Protein AF-A0A6C0HBL4-F1 (afdb_monomer)

pLDDT: mean 84.31, std 14.94, range [29.34, 98.69]

Secondary structure (DSSP, 8-state):
-----B-S-HHHHHHHHHHHHHHGGGSEE-SSSS-EEEEETTHHHHHH--HHHHHHHHHHHHHHHHHTTTTS-TT--B-SSS--EEEEE-TT--PPPB-----TT-TT-TTS-EEEEEEEEEE--SEE--EEETTEEPP--TTBEEEE-TTTS-EEEPPEESSPPEEEEEEEEEE-TTTHHHHT-SSS---TT-EEE----TTHHHHHHHHTTSPTT--EE--GGGGGG--HHHHHHHHHHHHHHHHTT--GGG-EEEEEEEEGGG------BTTTTB--SEEEEEESS---S-EEEEEEEHHHHHHT---TT--EEEE---TT-EEEE-TTEEEEE---TT--S--EEEEEEEESS--TT-PBP------------PPPP------EEEEEE--THHHHIIIII--HHHHHHHHHHHHTS-TT-SEEEEEE-TTT---HHHHHHHHTTHHHHHHHHHHSSS--TTS--GGGS-EEETTSS-HHHHHHHHHHHHHH---EE-SSTT-SEEEEGGG-HHHHHHHHHHHHHHHHHHHHHTT---TT--EEEEEEEEEEE-BT------B--SSSEEEEEE-S-GGGEEE--EEBTTS-EE-PPTT-EEEEETTS-B----EEEE-EEEEEEEEEE--

Foldseek 3Di:
DPPPQQQADPVLLVVLVVVCVVCQVVADQPDDDFRKRKDFLVCCCVPVVCVVNSVSVVSSVVSCCVVLVVPPDPQKDQPPPDAKMKIKGFAQGKFDWAAPAPPPPDPPPPDGFFKKKWKAWSDDAPDWFFKQWQNDGDDDDHSGTAMHSRNPITIMTTGGHDGDITIIIIHMIGDGPVCVVVNCVPLPPPLPFKDWFADDDPPCPLVVVLLVVFDAPAKAKEDPVPQVPDFPNSVVQVVVVVVVCVSVVHDPPQKIKMKGKYWQVVKLDLAAQPVVRDGFPKKKKFFQAQDPWKKKWKPAAPVCLVVVPDDLSIKMKIFRGHHGIMMIGGSRGDITTQDDPDDPDITIIMMMGMHSDDRPPHYHDDRDDDPDDRPDDDDDDDDGDPPEAEDEDEDPVLCVCRSPVSDPVSVVVVVVVVVPPDPSRRMYIYRYPPQADPPLVVLCVVQNPLSVLVVCCRHVVADPLPDPHLQSDKDKAPQLDDLVVLVVVVVQVVVLVPWDQDPFPLFGTKDFLVSRVPCNVVVVVCVVVVVVVVCVSSVRPDPPFDKDWPGKIKGKAAAPLWDPFWDFRPAQKKKKAWRDAPVQFAWQWKAWPVRDIDDHGHNMIMMHGRNTTIHSSHTNHGMTMMIMTGIHTDD

Solvent-accessible surface area (backbone atoms only — not comparable to full-atom values): 35682 Å² total; per-residue (Å²): 133,87,74,87,48,70,62,52,54,72,68,58,37,50,54,51,51,57,54,43,75,76,44,47,89,75,30,53,63,58,86,86,85,43,65,40,27,37,37,55,53,81,48,38,48,79,75,66,68,39,59,69,60,46,51,51,52,50,52,41,52,49,52,50,35,63,73,70,54,57,76,81,50,101,51,57,53,75,33,88,88,52,64,40,29,39,39,36,38,42,52,80,26,39,50,66,77,44,56,59,63,76,70,87,84,59,92,81,68,91,76,63,58,48,37,31,30,44,38,31,27,56,33,66,33,75,35,66,50,28,42,26,52,64,89,42,76,44,90,77,50,59,31,20,55,48,81,40,53,29,42,80,30,45,31,29,31,38,54,22,35,69,89,39,44,32,31,36,42,36,44,41,38,28,38,31,73,86,57,45,68,70,77,39,75,59,69,74,78,67,70,68,65,55,55,62,38,50,41,87,68,94,64,53,70,61,37,57,56,56,53,70,72,53,56,73,68,49,63,28,23,60,67,72,92,51,65,90,72,51,52,69,51,56,46,48,53,51,50,52,49,54,55,52,29,62,76,66,74,49,74,73,90,61,53,35,42,36,36,32,39,47,43,60,92,69,51,59,72,72,49,66,41,82,92,74,77,41,53,42,79,34,28,35,40,36,28,76,43,69,32,78,53,39,33,37,42,37,67,39,34,59,64,33,58,77,70,69,60,81,58,61,85,43,44,37,37,41,34,46,56,40,48,49,16,38,38,34,32,48,39,62,25,43,52,36,71,48,88,60,101,78,64,92,60,70,40,49,31,40,40,35,38,34,20,76,62,77,68,89,87,50,51,69,62,73,81,76,94,64,98,68,83,83,82,75,89,77,84,86,81,89,63,89,49,83,44,69,44,80,41,84,46,68,56,66,61,57,52,52,31,70,75,70,60,72,45,69,75,59,54,51,55,53,46,47,55,58,69,73,38,63,91,78,48,43,30,39,35,40,44,40,47,72,79,75,55,80,50,64,68,58,43,33,70,76,57,37,77,57,26,73,55,47,47,46,53,65,77,63,74,53,66,69,74,89,53,99,37,72,64,72,51,72,45,78,40,79,68,69,41,54,66,67,56,27,48,50,52,51,55,55,56,60,72,65,70,66,73,36,76,37,95,46,93,64,39,59,28,29,37,56,37,86,82,34,72,93,50,32,68,58,53,61,54,49,48,58,54,47,53,56,47,50,34,59,76,60,69,51,84,64,88,80,68,50,74,40,76,76,47,50,31,40,34,43,30,43,66,74,46,56,46,89,65,61,46,57,77,78,34,55,32,33,37,37,29,26,33,48,55,68,88,49,33,39,82,39,54,30,42,39,79,86,72,49,73,46,76,76,48,50,14,19,35,37,36,35,42,10,71,47,42,24,28,50,29,24,18,70,35,53,54,48,41,33,42,38,38,36,26,36,72,65,132

Nearest PDB structures (foldseek):
  5apa-assembly1_A  TM=5.751E-01  e=2.926E-05  Homo sapiens
  6q9i-assembly1_A  TM=6.464E-01  e=2.220E-04  Homo sapiens
  7e6j-assembly1_A  TM=6.297E-01  e=1.875E-04  Homo sapiens
  8re6-assembly1_A  TM=6.476E-01  e=4.123E-04  Homo sapiens
  8ag3-assembly1_D  TM=5.477E-01  e=4.123E-04  Vaccinia virus Western Reserve

Mean predicted aligned error: 14.52 Å

Structure (mmCIF, N/CA/C/O backbone):
data_AF-A0A6C0HBL4-F1
#
_entry.id   AF-A0A6C0HBL4-F1
#
loop_
_atom_site.group_PDB
_atom_site.id
_atom_site.type_symbol
_atom_site.label_atom_id
_atom_site.label_alt_id
_atom_site.label_comp_id
_atom_site.label_asym_id
_atom_site.label_entity_id
_atom_site.label_seq_id
_atom_site.pdbx_PDB_ins_code
_atom_site.Cartn_x
_atom_site.Cartn_y
_atom_site.Cartn_z
_atom_site.occupancy
_atom_site.B_iso_or_equiv
_atom_site.auth_seq_id
_atom_site.auth_comp_id
_atom_site.auth_asym_id
_atom_site.auth_atom_id
_atom_site.pdbx_PDB_model_num
ATOM 1 N N . MET A 1 1 ? -25.863 12.068 5.164 1.00 31.50 1 MET A N 1
ATOM 2 C CA . MET A 1 1 ? -26.497 13.238 4.515 1.00 31.50 1 MET A CA 1
ATOM 3 C C . MET A 1 1 ? -25.444 13.910 3.644 1.00 31.50 1 MET A C 1
ATOM 5 O O . MET A 1 1 ? -24.399 14.259 4.169 1.00 31.50 1 MET A O 1
ATOM 9 N N . THR A 1 2 ? -25.641 14.017 2.328 1.00 43.97 2 THR A N 1
ATOM 10 C CA . THR A 1 2 ? -24.720 14.758 1.446 1.00 43.97 2 THR A CA 1
ATOM 11 C C . THR A 1 2 ? -25.075 16.238 1.516 1.00 43.97 2 THR A C 1
ATOM 13 O O . THR A 1 2 ? -25.985 16.681 0.816 1.00 43.97 2 THR A O 1
ATOM 16 N N . GLU A 1 3 ? -24.419 16.989 2.399 1.00 64.00 3 GLU A N 1
ATOM 17 C CA . GLU A 1 3 ? -24.561 18.446 2.429 1.00 64.00 3 GLU A CA 1
ATOM 18 C C . GLU A 1 3 ? -24.301 19.032 1.038 1.00 64.00 3 GLU A C 1
ATOM 20 O O . GLU A 1 3 ? -23.371 18.623 0.335 1.00 64.00 3 GLU A O 1
ATOM 25 N N . ASN A 1 4 ? -25.140 19.983 0.624 1.00 73.31 4 ASN A N 1
ATOM 26 C CA . ASN A 1 4 ? -24.954 20.675 -0.641 1.00 73.31 4 ASN A CA 1
ATOM 27 C C . ASN A 1 4 ? -23.647 21.485 -0.584 1.00 73.31 4 ASN A C 1
ATOM 29 O O . ASN A 1 4 ? -23.574 22.506 0.100 1.00 73.31 4 ASN A O 1
ATOM 33 N N . ARG A 1 5 ? -22.605 21.024 -1.285 1.00 85.12 5 ARG A N 1
ATOM 34 C CA . ARG A 1 5 ? -21.280 21.670 -1.368 1.00 85.12 5 ARG A CA 1
ATOM 35 C C . ARG A 1 5 ? -21.091 22.533 -2.615 1.00 85.12 5 ARG A C 1
ATOM 37 O O . ARG A 1 5 ? -19.960 22.903 -2.920 1.00 85.12 5 ARG A O 1
ATOM 44 N N . GLU A 1 6 ? -22.167 22.865 -3.318 1.00 94.62 6 GLU A N 1
ATOM 45 C CA . GLU A 1 6 ? -22.113 23.827 -4.417 1.00 94.62 6 GLU A CA 1
ATOM 46 C C . GLU A 1 6 ? -21.661 25.197 -3.885 1.00 94.62 6 GLU A C 1
ATOM 48 O O . GLU A 1 6 ? -22.148 25.672 -2.854 1.00 94.62 6 GLU A O 1
ATOM 53 N N . ILE A 1 7 ? -20.655 25.780 -4.539 1.00 97.25 7 ILE A N 1
ATOM 54 C CA . ILE A 1 7 ? -19.988 27.020 -4.112 1.00 97.25 7 ILE A CA 1
ATOM 55 C C . ILE A 1 7 ? -19.704 27.976 -5.274 1.00 97.25 7 ILE A C 1
ATOM 57 O O . ILE A 1 7 ? -19.193 29.067 -5.053 1.00 97.25 7 ILE A O 1
ATOM 61 N N . VAL A 1 8 ? -20.021 27.578 -6.507 1.00 97.75 8 VAL A N 1
ATOM 62 C CA . VAL A 1 8 ? -19.804 28.359 -7.732 1.00 97.75 8 VAL A CA 1
ATOM 63 C C . VAL A 1 8 ? -21.135 28.466 -8.463 1.00 97.75 8 VAL A C 1
ATOM 65 O O . VAL A 1 8 ? -21.869 27.486 -8.536 1.00 97.75 8 VAL A O 1
ATOM 68 N N . THR A 1 9 ? -21.468 29.637 -8.998 1.00 97.69 9 THR A N 1
ATOM 69 C CA . THR A 1 9 ? -22.648 29.806 -9.863 1.00 97.69 9 THR A CA 1
ATOM 70 C C . THR A 1 9 ? -22.354 29.339 -11.290 1.00 97.69 9 THR A C 1
ATOM 72 O O . THR A 1 9 ? -21.200 29.145 -11.676 1.00 97.69 9 THR A O 1
ATOM 75 N N . VAL A 1 10 ? -23.391 29.154 -12.107 1.00 97.75 10 VAL A N 1
ATOM 76 C CA . VAL A 1 10 ? -23.226 28.730 -13.508 1.00 97.75 10 VAL A CA 1
ATOM 77 C C . VAL A 1 10 ? -22.488 29.799 -14.322 1.00 97.75 10 VAL A C 1
ATOM 79 O O . VAL A 1 10 ? -21.630 29.473 -15.141 1.00 97.75 10 VAL A O 1
ATOM 82 N N . GLU A 1 11 ? -22.773 31.074 -14.070 1.00 98.25 11 GLU A N 1
ATOM 83 C CA . GLU A 1 11 ? -22.159 32.217 -14.744 1.00 98.25 11 GLU A CA 1
ATOM 84 C C . GLU A 1 11 ? -20.667 32.334 -14.410 1.00 98.25 11 GLU A C 1
ATOM 86 O O . GLU A 1 11 ? -19.848 32.519 -15.312 1.00 98.25 11 GLU A O 1
ATOM 91 N N . GLU A 1 12 ? -20.301 32.169 -13.135 1.00 98.19 12 GLU A N 1
ATOM 92 C CA . GLU A 1 12 ? -18.901 32.155 -12.689 1.00 98.19 12 GLU A CA 1
ATOM 93 C C . GLU A 1 12 ? -18.148 30.942 -13.238 1.00 98.19 12 GLU A C 1
ATOM 95 O O . GLU A 1 12 ? -17.013 31.063 -13.693 1.00 98.19 12 GLU A O 1
ATOM 100 N N . GLN A 1 13 ? -18.781 29.764 -13.233 1.00 98.44 13 GLN A N 1
ATOM 101 C CA . GLN A 1 13 ? -18.199 28.560 -13.819 1.00 98.44 13 GLN A CA 1
ATOM 102 C C . GLN A 1 13 ? -17.877 28.799 -15.297 1.00 98.44 13 GLN A C 1
ATOM 104 O O . GLN A 1 13 ? -16.752 28.559 -15.736 1.00 98.44 13 GLN A O 1
ATOM 109 N N . LYS A 1 14 ? -18.854 29.304 -16.058 1.00 98.25 14 LYS A N 1
ATOM 110 C CA . LYS A 1 14 ? -18.708 29.586 -17.485 1.00 98.25 14 LYS A CA 1
ATOM 111 C C . LYS A 1 14 ? -17.577 30.581 -17.750 1.00 98.25 14 LYS A C 1
ATOM 113 O O . LYS A 1 14 ? -16.725 30.299 -18.590 1.00 98.25 14 LYS A O 1
ATOM 118 N N . SER A 1 15 ? -17.531 31.698 -17.020 1.00 98.12 15 SER A N 1
ATOM 119 C CA . SER A 1 15 ? -16.503 32.727 -17.220 1.00 98.12 15 SER A CA 1
ATOM 120 C C . SER A 1 15 ? -15.092 32.203 -16.928 1.00 98.12 15 SER A C 1
ATOM 122 O O . SER A 1 15 ? -14.170 32.456 -17.707 1.00 98.12 15 SER A O 1
ATOM 124 N N . ILE A 1 16 ? -14.921 31.406 -15.866 1.00 98.06 16 ILE A N 1
ATOM 125 C CA . ILE A 1 16 ? -13.628 30.800 -15.522 1.00 98.06 16 ILE A CA 1
ATOM 126 C C . ILE A 1 16 ? -13.215 29.764 -16.573 1.00 98.06 16 ILE A C 1
ATOM 128 O O . ILE A 1 16 ? -12.055 29.763 -16.985 1.00 98.06 16 ILE A O 1
ATOM 132 N N . VAL A 1 17 ? -14.125 28.895 -17.029 1.00 98.31 17 VAL A N 1
ATOM 133 C CA . VAL A 1 17 ? -13.831 27.883 -18.064 1.00 98.31 17 VAL A CA 1
ATOM 134 C C . VAL A 1 17 ? -13.393 28.538 -19.370 1.00 98.31 17 VAL A C 1
ATOM 136 O O . VAL A 1 17 ? -12.359 28.157 -19.926 1.00 98.31 17 VAL A O 1
ATOM 139 N N . GLU A 1 18 ? -14.149 29.527 -19.851 1.00 97.88 18 GLU A N 1
ATOM 140 C CA . GLU A 1 18 ? -13.856 30.232 -21.102 1.00 97.88 18 GLU A CA 1
ATOM 141 C C . GLU A 1 18 ? -12.489 30.919 -21.034 1.00 97.88 18 GLU A C 1
ATOM 143 O O . GLU A 1 18 ? -11.643 30.710 -21.908 1.00 97.88 18 GLU A O 1
ATOM 148 N N . TRP A 1 19 ? -12.230 31.669 -19.959 1.00 97.62 19 TRP A N 1
ATOM 149 C CA . TRP A 1 19 ? -10.954 32.353 -19.772 1.00 97.62 19 TRP A CA 1
ATOM 150 C C . TRP A 1 19 ? -9.779 31.377 -19.638 1.00 97.62 19 TRP A C 1
ATOM 152 O O . TRP A 1 19 ? -8.736 31.573 -20.267 1.00 97.62 19 TRP A O 1
ATOM 162 N N . THR A 1 20 ? -9.947 30.305 -18.858 1.00 97.00 20 THR A N 1
ATOM 163 C CA . THR A 1 20 ? -8.898 29.300 -18.633 1.00 97.00 20 THR A CA 1
ATOM 164 C C . THR A 1 20 ? -8.537 28.602 -19.937 1.00 97.00 20 THR A C 1
ATOM 166 O O . THR A 1 20 ? -7.362 28.502 -20.274 1.00 97.00 20 THR A O 1
ATOM 169 N N . THR A 1 21 ? -9.532 28.187 -20.723 1.00 96.50 21 THR A N 1
ATOM 170 C CA . THR A 1 21 ? -9.316 27.494 -22.005 1.00 96.50 21 THR A CA 1
ATOM 171 C C . THR A 1 21 ? -8.515 28.348 -22.992 1.00 96.50 21 THR A C 1
ATOM 173 O O . THR A 1 21 ? -7.691 27.826 -23.735 1.00 96.50 21 THR A O 1
ATOM 176 N N . GLN A 1 22 ? -8.694 29.671 -22.967 1.00 96.75 22 GLN A N 1
ATOM 177 C CA . GLN A 1 22 ? -7.956 30.600 -23.829 1.00 96.75 22 GLN A CA 1
ATOM 178 C C . GLN A 1 22 ? -6.516 30.874 -23.364 1.00 96.75 22 GLN A C 1
ATOM 180 O O . GLN A 1 22 ? -5.702 31.346 -24.157 1.00 96.75 22 GLN A O 1
ATOM 185 N N . ASN A 1 23 ? -6.196 30.625 -22.089 1.00 95.81 23 ASN A N 1
ATOM 186 C CA . ASN A 1 23 ? -4.951 31.099 -21.475 1.00 95.81 23 ASN A CA 1
ATOM 187 C C . ASN A 1 23 ? -4.083 30.006 -20.842 1.00 95.81 23 ASN A C 1
ATOM 189 O O . ASN A 1 23 ? -2.927 30.293 -20.538 1.00 95.81 23 ASN A O 1
ATOM 193 N N . TYR A 1 24 ? -4.580 28.778 -20.657 1.00 94.12 24 TYR A N 1
ATOM 194 C CA . TYR A 1 24 ? -3.876 27.762 -19.865 1.00 94.12 24 TYR A CA 1
ATOM 195 C C . TYR A 1 24 ? -2.511 27.358 -20.436 1.00 94.12 24 TYR A C 1
ATOM 197 O O . TYR A 1 24 ? -1.629 26.969 -19.681 1.00 94.12 24 TYR A O 1
ATOM 205 N N . THR A 1 25 ? -2.292 27.523 -21.742 1.00 90.81 25 THR A N 1
ATOM 206 C CA . THR A 1 25 ? -0.990 27.294 -22.394 1.00 90.81 25 THR A CA 1
ATOM 207 C C . THR A 1 25 ? 0.094 28.288 -21.968 1.00 90.81 25 THR A C 1
ATOM 209 O O . THR A 1 25 ? 1.275 28.038 -22.186 1.00 90.81 25 THR A O 1
ATOM 212 N N . LYS A 1 26 ? -0.288 29.417 -21.358 1.00 91.06 26 LYS A N 1
ATOM 213 C CA . LYS A 1 26 ? 0.623 30.409 -20.766 1.00 91.06 26 LYS A CA 1
ATOM 214 C C . LYS A 1 26 ? 0.865 30.168 -19.276 1.00 91.06 26 LYS A C 1
ATOM 216 O O . LYS A 1 26 ? 1.601 30.931 -18.652 1.00 91.06 26 LYS A O 1
ATOM 221 N N . PHE A 1 27 ? 0.200 29.182 -18.675 1.00 91.69 27 PHE A N 1
ATOM 222 C CA . PHE A 1 27 ? 0.441 28.837 -17.279 1.00 91.69 27 PHE A CA 1
ATOM 223 C C . PHE A 1 27 ? 1.820 28.190 -17.163 1.00 91.69 27 PHE A C 1
ATOM 225 O O . PHE A 1 27 ? 2.400 27.742 -18.151 1.00 91.69 27 PHE A O 1
ATOM 232 N N . ASN A 1 28 ? 2.363 28.130 -15.949 1.00 81.69 28 ASN A N 1
ATOM 233 C CA . ASN A 1 28 ? 3.632 27.449 -15.755 1.00 81.69 28 ASN A CA 1
ATOM 234 C C . ASN A 1 28 ? 3.415 25.949 -15.981 1.00 81.69 28 ASN A C 1
ATOM 236 O O . ASN A 1 28 ? 2.840 25.264 -15.129 1.00 81.69 28 ASN A O 1
ATOM 240 N N . SER A 1 29 ? 3.893 25.434 -17.112 1.00 72.44 29 SER A N 1
ATOM 241 C CA . SER A 1 29 ? 4.049 24.001 -17.308 1.00 72.44 29 SER A CA 1
ATOM 242 C C . SER A 1 29 ? 5.174 23.542 -16.385 1.00 72.44 29 SER A C 1
ATOM 244 O O . SER A 1 29 ? 6.341 23.887 -16.590 1.00 72.44 29 SER A O 1
ATOM 246 N N . LYS A 1 30 ? 4.853 22.787 -15.329 1.00 63.22 30 LYS A N 1
ATOM 247 C CA . LYS A 1 30 ? 5.908 22.068 -14.607 1.00 63.22 30 LYS A CA 1
ATOM 248 C C . LYS A 1 30 ? 6.480 21.027 -15.571 1.00 63.22 30 LYS A C 1
ATOM 250 O O . LYS A 1 30 ? 5.770 20.094 -15.944 1.00 63.22 30 LYS A O 1
ATOM 255 N N . ASN A 1 31 ? 7.731 21.224 -15.987 1.00 44.56 31 ASN A N 1
ATOM 256 C CA . ASN A 1 31 ? 8.443 20.292 -16.853 1.00 44.56 31 ASN A CA 1
ATOM 257 C C . ASN A 1 31 ? 8.452 18.874 -16.245 1.00 44.56 31 ASN A C 1
ATOM 259 O O . ASN A 1 31 ? 8.751 18.690 -15.064 1.00 44.56 31 ASN A O 1
ATOM 263 N N . ASP A 1 32 ? 8.104 17.914 -17.107 1.00 51.50 32 ASP A N 1
ATOM 264 C CA . ASP A 1 32 ? 8.694 16.574 -17.249 1.00 51.50 32 ASP A CA 1
ATOM 265 C C . ASP A 1 32 ? 7.885 15.307 -16.966 1.00 51.50 32 ASP A C 1
ATOM 267 O O . ASP A 1 32 ? 8.347 14.253 -17.384 1.00 51.50 32 ASP A O 1
ATOM 271 N N . THR A 1 33 ? 6.665 15.312 -16.414 1.00 51.91 33 THR A N 1
ATOM 272 C CA . THR A 1 33 ? 5.936 14.012 -16.306 1.00 51.91 33 THR A CA 1
ATOM 273 C C . THR A 1 33 ? 4.407 14.035 -16.285 1.00 51.91 33 THR A C 1
ATOM 275 O O . THR A 1 33 ? 3.806 13.005 -16.590 1.00 51.91 33 THR A O 1
ATOM 278 N N . TYR A 1 34 ? 3.749 15.154 -15.961 1.00 65.75 34 TYR A N 1
ATOM 279 C CA . TYR A 1 34 ? 2.313 15.115 -15.624 1.00 65.75 34 TYR A CA 1
ATOM 280 C C . TYR A 1 34 ? 1.400 16.063 -16.421 1.00 65.75 34 TYR A C 1
ATOM 282 O O . TYR A 1 34 ? 0.197 16.018 -16.188 1.00 65.75 34 TYR A O 1
ATOM 290 N N . ASN A 1 35 ? 1.936 16.897 -17.329 1.00 80.75 35 ASN A N 1
ATOM 291 C CA . ASN A 1 35 ? 1.189 17.912 -18.107 1.00 80.75 35 ASN A CA 1
ATOM 292 C C . ASN A 1 35 ? 0.095 18.626 -17.295 1.00 80.75 35 ASN A C 1
ATOM 294 O O . ASN A 1 35 ? -1.082 18.674 -17.652 1.00 80.75 35 ASN A O 1
ATOM 298 N N . ILE A 1 36 ? 0.511 19.174 -16.153 1.00 88.88 36 ILE A N 1
ATOM 299 C CA . ILE A 1 36 ? -0.340 20.020 -15.324 1.00 88.88 36 ILE A CA 1
ATOM 300 C C . ILE A 1 36 ? 0.069 21.463 -15.580 1.00 88.88 36 ILE A C 1
ATOM 302 O O . ILE A 1 36 ? 1.196 21.863 -15.281 1.00 88.88 36 ILE A O 1
ATOM 306 N N . ASN A 1 37 ? -0.868 22.234 -16.117 1.00 92.69 37 ASN A N 1
ATOM 307 C CA . ASN A 1 37 ? -0.713 23.663 -16.338 1.00 92.69 37 ASN A CA 1
ATOM 308 C C . ASN A 1 37 ? -1.196 24.383 -15.079 1.00 92.69 37 ASN A C 1
ATOM 310 O O . ASN A 1 37 ? -2.390 24.343 -14.776 1.00 92.69 37 ASN A O 1
ATOM 314 N N . LEU A 1 38 ? -0.278 24.988 -14.319 1.00 93.06 38 LEU A N 1
ATOM 315 C CA . LEU A 1 38 ? -0.570 25.594 -13.016 1.00 93.06 38 LEU A CA 1
ATOM 316 C C . LEU A 1 38 ? -0.339 27.107 -13.042 1.00 93.06 38 LEU A C 1
ATOM 318 O O . LEU A 1 38 ? 0.726 27.585 -13.441 1.00 93.06 38 LEU A O 1
ATOM 322 N N . LEU A 1 39 ? -1.325 27.857 -12.557 1.00 93.38 39 LEU A N 1
ATOM 323 C CA . LEU A 1 39 ? -1.266 29.300 -12.368 1.00 93.38 39 LEU A CA 1
ATOM 324 C C . LEU A 1 39 ? -1.549 29.654 -10.908 1.00 93.38 39 LEU A C 1
ATOM 326 O O . LEU A 1 39 ? -2.635 29.391 -10.398 1.00 93.38 39 LEU A O 1
ATOM 330 N N . TYR A 1 40 ? -0.588 30.299 -10.252 1.00 92.31 40 TYR A N 1
ATOM 331 C CA . TYR A 1 40 ? -0.816 30.913 -8.945 1.00 92.31 40 TYR A CA 1
ATOM 332 C C . TYR A 1 40 ? -1.765 32.108 -9.088 1.00 92.31 40 TYR A C 1
ATOM 334 O O . TYR A 1 40 ? -1.622 32.899 -10.022 1.00 92.31 40 TYR A O 1
ATOM 342 N N . LEU A 1 41 ? -2.767 32.205 -8.210 1.00 90.50 41 LEU A N 1
ATOM 343 C CA . LEU A 1 41 ? -3.875 33.150 -8.395 1.00 90.50 41 LEU A CA 1
ATOM 344 C C . LEU A 1 41 ? -3.462 34.617 -8.239 1.00 90.50 41 LEU A C 1
ATOM 346 O O . LEU A 1 41 ? -4.058 35.482 -8.877 1.00 90.50 41 LEU A O 1
ATOM 350 N N . ASP A 1 42 ? -2.434 34.894 -7.439 1.00 85.19 42 ASP A N 1
ATOM 351 C CA . ASP A 1 42 ? -1.819 36.220 -7.306 1.00 85.19 42 ASP A CA 1
ATOM 352 C C . ASP A 1 42 ? -1.292 36.748 -8.652 1.00 85.19 42 ASP A C 1
ATOM 354 O O . ASP A 1 42 ? -1.388 37.938 -8.940 1.00 85.19 42 ASP A O 1
ATOM 358 N N . LYS A 1 43 ? -0.856 35.853 -9.544 1.00 86.31 43 LYS A N 1
ATOM 359 C CA . LYS A 1 43 ? -0.355 36.208 -10.878 1.00 86.31 43 LYS A CA 1
ATOM 360 C C . LYS A 1 43 ? -1.439 36.520 -11.908 1.00 86.31 43 LYS A C 1
ATOM 362 O O . LYS A 1 43 ? -1.095 36.948 -13.009 1.00 86.31 43 LYS A O 1
ATOM 367 N N . ILE A 1 44 ? -2.726 36.305 -11.616 1.00 85.81 44 ILE A N 1
ATOM 368 C CA . ILE A 1 44 ? -3.800 36.574 -12.591 1.00 85.81 44 ILE A CA 1
ATOM 369 C C . ILE A 1 44 ? -3.828 38.060 -12.962 1.00 85.81 44 ILE A C 1
ATOM 371 O O . ILE A 1 44 ? -3.830 38.395 -14.147 1.00 85.81 44 ILE A O 1
ATOM 375 N N . ASN A 1 45 ? -3.793 38.952 -11.971 1.00 83.00 45 ASN A N 1
ATOM 376 C CA . ASN A 1 45 ? -3.788 40.391 -12.232 1.00 83.00 45 ASN A CA 1
ATOM 377 C C . ASN A 1 45 ? -2.449 40.857 -12.805 1.00 83.00 45 ASN A C 1
ATOM 379 O O . ASN A 1 45 ? -2.437 41.603 -13.782 1.00 83.00 45 ASN A O 1
ATOM 383 N N . ASP A 1 46 ? -1.340 40.355 -12.264 1.00 81.19 46 ASP A N 1
ATOM 384 C CA . ASP A 1 46 ? -0.001 40.797 -12.659 1.00 81.19 46 ASP A CA 1
ATOM 385 C C . ASP A 1 46 ? 0.351 40.414 -14.102 1.00 81.19 46 ASP A C 1
ATOM 387 O O . ASP A 1 46 ? 0.955 41.200 -14.832 1.00 81.19 46 ASP A O 1
ATOM 391 N N . VAL A 1 47 ? -0.025 39.203 -14.528 1.00 82.69 47 VAL A N 1
ATOM 392 C CA . VAL A 1 47 ? 0.379 38.646 -15.828 1.00 82.69 47 VAL A CA 1
ATOM 393 C C . VAL A 1 47 ? -0.706 38.816 -16.886 1.00 82.69 47 VAL A C 1
ATOM 395 O O . VAL A 1 47 ? -0.394 39.085 -18.045 1.00 82.69 47 VAL A O 1
ATOM 398 N N . PHE A 1 48 ? -1.979 38.658 -16.516 1.00 83.06 48 PHE A N 1
ATOM 399 C CA . PHE A 1 48 ? -3.087 38.635 -17.477 1.00 83.06 48 PHE A CA 1
ATOM 400 C C . PHE A 1 48 ? -3.965 39.885 -17.430 1.00 83.06 48 PHE A C 1
ATOM 402 O O . PHE A 1 48 ? -4.810 40.035 -18.312 1.00 83.06 48 PHE A O 1
ATOM 409 N N . GLN A 1 49 ? -3.781 40.765 -16.436 1.00 89.31 49 GLN A N 1
ATOM 410 C CA . GLN A 1 49 ? -4.536 42.015 -16.274 1.00 89.31 49 GLN A CA 1
ATOM 411 C C . GLN A 1 49 ? -6.062 41.807 -16.326 1.00 89.31 49 GLN A C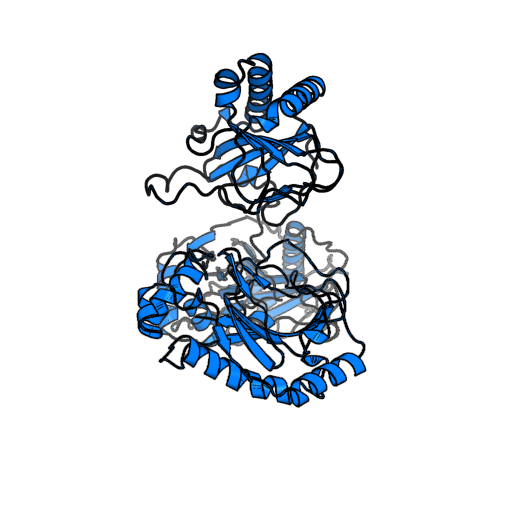 1
ATOM 413 O O . GLN A 1 49 ? -6.798 42.642 -16.850 1.00 89.31 49 GLN A O 1
ATOM 418 N N . ASN A 1 50 ? -6.551 40.674 -15.804 1.00 91.00 50 ASN A N 1
ATOM 419 C CA . ASN A 1 50 ? -7.972 40.322 -15.818 1.00 91.00 50 ASN A CA 1
ATOM 420 C C . ASN A 1 50 ? -8.577 40.369 -14.409 1.00 91.00 50 ASN A C 1
ATOM 422 O O . ASN A 1 50 ? -8.796 39.343 -13.759 1.00 91.00 50 ASN A O 1
ATOM 426 N N . GLU A 1 51 ? -8.878 41.590 -13.973 1.00 93.25 51 GLU A N 1
ATOM 427 C CA . GLU A 1 51 ? -9.434 41.875 -12.649 1.00 93.25 51 GLU A CA 1
ATOM 428 C C . GLU A 1 51 ? -10.797 41.201 -12.423 1.00 93.25 51 GLU A C 1
ATOM 430 O O . GLU A 1 51 ? -11.092 40.734 -11.326 1.00 93.25 51 GLU A O 1
ATOM 435 N N . ALA A 1 52 ? -11.618 41.075 -13.471 1.00 95.56 52 ALA A N 1
ATOM 436 C CA . ALA A 1 52 ? -12.934 40.447 -13.378 1.00 95.56 52 ALA A CA 1
ATOM 437 C C . ALA A 1 52 ? -12.846 38.959 -12.991 1.00 95.56 52 ALA A C 1
ATOM 439 O O . ALA A 1 52 ? -13.580 38.501 -12.110 1.00 95.56 52 ALA A O 1
ATOM 440 N N . ILE A 1 53 ? -11.931 38.205 -13.612 1.00 96.31 53 ILE A N 1
ATOM 441 C CA . ILE A 1 53 ? -11.701 36.791 -13.280 1.00 96.31 53 ILE A CA 1
ATOM 442 C C . ILE A 1 53 ? -11.081 36.654 -11.893 1.00 96.31 53 ILE A C 1
ATOM 444 O O . ILE A 1 53 ? -11.532 35.818 -11.109 1.00 96.31 53 ILE A O 1
ATOM 448 N N . TYR A 1 54 ? -10.104 37.498 -11.558 1.00 94.88 54 TYR A N 1
ATOM 449 C CA . TYR A 1 54 ? -9.513 37.507 -10.223 1.00 94.88 54 TYR A CA 1
ATOM 450 C C . TYR A 1 54 ? -10.576 37.739 -9.138 1.00 94.88 54 TYR A C 1
ATOM 452 O O . TYR A 1 54 ? -10.702 36.926 -8.223 1.00 94.88 54 TYR A O 1
ATOM 460 N N . ASN A 1 55 ? -11.407 38.775 -9.283 1.00 95.25 55 ASN A N 1
ATOM 461 C CA . ASN A 1 55 ? -12.482 39.094 -8.339 1.00 95.25 55 ASN A CA 1
ATOM 462 C C . ASN A 1 55 ? -13.511 37.961 -8.236 1.00 95.25 55 ASN A C 1
ATOM 464 O O . ASN A 1 55 ? -13.945 37.620 -7.138 1.00 95.25 55 ASN A O 1
ATOM 468 N N . THR A 1 56 ? -13.851 37.321 -9.357 1.00 97.69 56 THR A N 1
ATOM 469 C CA . THR A 1 56 ? -14.739 36.148 -9.366 1.00 97.69 56 THR A CA 1
ATOM 470 C C . THR A 1 56 ? -14.168 35.005 -8.521 1.00 97.69 56 THR A C 1
ATOM 472 O O . THR A 1 56 ? -14.868 34.423 -7.692 1.00 97.69 56 THR A O 1
ATOM 475 N N . ILE A 1 57 ? -12.878 34.704 -8.675 1.00 96.62 57 ILE A N 1
ATOM 476 C CA . ILE A 1 57 ? -12.213 33.645 -7.909 1.00 96.62 57 ILE A CA 1
ATOM 477 C C . ILE A 1 57 ? -12.121 34.007 -6.418 1.00 96.62 57 ILE A C 1
ATOM 479 O O . ILE A 1 57 ? -12.359 33.146 -5.568 1.00 96.62 57 ILE A O 1
ATOM 483 N N . GLN A 1 58 ? -11.857 35.274 -6.083 1.00 95.12 58 GLN A N 1
ATOM 484 C CA . GLN A 1 58 ? -11.871 35.741 -4.692 1.00 95.12 58 GLN A CA 1
ATOM 485 C C . GLN A 1 58 ? -13.264 35.629 -4.055 1.00 95.12 58 GLN A C 1
ATOM 487 O O . GLN A 1 58 ? -13.378 35.222 -2.901 1.00 95.12 58 GLN A O 1
ATOM 492 N N . ASN A 1 59 ? -14.339 35.881 -4.807 1.00 96.94 59 ASN A N 1
ATOM 493 C CA . ASN A 1 59 ? -15.707 35.685 -4.317 1.00 96.94 59 ASN A CA 1
ATOM 494 C C . ASN A 1 59 ? -16.017 34.206 -4.023 1.00 96.94 59 ASN A C 1
ATOM 496 O O . ASN A 1 59 ? -16.697 33.896 -3.044 1.00 96.94 59 ASN A O 1
ATOM 500 N N . ILE A 1 60 ? -15.515 33.270 -4.839 1.00 97.75 60 ILE A N 1
ATOM 501 C CA . ILE A 1 60 ? -15.604 31.825 -4.550 1.00 97.75 60 ILE A CA 1
ATOM 502 C C . ILE A 1 60 ? -14.855 31.500 -3.252 1.00 97.75 60 ILE A C 1
ATOM 504 O O . ILE A 1 60 ? -15.404 30.826 -2.381 1.00 97.75 60 ILE A O 1
ATOM 508 N N . ARG A 1 61 ? -13.626 32.010 -3.100 1.00 95.19 61 ARG A N 1
ATOM 509 C CA . ARG A 1 61 ? -12.810 31.820 -1.895 1.00 95.19 61 ARG A CA 1
ATOM 510 C C . ARG A 1 61 ? -13.531 32.323 -0.643 1.00 95.19 61 ARG A C 1
ATOM 512 O O . ARG A 1 61 ? -13.626 31.583 0.329 1.00 95.19 61 ARG A O 1
ATOM 519 N N . ASN A 1 62 ? -14.087 33.533 -0.678 1.00 94.25 62 ASN A N 1
ATOM 520 C CA . ASN A 1 62 ? -14.797 34.124 0.460 1.00 94.25 62 ASN A CA 1
ATOM 521 C C . ASN A 1 62 ? -16.027 33.306 0.865 1.00 94.25 62 ASN A C 1
ATOM 523 O O . ASN A 1 62 ? -16.214 33.053 2.049 1.00 94.25 62 ASN A O 1
ATOM 527 N N . ARG A 1 63 ? -16.797 32.781 -0.100 1.00 96.06 63 ARG A N 1
ATOM 528 C CA . ARG A 1 63 ? -17.917 31.879 0.210 1.00 96.06 63 ARG A CA 1
ATOM 529 C C . ARG A 1 63 ? -17.473 30.600 0.923 1.00 96.06 63 ARG A C 1
ATOM 531 O O . ARG A 1 63 ? -18.214 30.107 1.764 1.00 96.06 63 ARG A O 1
ATOM 538 N N . ILE A 1 64 ? -16.292 30.054 0.612 1.00 93.25 64 ILE A N 1
ATOM 539 C CA . ILE A 1 64 ? -15.729 28.909 1.355 1.00 93.25 64 ILE A CA 1
ATOM 540 C C . ILE A 1 64 ? -15.389 29.326 2.786 1.00 93.25 64 ILE A C 1
ATOM 542 O O . ILE A 1 64 ? -15.737 28.611 3.720 1.00 93.25 64 ILE A O 1
ATOM 546 N N . ILE A 1 65 ? -14.742 30.482 2.959 1.00 90.62 65 ILE A N 1
ATOM 547 C CA . ILE A 1 65 ? -14.346 30.991 4.278 1.00 90.62 65 ILE A CA 1
ATOM 548 C C . ILE A 1 65 ? -15.573 31.210 5.170 1.00 90.62 65 ILE A C 1
ATOM 550 O O . ILE A 1 65 ? -15.573 30.757 6.314 1.00 90.62 65 ILE A O 1
ATOM 554 N N . GLU A 1 66 ? -16.631 31.817 4.636 1.00 91.88 66 GLU A N 1
ATOM 555 C CA . GLU A 1 66 ? -17.906 32.001 5.334 1.00 91.88 66 GLU A CA 1
ATOM 556 C C . GLU A 1 66 ? -18.574 30.656 5.652 1.00 91.88 66 GLU A C 1
ATOM 558 O O . GLU A 1 66 ? -18.943 30.399 6.794 1.00 91.88 66 GLU A O 1
ATOM 563 N N . LYS A 1 67 ? -18.692 29.764 4.660 1.00 90.88 67 LYS A N 1
ATOM 564 C CA . LYS A 1 67 ? -19.387 28.475 4.805 1.00 90.88 67 LYS A CA 1
ATOM 565 C C . LYS A 1 67 ? -18.729 27.540 5.819 1.00 90.88 67 LYS A C 1
ATOM 567 O O . LYS A 1 67 ? -19.426 26.817 6.522 1.00 90.88 67 LYS A O 1
ATOM 572 N N . GLU A 1 68 ? -17.403 27.544 5.879 1.00 88.88 68 GLU A N 1
ATOM 573 C CA . GLU A 1 68 ? -16.609 26.667 6.746 1.00 88.88 68 GLU A CA 1
ATOM 574 C C . GLU A 1 68 ? -16.199 27.362 8.058 1.00 88.88 68 GLU A C 1
ATOM 576 O O . GLU A 1 68 ? -15.457 26.794 8.858 1.00 88.88 68 GLU A O 1
ATOM 581 N N . ASN A 1 69 ? -16.695 28.584 8.303 1.00 87.94 69 ASN A N 1
ATOM 582 C CA . ASN A 1 69 ? -16.375 29.415 9.468 1.00 87.94 69 ASN A CA 1
ATOM 583 C C . ASN A 1 69 ? -14.858 29.553 9.700 1.00 87.94 69 ASN A C 1
ATOM 585 O O . ASN A 1 69 ? -14.352 29.414 10.816 1.00 87.94 69 ASN A O 1
ATOM 589 N N . LEU A 1 70 ? -14.116 29.837 8.628 1.00 84.12 70 LEU A N 1
ATOM 590 C CA . LEU A 1 70 ? -12.662 30.028 8.666 1.00 84.12 70 LEU A CA 1
ATOM 591 C C . LEU A 1 70 ? -12.256 31.418 9.208 1.00 84.12 70 LEU A C 1
ATOM 593 O O . LEU A 1 70 ? -11.067 31.713 9.276 1.00 84.12 70 LEU A O 1
ATOM 597 N N . HIS A 1 71 ? -13.218 32.268 9.589 1.00 74.38 71 HIS A N 1
ATOM 598 C CA . HIS A 1 71 ? -12.984 33.610 10.143 1.00 74.38 71 HIS A CA 1
ATOM 599 C C . HIS A 1 71 ? -12.739 33.633 11.664 1.00 74.38 71 HIS A C 1
ATOM 601 O O . HIS A 1 71 ? -12.005 34.496 12.137 1.00 74.38 71 HIS A O 1
ATOM 607 N N . ASP A 1 72 ? -13.330 32.698 12.419 1.00 55.12 72 ASP A N 1
ATOM 608 C CA . ASP A 1 72 ? -13.472 32.807 13.886 1.00 55.12 72 ASP A CA 1
ATOM 609 C C . ASP A 1 72 ? -12.370 32.106 14.698 1.00 55.12 72 ASP A C 1
ATOM 611 O O . ASP A 1 72 ? -12.359 32.179 15.925 1.00 55.12 72 ASP A O 1
ATOM 615 N N . ASN A 1 73 ? -11.421 31.430 14.046 1.00 54.78 73 ASN A N 1
ATOM 616 C CA . ASN A 1 73 ? -10.267 30.852 14.734 1.00 54.78 73 ASN A CA 1
ATOM 617 C C . ASN A 1 73 ? -9.054 31.754 14.502 1.00 54.78 73 ASN A C 1
ATOM 619 O O . ASN A 1 73 ? -8.595 31.865 13.367 1.00 54.78 73 ASN A O 1
ATOM 623 N N . GLU A 1 74 ? -8.482 32.316 15.570 1.00 51.47 74 GLU A N 1
ATOM 624 C CA . GLU A 1 74 ? -7.262 33.153 15.590 1.00 51.47 74 GLU A CA 1
ATOM 625 C C . GLU A 1 74 ? -5.996 32.477 14.988 1.00 51.47 74 GLU A C 1
ATOM 627 O O . GLU A 1 74 ? -4.898 33.015 15.068 1.00 51.47 74 GLU A O 1
ATOM 632 N N . ASN A 1 75 ? -6.132 31.310 14.347 1.00 54.72 75 ASN A N 1
ATOM 633 C CA . ASN A 1 75 ? -5.058 30.410 13.928 1.00 54.72 75 ASN A CA 1
ATOM 634 C C . ASN A 1 75 ? -5.046 30.074 12.422 1.00 54.72 75 ASN A C 1
ATOM 636 O O . ASN A 1 75 ? -4.352 29.140 12.021 1.00 54.72 75 ASN A O 1
ATOM 640 N N . ILE A 1 76 ? -5.803 30.784 11.576 1.00 60.72 76 ILE A N 1
ATOM 641 C CA . ILE A 1 76 ? -5.798 30.554 10.120 1.00 60.72 76 ILE A CA 1
ATOM 642 C C . ILE A 1 76 ? -4.967 31.645 9.440 1.00 60.72 76 ILE A C 1
ATOM 644 O O . ILE A 1 76 ? -5.482 32.656 8.966 1.00 60.72 76 ILE A O 1
ATOM 648 N N . GLU A 1 77 ? -3.649 31.443 9.387 1.00 60.03 77 GLU A N 1
ATOM 649 C CA . GLU A 1 77 ? -2.806 32.244 8.500 1.00 60.03 77 GLU A CA 1
ATOM 650 C C . GLU A 1 77 ? -2.970 31.760 7.047 1.00 60.03 77 GLU A C 1
ATOM 652 O O . GLU A 1 77 ? -2.984 30.547 6.795 1.00 60.03 77 GLU A O 1
ATOM 657 N N . PRO A 1 78 ? -3.041 32.676 6.059 1.00 62.41 78 PRO A N 1
ATOM 658 C CA . PRO A 1 78 ? -2.860 32.309 4.660 1.00 62.41 78 PRO A CA 1
ATOM 659 C C . PRO A 1 78 ? -1.568 31.501 4.520 1.00 62.41 78 PRO A C 1
ATOM 661 O O . PRO A 1 78 ? -0.522 31.922 5.022 1.00 62.41 78 PRO A O 1
ATOM 664 N N . CYS A 1 79 ? -1.619 30.342 3.857 1.00 65.25 79 CYS A N 1
ATOM 665 C CA . CYS A 1 79 ? -0.423 29.527 3.679 1.00 65.25 79 CYS A CA 1
ATOM 666 C C . CYS A 1 79 ? 0.596 30.299 2.823 1.00 65.25 79 CYS A C 1
ATOM 668 O O . CYS A 1 79 ? 0.474 30.381 1.602 1.00 65.25 79 CYS A O 1
ATOM 670 N N . LYS A 1 80 ? 1.619 30.877 3.466 1.00 65.31 80 LYS A N 1
ATOM 671 C CA . LYS A 1 80 ? 2.657 31.687 2.802 1.00 65.31 80 LYS A CA 1
ATOM 672 C C . LYS A 1 80 ? 3.515 30.878 1.820 1.00 65.31 80 LYS A C 1
ATOM 674 O O . LYS A 1 80 ? 4.172 31.462 0.966 1.00 65.31 80 LYS A O 1
ATOM 679 N N . PHE A 1 81 ? 3.531 29.550 1.946 1.00 64.44 81 PHE A N 1
ATOM 680 C CA . PHE A 1 81 ? 4.427 28.661 1.196 1.00 64.44 81 PHE A CA 1
ATOM 681 C C . PHE A 1 81 ? 3.749 27.949 0.023 1.00 64.44 81 PHE A C 1
ATOM 683 O O . PHE A 1 81 ? 4.413 27.588 -0.947 1.00 64.44 81 PHE A O 1
ATOM 690 N N . LEU A 1 82 ? 2.434 27.750 0.105 1.00 68.62 82 LEU A N 1
ATOM 691 C CA . LEU A 1 82 ? 1.632 27.054 -0.891 1.00 68.62 82 LEU A CA 1
ATOM 692 C C . LEU A 1 82 ? 0.349 27.849 -1.128 1.00 68.62 82 LEU A C 1
ATOM 694 O O . LEU A 1 82 ? -0.720 27.501 -0.634 1.00 68.62 82 LEU A O 1
ATOM 698 N N . THR A 1 83 ? 0.495 28.938 -1.879 1.00 82.81 83 THR A N 1
ATOM 699 C CA . THR A 1 83 ? -0.588 29.868 -2.199 1.00 82.81 83 THR A CA 1
ATOM 700 C C . THR A 1 83 ? -1.698 29.214 -3.024 1.00 82.81 83 THR A C 1
ATOM 702 O O . THR A 1 83 ? -1.566 28.097 -3.540 1.00 82.81 83 THR A O 1
ATOM 705 N N . ASP A 1 84 ? -2.816 29.926 -3.136 1.00 93.19 84 ASP A N 1
ATOM 706 C CA . ASP A 1 84 ? -3.956 29.503 -3.936 1.00 93.19 84 ASP A CA 1
ATOM 707 C C . ASP A 1 84 ? -3.575 29.423 -5.424 1.00 93.19 84 ASP A C 1
ATOM 709 O O . ASP A 1 84 ? -2.865 30.287 -5.956 1.00 93.19 84 ASP A O 1
ATOM 713 N N . PHE A 1 85 ? -4.061 28.397 -6.123 1.00 94.75 85 PHE A N 1
ATOM 714 C CA . PHE A 1 85 ? -3.775 28.217 -7.547 1.00 94.75 85 PHE A CA 1
ATOM 715 C C . PHE A 1 85 ? -4.954 27.658 -8.340 1.00 94.75 85 PHE A C 1
ATOM 717 O O . PHE A 1 85 ? -5.813 26.939 -7.832 1.00 94.75 85 PHE A O 1
ATOM 724 N N . LEU A 1 86 ? -4.951 27.964 -9.632 1.00 96.31 86 LEU A N 1
ATOM 725 C CA . LEU A 1 86 ? -5.767 27.346 -10.666 1.00 96.31 86 LEU A CA 1
ATOM 726 C C . LEU A 1 86 ? -4.899 26.330 -11.407 1.00 96.31 86 LEU A C 1
ATOM 728 O O . LEU A 1 86 ? -3.770 26.643 -11.789 1.00 96.31 86 LEU A O 1
ATOM 732 N N . TYR A 1 87 ? -5.415 25.129 -11.650 1.00 95.81 87 TYR A N 1
ATOM 733 C CA . TYR A 1 87 ? -4.711 24.159 -12.483 1.00 95.81 87 TYR A CA 1
ATOM 734 C C . TYR A 1 87 ? -5.618 23.464 -13.491 1.00 95.81 87 TYR A C 1
ATOM 736 O O . TYR A 1 87 ? -6.809 23.243 -13.252 1.00 95.81 87 TYR A O 1
ATOM 744 N N . VAL A 1 88 ? -5.010 23.108 -14.622 1.00 97.12 88 VAL A N 1
ATOM 745 C CA . VAL A 1 88 ? -5.626 22.358 -15.717 1.00 97.12 88 VAL A CA 1
ATOM 746 C C . VAL A 1 88 ? -4.868 21.054 -15.910 1.00 97.12 88 VAL A C 1
ATOM 748 O O . VAL A 1 88 ? -3.642 21.062 -16.031 1.00 97.12 88 VAL A O 1
ATOM 751 N N . ILE A 1 89 ? -5.603 19.944 -15.950 1.00 95.50 89 ILE A N 1
ATOM 752 C CA . ILE A 1 89 ? -5.071 18.628 -16.309 1.00 95.50 89 ILE A CA 1
ATOM 753 C C . ILE A 1 89 ? -5.731 18.203 -17.618 1.00 95.50 89 ILE A C 1
ATOM 755 O O . ILE A 1 89 ? -6.958 18.087 -17.695 1.00 95.50 89 ILE A O 1
ATOM 759 N N . GLU A 1 90 ? -4.913 18.003 -18.643 1.00 95.69 90 GLU A N 1
ATOM 760 C CA . GLU A 1 90 ? -5.367 17.613 -19.977 1.00 95.69 90 GLU A CA 1
ATOM 761 C C . GLU A 1 90 ? -5.745 16.120 -20.041 1.00 95.69 90 GLU A C 1
ATOM 763 O O . GLU A 1 90 ? -5.311 15.326 -19.194 1.00 95.69 90 GLU A O 1
ATOM 768 N N . PRO A 1 91 ? -6.553 15.704 -21.035 1.00 95.94 91 PRO A N 1
ATOM 769 C CA . PRO A 1 91 ? -6.811 14.293 -21.280 1.00 95.94 91 PRO A CA 1
ATOM 770 C C . PRO A 1 91 ? -5.533 13.475 -21.460 1.00 95.94 91 PRO A C 1
ATOM 772 O O . PRO A 1 91 ? -4.563 13.925 -22.065 1.00 95.94 91 PRO A O 1
ATOM 775 N N . GLY A 1 92 ? -5.542 12.252 -20.932 1.00 91.25 92 GLY A N 1
ATOM 776 C CA . GLY A 1 92 ? -4.382 11.366 -20.924 1.00 91.25 92 GLY A CA 1
ATOM 777 C C . GLY A 1 92 ? -3.432 11.576 -19.745 1.00 91.25 92 GLY A C 1
ATOM 778 O O . GLY A 1 92 ? -2.434 10.870 -19.678 1.00 91.25 92 GLY A O 1
ATOM 779 N N . TYR A 1 93 ? -3.740 12.477 -18.803 1.00 93.94 93 TYR A N 1
ATOM 780 C CA . TYR A 1 93 ? -2.912 12.757 -17.623 1.00 93.94 93 TYR A CA 1
ATOM 781 C C . TYR A 1 93 ? -3.676 12.597 -16.303 1.00 93.94 93 TYR A C 1
ATOM 783 O O . TYR A 1 93 ? -4.882 12.341 -16.276 1.00 93.94 93 TYR A O 1
ATOM 791 N N . ARG A 1 94 ? -2.953 12.714 -15.183 1.00 93.69 94 ARG A N 1
ATOM 792 C CA . ARG A 1 94 ? -3.497 12.696 -13.818 1.00 93.69 94 ARG A CA 1
ATOM 793 C C . ARG A 1 94 ? -2.683 13.579 -12.883 1.00 93.69 94 ARG A C 1
ATOM 795 O O . ARG A 1 94 ? -1.498 13.810 -13.117 1.00 93.69 94 ARG A O 1
ATOM 802 N N . LEU A 1 95 ? -3.292 13.973 -11.768 1.00 92.31 95 LEU A N 1
ATOM 803 C CA . LEU A 1 95 ? -2.545 14.486 -10.628 1.00 92.31 95 LEU A CA 1
ATOM 804 C C . LEU A 1 95 ? -1.794 13.320 -9.975 1.00 92.31 95 LEU A C 1
ATOM 806 O O . LEU A 1 95 ? -2.407 12.324 -9.583 1.00 92.31 95 LEU A O 1
ATOM 810 N N . HIS A 1 96 ? -0.469 13.438 -9.888 1.00 88.50 96 HIS A N 1
ATOM 811 C CA . HIS A 1 96 ? 0.363 12.451 -9.206 1.00 88.50 96 HIS A CA 1
ATOM 812 C C . HIS A 1 96 ? -0.011 12.345 -7.725 1.00 88.50 96 HIS A C 1
ATOM 814 O O . HIS A 1 96 ? -0.559 13.278 -7.141 1.00 88.50 96 HIS A O 1
ATOM 820 N N . TYR A 1 97 ? 0.264 11.188 -7.134 1.00 87.31 97 TYR A N 1
ATOM 821 C CA . TYR A 1 97 ? -0.035 10.927 -5.733 1.00 87.31 97 TYR A CA 1
ATOM 822 C C . TYR A 1 97 ? 1.081 11.521 -4.862 1.00 87.31 97 TYR A C 1
ATOM 824 O O . TYR A 1 97 ? 2.238 11.151 -5.043 1.00 87.31 97 TYR A O 1
ATOM 832 N N . HIS A 1 98 ? 0.759 12.479 -3.992 1.00 89.25 98 HIS A N 1
ATOM 833 C CA . HIS A 1 98 ? 1.733 13.224 -3.184 1.00 89.25 98 HIS A CA 1
ATOM 834 C C . HIS A 1 98 ? 1.124 13.771 -1.889 1.00 89.25 98 HIS A C 1
ATOM 836 O O . HIS A 1 98 ? -0.091 13.766 -1.723 1.00 89.25 98 HIS A O 1
ATOM 842 N N . ILE A 1 99 ? 1.975 14.262 -0.988 1.00 87.38 99 ILE A N 1
ATOM 843 C CA . ILE A 1 99 ? 1.609 15.107 0.154 1.00 87.38 99 ILE A CA 1
ATOM 844 C C . ILE A 1 99 ? 2.174 16.503 -0.115 1.00 87.38 99 ILE A C 1
ATOM 846 O O . ILE A 1 99 ? 3.285 16.646 -0.630 1.00 87.38 99 ILE A O 1
ATOM 850 N N . ASP A 1 100 ? 1.434 17.541 0.261 1.00 86.88 100 ASP A N 1
ATOM 851 C CA . ASP A 1 100 ? 1.922 18.918 0.289 1.00 86.88 100 ASP A CA 1
ATOM 852 C C . ASP A 1 100 ? 2.827 19.121 1.512 1.00 86.88 100 ASP A C 1
ATOM 854 O O . ASP A 1 100 ? 2.482 19.831 2.463 1.00 86.88 100 ASP A O 1
ATOM 858 N N . THR A 1 101 ? 3.981 18.456 1.529 1.00 69.69 101 THR A N 1
ATOM 859 C CA . THR A 1 101 ? 4.923 18.587 2.640 1.00 69.69 101 THR A CA 1
ATOM 860 C C . THR A 1 101 ? 5.455 20.013 2.683 1.00 69.69 101 THR A C 1
ATOM 862 O O . THR A 1 101 ? 6.021 20.515 1.705 1.00 69.69 101 THR A O 1
ATOM 865 N N . HIS A 1 102 ? 5.322 20.661 3.838 1.00 66.00 102 HIS A N 1
ATOM 866 C CA . HIS A 1 102 ? 6.079 21.869 4.130 1.00 66.00 102 HIS A CA 1
ATOM 867 C C . HIS A 1 102 ? 7.562 21.486 4.144 1.00 66.00 102 HIS A C 1
ATOM 869 O O . HIS A 1 102 ? 7.979 20.664 4.950 1.00 66.00 102 HIS A O 1
ATOM 875 N N . ASN A 1 103 ? 8.345 22.034 3.211 1.00 50.16 103 ASN A N 1
ATOM 876 C CA . ASN A 1 103 ? 9.766 21.726 3.041 1.00 50.16 103 ASN A CA 1
ATOM 877 C C . ASN A 1 103 ? 10.501 21.625 4.396 1.00 50.16 103 ASN A C 1
ATOM 879 O O . ASN A 1 103 ? 10.667 22.626 5.092 1.00 50.16 103 ASN A O 1
ATOM 883 N N . HIS A 1 104 ? 11.008 20.428 4.709 1.00 43.75 104 HIS A N 1
ATOM 884 C CA . HIS A 1 104 ? 11.748 20.022 5.917 1.00 43.75 104 HIS A CA 1
ATOM 885 C C . HIS A 1 104 ? 13.057 20.802 6.196 1.00 43.75 104 HIS A C 1
ATOM 887 O O . HIS A 1 104 ? 13.882 20.376 7.001 1.00 43.75 104 HIS A O 1
ATOM 893 N N . LYS A 1 105 ? 13.306 21.938 5.531 1.00 42.53 105 LYS A N 1
ATOM 894 C CA . LYS A 1 105 ? 14.566 22.694 5.649 1.00 42.53 105 LYS A CA 1
ATOM 895 C C . LYS A 1 105 ? 14.544 23.787 6.711 1.00 42.53 105 LYS A C 1
ATOM 897 O O . LYS A 1 105 ? 15.608 24.269 7.088 1.00 42.53 105 LYS A O 1
ATOM 902 N N . THR A 1 106 ? 13.379 24.163 7.231 1.00 46.38 106 THR A N 1
ATOM 903 C CA . THR A 1 106 ? 13.283 25.130 8.327 1.00 46.38 106 THR A CA 1
ATOM 904 C C . THR A 1 106 ? 12.559 24.489 9.505 1.00 46.38 106 THR A C 1
ATOM 906 O O . THR A 1 106 ? 11.337 24.419 9.551 1.00 46.38 106 THR A O 1
ATOM 909 N N . ASN A 1 107 ? 13.331 24.052 10.503 1.00 43.34 107 ASN A N 1
ATOM 910 C CA . ASN A 1 107 ? 12.883 23.508 11.799 1.00 43.34 107 ASN A CA 1
ATOM 911 C C . ASN A 1 107 ? 12.006 24.471 12.643 1.00 43.34 107 ASN A C 1
ATOM 913 O O . ASN A 1 107 ? 11.832 24.270 13.840 1.00 43.34 107 ASN A O 1
ATOM 917 N N . VAL A 1 108 ? 11.466 25.535 12.049 1.00 44.28 108 VAL A N 1
ATOM 918 C CA . VAL A 1 108 ? 10.823 26.657 12.745 1.00 44.28 108 VAL A CA 1
ATOM 919 C C . VAL A 1 108 ? 9.296 26.500 12.828 1.00 44.28 108 VAL A C 1
ATOM 921 O O . VAL A 1 108 ? 8.654 27.241 13.557 1.00 44.28 108 VAL A O 1
ATOM 924 N N . LEU A 1 109 ? 8.686 25.512 12.158 1.00 44.88 109 LEU A N 1
ATOM 925 C CA . LEU A 1 109 ? 7.219 25.373 12.093 1.00 44.88 109 LEU A CA 1
ATOM 926 C C . LEU A 1 109 ? 6.662 24.077 12.699 1.00 44.88 109 LEU A C 1
ATOM 928 O O . LEU A 1 109 ? 5.574 23.643 12.336 1.00 44.88 109 LEU A O 1
ATOM 932 N N . LYS A 1 110 ? 7.340 23.496 13.695 1.00 46.41 110 LYS A N 1
ATOM 933 C CA . LYS A 1 110 ? 6.792 22.385 14.500 1.00 46.41 110 LYS A CA 1
ATOM 934 C C . LYS A 1 110 ? 5.536 22.749 15.325 1.00 46.41 110 LYS A C 1
ATOM 936 O O . LYS A 1 110 ? 5.142 21.942 16.158 1.00 46.41 110 LYS A O 1
ATOM 941 N N . GLN A 1 111 ? 4.918 23.929 15.164 1.00 52.12 111 GLN A N 1
ATOM 942 C CA . GLN A 1 111 ? 4.003 24.438 16.195 1.00 52.12 111 GLN A CA 1
ATOM 943 C C . GLN A 1 111 ? 2.635 25.030 15.834 1.00 52.12 111 GLN A C 1
ATOM 945 O O . GLN A 1 111 ? 1.940 25.318 16.799 1.00 52.12 111 GLN A O 1
ATOM 950 N N . THR A 1 112 ? 2.148 25.188 14.591 1.00 63.38 112 THR A N 1
ATOM 951 C CA . THR A 1 112 ? 0.841 25.901 14.464 1.00 63.38 112 THR A CA 1
ATOM 952 C C . THR A 1 112 ? -0.243 25.353 13.539 1.00 63.38 112 THR A C 1
ATOM 954 O O . THR A 1 112 ? -1.371 25.833 13.644 1.00 63.38 112 THR A O 1
ATOM 957 N N . GLY A 1 113 ? -0.028 24.314 12.725 1.00 77.19 113 GLY A N 1
ATOM 958 C CA . GLY A 1 113 ? -1.174 23.714 12.030 1.00 77.19 113 GLY A CA 1
ATOM 959 C C . GLY A 1 113 ? -0.878 22.736 10.904 1.00 77.19 113 GLY A C 1
ATOM 960 O O . GLY A 1 113 ? 0.263 22.549 10.489 1.00 77.19 113 GLY A O 1
ATOM 961 N N . VAL A 1 114 ? -1.949 22.139 10.391 1.00 84.38 114 VAL A N 1
ATOM 962 C CA . VAL A 1 114 ? -1.975 21.263 9.222 1.00 84.38 114 VAL A CA 1
ATOM 963 C C . VAL A 1 114 ? -2.452 22.050 8.011 1.00 84.38 114 VAL A C 1
ATOM 965 O O . VAL A 1 114 ? -3.415 22.814 8.075 1.00 84.38 114 VAL A O 1
ATOM 968 N N . HIS A 1 115 ? -1.782 21.834 6.885 1.00 89.50 115 HIS A N 1
ATOM 969 C CA . HIS A 1 115 ? -2.202 22.384 5.607 1.00 89.50 115 HIS A CA 1
ATOM 970 C C . HIS A 1 115 ? -3.416 21.625 5.073 1.00 89.50 115 HIS A C 1
ATOM 972 O O . HIS A 1 115 ? -3.379 20.398 4.929 1.00 89.50 115 HIS A O 1
ATOM 978 N N . ILE A 1 116 ? -4.481 22.357 4.765 1.00 91.38 116 ILE A N 1
ATOM 979 C CA . ILE A 1 116 ? -5.677 21.827 4.122 1.00 91.38 116 ILE A CA 1
ATOM 980 C C . ILE A 1 116 ? -5.946 22.575 2.817 1.00 91.38 116 ILE A C 1
ATOM 982 O O . ILE A 1 116 ? -5.670 23.768 2.692 1.00 91.38 116 ILE A O 1
ATOM 986 N N . ARG A 1 117 ? -6.523 21.869 1.847 1.00 93.31 117 ARG A N 1
ATOM 987 C CA . ARG A 1 117 ? -6.939 22.415 0.559 1.00 93.31 117 ARG A CA 1
ATOM 988 C C . ARG A 1 117 ? -8.423 22.221 0.325 1.00 93.31 117 ARG A C 1
ATOM 990 O O . ARG A 1 117 ? -8.937 21.110 0.454 1.00 93.31 117 ARG A O 1
ATOM 997 N N . PHE A 1 118 ? -9.071 23.282 -0.134 1.00 94.69 118 PHE A N 1
ATOM 998 C CA . PHE A 1 118 ? -10.414 23.246 -0.698 1.00 94.69 118 PHE A CA 1
ATOM 999 C C . PHE A 1 118 ? -10.285 23.261 -2.218 1.00 94.69 118 PHE A C 1
ATOM 1001 O O . PHE A 1 118 ? -9.953 24.281 -2.821 1.00 94.69 118 PHE A O 1
ATOM 1008 N N . ASN A 1 119 ? -10.503 22.101 -2.836 1.00 96.88 119 ASN A N 1
ATOM 1009 C CA . ASN A 1 119 ? -10.379 21.920 -4.278 1.00 96.88 119 ASN A CA 1
ATOM 1010 C C . ASN A 1 119 ? -11.762 22.013 -4.924 1.00 96.88 119 ASN A C 1
ATOM 1012 O O . ASN A 1 119 ? -12.548 21.069 -4.841 1.00 96.88 119 ASN A O 1
ATOM 1016 N N . VAL A 1 120 ? -12.049 23.145 -5.562 1.00 98.06 120 VAL A N 1
ATOM 1017 C CA . VAL A 1 120 ? -13.302 23.423 -6.271 1.00 98.06 120 VAL A CA 1
ATOM 1018 C C . VAL A 1 120 ? -13.202 22.922 -7.707 1.00 98.06 120 VAL A C 1
ATOM 1020 O O . VAL A 1 120 ? -12.372 23.399 -8.483 1.00 98.06 120 VAL A O 1
ATOM 1023 N N . CYS A 1 121 ? -14.054 21.974 -8.089 1.00 97.94 121 CYS A N 1
ATOM 1024 C CA . CYS A 1 121 ? -14.117 21.500 -9.465 1.00 97.94 121 CYS A CA 1
ATOM 1025 C C . CYS A 1 121 ? -14.880 22.508 -10.326 1.00 97.94 121 CYS A C 1
ATOM 1027 O O . CYS A 1 121 ? -16.099 22.611 -10.242 1.00 97.94 121 CYS A O 1
ATOM 1029 N N . ILE A 1 122 ? -14.165 23.242 -11.173 1.00 98.56 122 ILE A N 1
ATOM 1030 C CA . ILE A 1 122 ? -14.776 24.171 -12.129 1.00 98.56 122 ILE A CA 1
ATOM 1031 C C . ILE A 1 122 ? -15.223 23.427 -13.382 1.00 98.56 122 ILE A C 1
ATOM 1033 O O . ILE A 1 122 ? -16.309 23.674 -13.893 1.00 98.56 122 ILE A O 1
ATOM 1037 N N . GLN A 1 123 ? -14.410 22.485 -13.854 1.00 98.50 123 GLN A N 1
ATOM 1038 C CA . GLN A 1 123 ? -14.735 21.651 -15.001 1.00 98.50 123 GLN A CA 1
ATOM 1039 C C . GLN A 1 123 ? -14.359 20.202 -14.713 1.00 98.50 123 GLN A C 1
ATOM 1041 O O . GLN A 1 123 ? -13.192 19.909 -14.430 1.00 98.50 123 GLN A O 1
ATOM 1046 N N . ALA A 1 124 ? -15.336 19.305 -14.809 1.00 98.12 124 ALA A N 1
ATOM 1047 C CA . ALA A 1 124 ? -15.112 17.870 -14.781 1.00 98.12 124 ALA A CA 1
ATOM 1048 C C . ALA A 1 124 ? -14.784 17.383 -16.202 1.00 98.12 124 ALA A C 1
ATOM 1050 O O . ALA A 1 124 ? -15.354 17.908 -17.170 1.00 98.12 124 ALA A O 1
ATOM 1051 N N . PRO A 1 125 ? -13.871 16.406 -16.338 1.00 97.88 125 PRO A N 1
ATOM 1052 C CA . PRO A 1 125 ? -13.623 15.764 -17.618 1.00 97.88 125 PRO A CA 1
ATOM 1053 C C . PRO A 1 125 ? -14.801 14.873 -18.026 1.00 97.88 125 PRO A C 1
ATOM 1055 O O . PRO A 1 125 ? -15.693 14.612 -17.220 1.00 97.88 125 PRO A O 1
ATOM 1058 N N . ASP A 1 126 ? -14.777 14.364 -19.259 1.00 96.56 126 ASP A N 1
ATOM 1059 C CA . ASP A 1 126 ? -15.816 13.441 -19.734 1.00 96.56 126 ASP A CA 1
ATOM 1060 C C . ASP A 1 126 ? -15.808 12.135 -18.928 1.00 96.56 126 ASP A C 1
ATOM 1062 O O . ASP A 1 126 ? -16.864 11.593 -18.617 1.00 96.56 126 ASP A O 1
ATOM 1066 N N . ASN A 1 127 ? -14.614 11.635 -18.582 1.00 94.50 127 ASN A N 1
ATOM 1067 C CA . ASN A 1 127 ? -14.425 10.432 -17.776 1.00 94.50 127 ASN A CA 1
ATOM 1068 C C . ASN A 1 127 ? -13.163 10.511 -16.899 1.00 94.50 127 ASN A C 1
ATOM 1070 O O . ASN A 1 127 ? -12.154 11.122 -17.263 1.00 94.50 127 ASN A O 1
ATOM 1074 N N . GLY A 1 128 ? -13.206 9.819 -15.757 1.00 96.62 128 GLY A N 1
ATOM 1075 C CA . GLY A 1 128 ? -12.089 9.725 -14.816 1.00 96.62 128 GLY A CA 1
ATOM 1076 C C . GLY A 1 128 ? -11.811 11.037 -14.076 1.00 96.62 128 GLY A C 1
ATOM 1077 O O . GLY A 1 128 ? -12.726 11.775 -13.714 1.00 96.62 128 GLY A O 1
ATOM 1078 N N . GLY A 1 129 ? -10.539 11.317 -13.786 1.00 96.25 129 GLY A N 1
ATOM 1079 C CA . GLY A 1 129 ? -10.109 12.536 -13.092 1.00 96.25 129 GLY A CA 1
ATOM 1080 C C . GLY A 1 129 ? -10.632 12.703 -11.660 1.00 96.25 129 GLY A C 1
ATOM 1081 O O . GLY A 1 129 ? -10.431 13.773 -11.070 1.00 96.25 129 GLY A O 1
ATOM 1082 N N . ARG A 1 130 ? -11.287 11.692 -11.075 1.00 97.25 130 ARG A N 1
ATOM 1083 C CA . ARG A 1 130 ? -11.810 11.757 -9.705 1.00 97.25 130 ARG A CA 1
ATOM 1084 C C . ARG A 1 130 ? -10.663 11.947 -8.705 1.00 97.25 130 ARG A C 1
ATOM 1086 O O . ARG A 1 130 ? -9.600 11.348 -8.890 1.00 97.25 130 ARG A O 1
ATOM 1093 N N . PRO A 1 131 ? -10.816 12.816 -7.690 1.00 96.31 131 PRO A N 1
ATOM 1094 C CA . PRO A 1 131 ? -9.789 13.007 -6.678 1.00 96.31 131 PRO A CA 1
ATOM 1095 C C . PRO A 1 131 ? -9.653 11.747 -5.821 1.00 96.31 131 PRO A C 1
ATOM 1097 O O . PRO A 1 131 ? -10.652 11.133 -5.456 1.00 96.31 131 PRO A O 1
ATOM 1100 N N . ILE A 1 132 ? -8.416 11.383 -5.495 1.00 92.56 132 ILE A N 1
ATOM 1101 C CA . ILE A 1 132 ? -8.088 10.254 -4.621 1.00 92.56 132 ILE A CA 1
ATOM 1102 C C . ILE A 1 132 ? -7.397 10.832 -3.396 1.00 92.56 132 ILE A C 1
ATOM 1104 O O . ILE A 1 132 ? -6.263 11.284 -3.530 1.00 92.56 132 ILE A O 1
ATOM 1108 N N . TYR A 1 133 ? -8.060 10.851 -2.237 1.00 91.81 133 TYR A N 1
ATOM 1109 C CA . TYR A 1 133 ? -7.528 11.414 -0.986 1.00 91.81 133 TYR A CA 1
ATOM 1110 C C . TYR A 1 133 ? -7.445 10.330 0.088 1.00 91.81 133 TYR A C 1
ATOM 1112 O O . TYR A 1 133 ? -8.463 9.731 0.437 1.00 91.81 133 TYR A O 1
ATOM 1120 N N . ALA A 1 134 ? -6.242 10.097 0.618 1.00 81.62 134 ALA A N 1
ATOM 1121 C CA . ALA A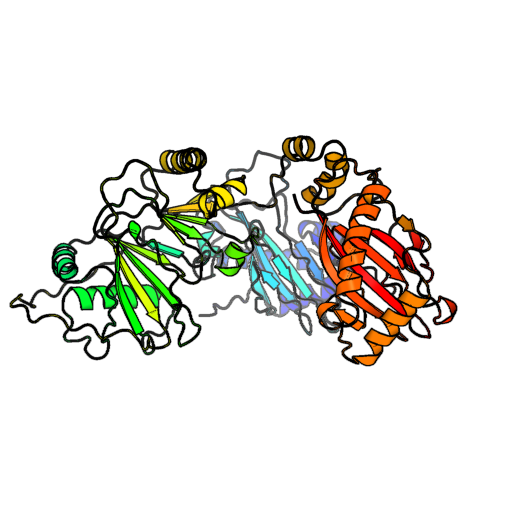 1 134 ? -5.868 8.971 1.480 1.00 81.62 134 ALA A CA 1
ATOM 1122 C C . ALA A 1 134 ? -6.512 7.647 1.024 1.00 81.62 134 ALA A C 1
ATOM 1124 O O . ALA A 1 134 ? -7.349 7.062 1.709 1.00 81.62 134 ALA A O 1
ATOM 1125 N N . GLY A 1 135 ? -6.213 7.255 -0.215 1.00 79.12 135 GLY A N 1
ATOM 1126 C CA . GLY A 1 135 ? -6.683 6.011 -0.828 1.00 79.12 135 GLY A CA 1
ATOM 1127 C C . GLY A 1 135 ? -8.155 5.989 -1.254 1.00 79.12 135 GLY A C 1
ATOM 1128 O O . GLY A 1 135 ? -8.544 5.115 -2.023 1.00 79.12 135 GLY A O 1
ATOM 1129 N N . LYS A 1 136 ? -8.988 6.949 -0.828 1.00 83.06 136 LYS A N 1
ATOM 1130 C CA . LYS A 1 136 ? -10.414 6.986 -1.187 1.00 83.06 136 LYS A CA 1
ATOM 1131 C C . LYS A 1 136 ? -10.653 7.835 -2.430 1.00 83.06 136 LYS A C 1
ATOM 1133 O O . LYS A 1 136 ? -10.340 9.025 -2.446 1.00 83.06 136 LYS A O 1
ATOM 1138 N N . THR A 1 137 ? -11.268 7.230 -3.442 1.00 87.75 137 THR A N 1
ATOM 1139 C CA . THR A 1 137 ? -11.759 7.940 -4.629 1.00 87.75 137 THR A CA 1
ATOM 1140 C C . THR A 1 137 ? -13.050 8.668 -4.281 1.00 87.75 137 THR A C 1
ATOM 1142 O O . THR A 1 137 ? -14.022 8.050 -3.850 1.00 87.75 137 THR A O 1
ATOM 1145 N N . LEU A 1 138 ? -13.060 9.986 -4.450 1.00 89.69 138 LEU A N 1
ATOM 1146 C CA . LEU A 1 138 ? -14.203 10.835 -4.137 1.00 89.69 138 LEU A CA 1
ATOM 1147 C C . LEU A 1 138 ? -15.007 11.155 -5.395 1.00 89.69 138 LEU A C 1
ATOM 1149 O O . LEU A 1 138 ? -14.478 11.207 -6.507 1.00 89.69 138 LEU A O 1
ATOM 1153 N N . GLU A 1 139 ? -16.298 11.408 -5.214 1.00 92.38 139 GLU A N 1
ATOM 1154 C CA . GLU A 1 139 ? -17.143 11.871 -6.306 1.00 92.38 139 GLU A CA 1
ATOM 1155 C C . GLU A 1 139 ? -16.711 13.272 -6.761 1.00 92.38 139 GLU A C 1
ATOM 1157 O O . GLU A 1 139 ? -16.479 14.170 -5.947 1.00 92.38 139 GLU A O 1
ATOM 1162 N N . LEU A 1 140 ? -16.602 13.457 -8.076 1.00 91.56 140 LEU A N 1
ATOM 1163 C CA . LEU A 1 140 ? -16.260 14.733 -8.687 1.00 91.56 140 LEU A CA 1
ATOM 1164 C C . LEU A 1 140 ? -17.525 15.350 -9.282 1.00 91.56 140 LEU A C 1
ATOM 1166 O O . LEU A 1 140 ? -18.078 14.821 -10.241 1.00 91.56 140 LEU A O 1
ATOM 1170 N N . ARG A 1 141 ? -17.966 16.477 -8.721 1.00 95.12 141 ARG A N 1
ATOM 1171 C CA . ARG A 1 141 ? -19.086 17.266 -9.243 1.00 95.12 141 ARG A CA 1
ATOM 1172 C C . ARG A 1 141 ? -18.614 18.679 -9.536 1.00 95.12 141 ARG A C 1
ATOM 1174 O O . ARG A 1 141 ? -17.952 19.286 -8.696 1.00 95.12 141 ARG A O 1
ATOM 1181 N N . GLU A 1 142 ? -18.954 19.186 -10.714 1.00 97.75 142 GLU A N 1
ATOM 1182 C CA . GLU A 1 142 ? -18.700 20.583 -11.061 1.00 97.75 142 GLU A CA 1
ATOM 1183 C C . GLU A 1 142 ? -19.402 21.528 -10.080 1.00 97.75 142 GLU A C 1
ATOM 1185 O O . GLU A 1 142 ? -20.447 21.187 -9.527 1.00 97.75 142 GLU A O 1
ATOM 1190 N N . ARG A 1 143 ? -18.815 22.709 -9.871 1.00 97.81 143 ARG A N 1
ATOM 1191 C CA . ARG A 1 143 ? -19.239 23.759 -8.929 1.00 97.81 143 ARG A CA 1
ATOM 1192 C C . ARG A 1 143 ? -19.175 23.375 -7.448 1.00 97.81 143 ARG A C 1
ATOM 1194 O O . ARG A 1 143 ? -19.407 24.236 -6.600 1.00 97.81 143 ARG A O 1
ATOM 1201 N N . ASN A 1 144 ? -18.785 22.142 -7.125 1.00 96.12 144 ASN A N 1
ATOM 1202 C CA . ASN A 1 144 ? -18.587 21.680 -5.756 1.00 96.12 144 ASN A CA 1
ATOM 1203 C C . ASN A 1 144 ? -17.106 21.670 -5.378 1.00 96.12 144 ASN A C 1
ATOM 1205 O O . ASN A 1 144 ? -16.224 21.554 -6.234 1.00 96.12 144 ASN A O 1
ATOM 1209 N N . TYR A 1 145 ? -16.838 21.721 -4.074 1.00 95.88 145 TYR A N 1
ATOM 1210 C CA . TYR A 1 145 ? -15.500 21.513 -3.532 1.00 95.88 145 TYR A CA 1
ATOM 1211 C C . TYR A 1 145 ? -15.376 20.221 -2.731 1.00 95.88 145 TYR A C 1
ATOM 1213 O O . TYR A 1 145 ? -16.323 19.728 -2.109 1.00 95.88 145 TYR A O 1
ATOM 1221 N N . VAL A 1 146 ? -14.156 19.693 -2.733 1.00 93.88 146 VAL A N 1
ATOM 1222 C CA . VAL A 1 146 ? -13.708 18.618 -1.851 1.00 93.88 146 VAL A CA 1
ATOM 1223 C C . VAL A 1 146 ? -12.585 19.134 -0.959 1.00 93.88 146 VAL A C 1
ATOM 1225 O O . VAL A 1 146 ? -11.757 19.939 -1.387 1.00 93.88 146 VAL A O 1
ATOM 1228 N N . ILE A 1 147 ? -12.573 18.671 0.287 1.00 93.12 147 ILE A N 1
ATOM 1229 C CA . ILE A 1 147 ? -11.584 19.066 1.289 1.00 93.12 147 ILE A CA 1
ATOM 1230 C C . ILE A 1 147 ? -10.507 17.984 1.340 1.00 93.12 147 ILE A C 1
ATOM 1232 O O . ILE A 1 147 ? -10.817 16.794 1.414 1.00 93.12 147 ILE A O 1
ATOM 1236 N N . CYS A 1 148 ? -9.247 18.396 1.283 1.00 92.06 148 CYS A N 1
ATOM 1237 C CA . CYS A 1 148 ? -8.078 17.535 1.389 1.00 92.06 148 CYS A CA 1
ATOM 1238 C C . CYS A 1 148 ? -7.214 18.027 2.549 1.00 92.06 148 CYS A C 1
ATOM 1240 O O . CYS A 1 148 ? -6.884 19.210 2.587 1.00 92.06 148 CYS A O 1
ATOM 1242 N N . ARG A 1 149 ? -6.800 17.150 3.470 1.00 91.69 149 ARG A N 1
ATOM 1243 C CA . ARG A 1 149 ? -5.808 17.511 4.495 1.00 91.69 149 ARG A CA 1
ATOM 1244 C C . ARG A 1 149 ? -4.417 17.379 3.893 1.00 91.69 149 ARG A C 1
ATOM 1246 O O . ARG A 1 149 ? -3.656 16.497 4.266 1.00 91.69 149 ARG A O 1
ATOM 1253 N N . SER A 1 150 ? -4.138 18.187 2.876 1.00 91.38 150 SER A N 1
ATOM 1254 C CA . SER A 1 150 ? -3.055 17.940 1.927 1.00 91.38 150 SER A CA 1
ATOM 1255 C C . SER A 1 150 ? -1.663 17.908 2.556 1.00 91.38 150 SER A C 1
ATOM 1257 O O . SER A 1 150 ? -0.772 17.306 1.971 1.00 91.38 150 SER A O 1
ATOM 1259 N N . GLY A 1 151 ? -1.478 18.490 3.745 1.00 89.06 151 GLY A N 1
ATOM 1260 C CA . GLY A 1 151 ? -0.233 18.396 4.512 1.00 89.06 151 GLY A CA 1
ATOM 1261 C C . GLY A 1 151 ? 0.011 17.056 5.217 1.00 89.06 151 GLY A C 1
ATOM 1262 O O . GLY A 1 151 ? 1.125 16.840 5.676 1.00 89.06 151 GLY A O 1
ATOM 1263 N N . ILE A 1 152 ? -0.995 16.178 5.317 1.00 83.31 152 ILE A N 1
ATOM 1264 C CA . ILE A 1 152 ? -0.895 14.866 5.992 1.00 83.31 152 ILE A CA 1
ATOM 1265 C C . ILE A 1 152 ? -1.501 13.707 5.186 1.00 83.31 152 ILE A C 1
ATOM 1267 O O . ILE A 1 152 ? -1.103 12.562 5.358 1.00 83.31 152 ILE A O 1
ATOM 1271 N N . ASP A 1 153 ? -2.464 13.977 4.304 1.00 85.19 153 ASP A N 1
ATOM 1272 C CA . ASP A 1 153 ? -3.082 12.974 3.445 1.00 85.19 153 ASP A CA 1
ATOM 1273 C C . ASP A 1 153 ? -2.383 12.943 2.088 1.00 85.19 153 ASP A C 1
ATOM 1275 O O . ASP A 1 153 ? -2.367 13.943 1.356 1.00 85.19 153 ASP A O 1
ATOM 1279 N N . TYR A 1 154 ? -1.909 11.758 1.693 1.00 86.12 154 TYR A N 1
ATOM 1280 C CA . TYR A 1 154 ? -1.565 11.526 0.298 1.00 86.12 154 TYR A CA 1
ATOM 1281 C C . TYR A 1 154 ? -2.781 11.786 -0.592 1.00 86.12 154 TYR A C 1
ATOM 1283 O O . TYR A 1 154 ? -3.901 11.342 -0.310 1.00 86.12 154 TYR A O 1
ATOM 1291 N N . HIS A 1 155 ? -2.562 12.500 -1.687 1.00 93.56 155 HIS A N 1
ATOM 1292 C CA . HIS A 1 155 ? -3.613 12.884 -2.601 1.00 93.56 155 HIS A CA 1
ATOM 1293 C C . HIS A 1 155 ? -3.154 12.907 -4.057 1.00 93.56 155 HIS A C 1
ATOM 1295 O O . HIS A 1 155 ? -2.006 13.199 -4.376 1.00 93.56 155 HIS A O 1
ATOM 1301 N N . GLY A 1 156 ? -4.084 12.599 -4.958 1.00 95.00 156 GLY A N 1
ATOM 1302 C CA . GLY A 1 156 ? -3.882 12.620 -6.404 1.00 95.00 156 GLY A CA 1
ATOM 1303 C C . GLY A 1 156 ? -5.211 12.570 -7.152 1.00 95.00 156 GLY A C 1
ATOM 1304 O O . GLY A 1 156 ? -6.257 12.964 -6.623 1.00 95.00 156 GLY A O 1
ATOM 1305 N N . SER A 1 157 ? -5.195 12.080 -8.389 1.00 96.56 157 SER A N 1
ATOM 1306 C CA . SER A 1 157 ? -6.421 11.797 -9.136 1.00 96.56 157 SER A CA 1
ATOM 1307 C C . SER A 1 157 ? -6.316 10.539 -9.984 1.00 96.56 157 SER A C 1
ATOM 1309 O O . SER A 1 157 ? -5.229 10.062 -10.314 1.00 96.56 157 SER A O 1
ATOM 1311 N N . GLU A 1 158 ? -7.470 10.043 -10.410 1.00 95.94 158 GLU A N 1
ATOM 1312 C CA . GLU A 1 158 ? -7.548 9.130 -11.544 1.00 95.94 158 GLU A CA 1
ATOM 1313 C C . GLU A 1 158 ? -7.025 9.790 -12.828 1.00 95.94 158 GLU A C 1
ATOM 1315 O O . GLU A 1 158 ? -6.911 11.019 -12.925 1.00 95.94 158 GLU A O 1
ATOM 1320 N N . TRP A 1 159 ? -6.738 8.950 -13.822 1.00 93.50 159 TRP A N 1
ATOM 1321 C CA . TRP A 1 159 ? -6.475 9.385 -15.190 1.00 93.50 159 TRP A CA 1
ATOM 1322 C C . TRP A 1 159 ? -7.698 10.059 -15.794 1.00 93.50 159 TRP A C 1
ATOM 1324 O O . TRP A 1 159 ? -8.834 9.681 -15.507 1.00 93.50 159 TRP A O 1
ATOM 1334 N N . ILE A 1 160 ? -7.448 11.071 -16.616 1.00 96.00 160 ILE A N 1
ATOM 1335 C CA . ILE A 1 160 ? -8.472 11.792 -17.358 1.00 96.00 160 ILE A CA 1
ATOM 1336 C C . ILE A 1 160 ? -8.611 11.178 -18.740 1.00 96.00 160 ILE A C 1
ATOM 1338 O O . ILE A 1 160 ? -7.623 11.006 -19.453 1.00 96.00 160 ILE A O 1
ATOM 1342 N N . PHE A 1 161 ? -9.851 10.913 -19.134 1.00 89.56 161 PHE A N 1
ATOM 1343 C CA . PHE A 1 161 ? -10.191 10.397 -20.451 1.00 89.56 161 PHE A CA 1
ATOM 1344 C C . PHE A 1 161 ? -11.237 11.289 -21.126 1.00 89.56 161 PHE A C 1
ATOM 1346 O O . PHE A 1 161 ? -12.013 11.975 -20.459 1.00 89.56 161 PHE A O 1
ATOM 1353 N N . GLY A 1 162 ? -11.272 11.235 -22.458 1.00 94.75 162 GLY A N 1
ATOM 1354 C CA . GLY A 1 162 ? -12.162 12.044 -23.289 1.00 94.75 162 GLY A CA 1
ATOM 1355 C C . GLY A 1 162 ? -11.464 13.259 -23.890 1.00 94.75 162 GLY A C 1
ATOM 1356 O O . GLY A 1 162 ? -10.247 13.269 -24.046 1.00 94.75 162 GLY A O 1
ATOM 1357 N N . ASN A 1 163 ? -12.247 14.270 -24.248 1.00 96.38 163 ASN A N 1
ATOM 1358 C CA . ASN A 1 163 ? -11.772 15.494 -24.893 1.00 96.38 163 ASN A CA 1
ATOM 1359 C C . ASN A 1 163 ? -11.742 16.685 -23.931 1.00 96.38 163 ASN A C 1
ATOM 1361 O O . ASN A 1 163 ? -11.114 17.702 -24.220 1.00 96.38 163 ASN A O 1
ATOM 1365 N N . LYS A 1 164 ? -12.436 16.580 -22.796 1.00 97.75 164 LYS A N 1
ATOM 1366 C CA . LYS A 1 164 ? -12.570 17.669 -21.831 1.00 97.75 164 LYS A CA 1
ATOM 1367 C C . LYS A 1 164 ? -11.494 17.590 -20.746 1.00 97.75 164 LYS A C 1
ATOM 1369 O O . LYS A 1 164 ? -11.406 16.605 -20.015 1.00 97.75 164 LYS A O 1
ATOM 1374 N N . SER A 1 165 ? -10.699 18.651 -20.616 1.00 97.69 165 SER A N 1
ATOM 1375 C CA . SER A 1 165 ? -9.731 18.810 -19.522 1.00 97.69 165 SER A CA 1
ATOM 1376 C C . SER A 1 165 ? -10.429 18.985 -18.172 1.00 97.69 165 SER A C 1
ATOM 1378 O O . SER A 1 165 ? -11.554 19.483 -18.095 1.00 97.69 165 SER A O 1
ATOM 1380 N N . LYS A 1 166 ? -9.735 18.654 -17.083 1.00 97.94 166 LYS A N 1
ATOM 1381 C CA . LYS A 1 166 ? -10.178 18.979 -15.722 1.00 97.94 166 LYS A CA 1
ATOM 1382 C C . LYS A 1 166 ? -9.632 20.344 -15.312 1.00 97.94 166 LYS A C 1
ATOM 1384 O O . LYS A 1 166 ? -8.430 20.568 -15.424 1.00 97.94 166 LYS A O 1
ATOM 1389 N N . ILE A 1 167 ? -10.497 21.219 -14.796 1.00 98.31 167 ILE A N 1
ATOM 1390 C CA . ILE A 1 167 ? -10.128 22.551 -14.286 1.00 98.31 167 ILE A CA 1
ATOM 1391 C C . ILE A 1 167 ? -10.514 22.638 -12.811 1.00 98.31 167 ILE A C 1
ATOM 1393 O O . ILE A 1 167 ? -11.666 22.373 -12.450 1.00 98.31 167 ILE A O 1
ATOM 1397 N N . VAL A 1 168 ? -9.560 23.006 -11.955 1.00 98.19 168 VAL A N 1
ATOM 1398 C CA . VAL A 1 168 ? -9.760 23.090 -10.502 1.00 98.19 168 VAL A CA 1
ATOM 1399 C C . VAL A 1 168 ? -9.140 24.361 -9.936 1.00 98.19 168 VAL A C 1
ATOM 1401 O O . VAL A 1 168 ? -7.989 24.681 -10.234 1.00 98.19 168 VAL A O 1
ATOM 1404 N N . LEU A 1 169 ? -9.891 25.037 -9.066 1.00 97.94 169 LEU A N 1
ATOM 1405 C CA . LEU A 1 169 ? -9.354 26.036 -8.142 1.00 97.94 169 LEU A CA 1
ATOM 1406 C C . LEU A 1 169 ? -8.978 25.345 -6.834 1.00 97.94 169 LEU A C 1
ATOM 1408 O O . LEU A 1 169 ? -9.787 24.611 -6.269 1.00 97.94 169 LEU A O 1
ATOM 1412 N N . SER A 1 170 ? -7.764 25.573 -6.356 1.00 96.06 170 SER A N 1
ATOM 1413 C CA . SER A 1 170 ? -7.263 25.037 -5.097 1.00 96.06 170 SER A CA 1
ATOM 1414 C C . SER A 1 170 ? -6.955 26.175 -4.139 1.00 96.06 170 SER A C 1
ATOM 1416 O O . SER A 1 170 ? -6.052 26.970 -4.404 1.00 96.06 170 SER A O 1
ATOM 1418 N N . PHE A 1 171 ? -7.690 26.231 -3.031 1.00 95.19 171 PHE A N 1
ATOM 1419 C CA . PHE A 1 171 ? -7.477 27.214 -1.972 1.00 95.19 171 PHE A CA 1
ATOM 1420 C C . PHE A 1 171 ? -6.801 26.559 -0.767 1.00 95.19 171 PHE A C 1
ATOM 1422 O O . PHE A 1 171 ? -7.330 25.578 -0.238 1.00 95.19 171 PHE A O 1
ATOM 1429 N N . GLY A 1 172 ? -5.637 27.067 -0.367 1.00 91.81 172 GLY A N 1
ATOM 1430 C CA . GLY A 1 172 ? -4.816 26.532 0.720 1.00 91.81 172 GLY A CA 1
ATOM 1431 C C . GLY A 1 172 ? -5.003 27.306 2.025 1.00 91.81 172 GLY A C 1
ATOM 1432 O O . GLY A 1 172 ? -4.910 28.533 2.052 1.00 91.81 172 GLY A O 1
ATOM 1433 N N . PHE A 1 173 ? -5.223 26.589 3.126 1.00 89.56 173 PHE A N 1
ATOM 1434 C CA . PHE A 1 173 ? -5.358 27.161 4.468 1.00 89.56 173 PHE A CA 1
ATOM 1435 C C . PHE A 1 173 ? -4.512 26.375 5.467 1.00 89.56 173 PHE A C 1
ATOM 1437 O O . PHE A 1 173 ? -4.385 25.155 5.363 1.00 89.56 173 PHE A O 1
ATOM 1444 N N . MET A 1 174 ? -3.952 27.068 6.455 1.00 86.81 174 MET A N 1
ATOM 1445 C CA . MET A 1 174 ? -3.387 26.428 7.641 1.00 86.81 174 MET A CA 1
ATOM 1446 C C . MET A 1 174 ? -4.471 26.360 8.712 1.00 86.81 174 MET A C 1
ATOM 1448 O O . MET A 1 174 ? -5.093 27.375 9.006 1.00 86.81 174 MET A O 1
ATOM 1452 N N . VAL A 1 175 ? -4.714 25.182 9.284 1.00 84.75 175 VAL A N 1
ATOM 1453 C CA . VAL A 1 175 ? -5.656 25.012 10.402 1.00 84.75 175 VAL A CA 1
ATOM 1454 C C . VAL A 1 175 ? -4.948 24.402 11.598 1.00 84.75 175 VAL A C 1
ATOM 1456 O O . VAL A 1 175 ? -4.116 23.512 11.435 1.00 84.75 175 VAL A O 1
ATOM 1459 N N . SER A 1 176 ? -5.279 24.851 12.807 1.00 82.88 176 SER A N 1
ATOM 1460 C CA . SER A 1 176 ? -4.721 24.253 14.019 1.00 82.88 176 SER A CA 1
ATOM 1461 C C . SER A 1 176 ? -5.157 22.789 14.165 1.00 82.88 176 SER A C 1
ATOM 1463 O O . SER A 1 176 ? -6.212 22.371 13.674 1.00 82.88 176 SER A O 1
ATOM 1465 N N . ASN A 1 177 ? -4.356 22.006 14.891 1.00 76.75 177 ASN A N 1
ATOM 1466 C CA . ASN A 1 177 ? -4.666 20.602 15.178 1.00 76.75 177 ASN A CA 1
ATOM 1467 C C . ASN A 1 177 ? -6.011 20.429 15.906 1.00 76.75 177 ASN A C 1
ATOM 1469 O O . ASN A 1 177 ? -6.661 19.403 15.739 1.00 76.75 177 ASN A O 1
ATOM 1473 N N . GLU A 1 178 ? -6.455 21.437 16.661 1.00 78.25 178 GLU A N 1
ATOM 1474 C CA . GLU A 1 178 ? -7.731 21.431 17.389 1.00 78.25 178 GLU A CA 1
ATOM 1475 C C . GLU A 1 178 ? -8.952 21.438 16.460 1.00 78.25 178 GLU A C 1
ATOM 1477 O O . GLU A 1 178 ? -9.982 20.844 16.775 1.00 78.25 178 GLU A O 1
ATOM 1482 N N . VAL A 1 179 ? -8.852 22.097 15.300 1.00 78.69 179 VAL A N 1
ATOM 1483 C CA . VAL A 1 179 ? -9.965 22.233 14.342 1.00 78.69 179 VAL A CA 1
ATOM 1484 C C . VAL A 1 179 ? -9.898 21.157 13.255 1.00 78.69 179 VAL A C 1
ATOM 1486 O O . VAL A 1 179 ? -10.897 20.876 12.592 1.00 78.69 179 VAL A O 1
ATOM 1489 N N . LEU A 1 180 ? -8.749 20.491 13.105 1.00 81.06 180 LEU A N 1
ATOM 1490 C CA . LEU A 1 180 ? -8.539 19.407 12.146 1.00 81.06 180 LEU A CA 1
ATOM 1491 C C . LEU A 1 180 ? -9.619 18.301 12.185 1.00 81.06 180 LEU A C 1
ATOM 1493 O O . LEU A 1 180 ? -10.015 17.863 11.099 1.00 81.06 180 LEU A O 1
ATOM 1497 N N . PRO A 1 181 ? -10.164 17.886 13.352 1.00 79.44 181 PRO A N 1
ATOM 1498 C CA . PRO A 1 181 ? -11.254 16.910 13.411 1.00 79.44 181 PRO A CA 1
ATOM 1499 C C . PRO A 1 181 ? -12.542 17.337 12.682 1.00 79.44 181 PRO A C 1
ATOM 1501 O O . PRO A 1 181 ? -13.322 16.490 12.259 1.00 79.44 181 PRO A O 1
ATOM 1504 N N . LYS A 1 182 ? -12.781 18.640 12.467 1.00 79.44 182 LYS A N 1
ATOM 1505 C CA . LYS A 1 182 ? -13.937 19.113 11.674 1.00 79.44 182 LYS A CA 1
ATOM 1506 C C . LYS A 1 182 ? -13.775 18.793 10.188 1.00 79.44 182 LYS A C 1
ATOM 1508 O O . LYS A 1 182 ? -14.727 18.446 9.495 1.00 79.44 182 LYS A O 1
ATOM 1513 N N . TYR A 1 183 ? -12.541 18.876 9.699 1.00 79.94 183 TYR A N 1
ATOM 1514 C CA . TYR A 1 183 ? -12.192 18.592 8.305 1.00 79.94 183 TYR A CA 1
ATOM 1515 C C . TYR A 1 183 ? -11.857 17.128 8.073 1.00 79.94 183 TYR A C 1
ATOM 1517 O O . TYR A 1 183 ? -11.705 16.690 6.932 1.00 79.94 183 TYR A O 1
ATOM 1525 N N . SER A 1 184 ? -11.814 16.341 9.144 1.00 66.12 184 SER A N 1
ATOM 1526 C CA . SER A 1 184 ? -11.798 14.897 9.060 1.00 66.12 184 SER A CA 1
ATOM 1527 C C . SER A 1 184 ? -13.191 14.318 8.862 1.00 66.12 184 SER A C 1
ATOM 1529 O O . SER A 1 184 ? -13.335 13.174 9.247 1.00 66.12 184 SER A O 1
ATOM 1531 N N . ASN A 1 185 ? -14.142 15.040 8.229 1.00 47.50 185 ASN A N 1
ATOM 1532 C CA . ASN A 1 185 ? -15.524 14.669 7.822 1.00 47.50 185 ASN A CA 1
ATOM 1533 C C . ASN A 1 185 ? -15.688 13.313 7.083 1.00 47.50 185 ASN A C 1
ATOM 1535 O O . ASN A 1 185 ? -16.714 13.001 6.482 1.00 47.50 185 ASN A O 1
ATOM 1539 N N . ARG A 1 186 ? -14.650 12.493 7.092 1.00 46.94 186 ARG A N 1
ATOM 1540 C CA . ARG A 1 186 ? -14.768 11.064 7.333 1.00 46.94 186 ARG A CA 1
ATOM 1541 C C . ARG A 1 186 ? -15.541 10.852 8.655 1.00 46.94 186 ARG A C 1
ATOM 1543 O O . ARG A 1 186 ? -15.640 11.735 9.506 1.00 46.94 186 ARG A O 1
ATOM 1550 N N . GLU A 1 187 ? -16.051 9.645 8.864 1.00 35.97 187 GLU A N 1
ATOM 1551 C CA . GLU A 1 187 ? -16.109 9.136 10.237 1.00 35.97 187 GLU A CA 1
ATOM 1552 C C . GLU A 1 187 ? -14.769 9.486 10.914 1.00 35.97 187 GLU A C 1
ATOM 1554 O O . GLU A 1 187 ? -13.764 9.542 10.183 1.00 35.97 187 GLU A O 1
ATOM 1559 N N . PRO A 1 188 ? -14.704 9.748 12.242 1.00 29.34 188 PRO A N 1
ATOM 1560 C CA . PRO A 1 188 ? -13.414 9.776 12.932 1.00 29.34 188 PRO A CA 1
ATOM 1561 C C . PRO A 1 188 ? -12.602 8.668 12.306 1.00 29.34 188 PRO A C 1
ATOM 1563 O O . PRO A 1 188 ? -13.158 7.586 12.098 1.00 29.34 188 PRO A O 1
ATOM 1566 N N . ILE A 1 189 ? -11.391 8.975 11.837 1.00 32.88 189 ILE A N 1
ATOM 1567 C CA . ILE A 1 189 ? -10.555 7.916 11.308 1.00 32.88 189 ILE A CA 1
ATOM 1568 C C . ILE A 1 189 ? -10.472 6.955 12.483 1.00 32.88 189 ILE A C 1
ATOM 1570 O O . ILE A 1 189 ? -9.777 7.214 13.461 1.00 32.88 189 ILE A O 1
ATOM 1574 N N . ILE A 1 190 ? -11.275 5.896 12.417 1.00 35.03 190 ILE A N 1
ATOM 1575 C CA . ILE A 1 190 ? -10.994 4.622 13.005 1.00 35.03 190 ILE A CA 1
ATOM 1576 C C . ILE A 1 190 ? -9.717 4.327 12.250 1.00 35.03 190 ILE A C 1
ATOM 1578 O O . ILE A 1 190 ? -9.749 3.921 11.088 1.00 35.03 190 ILE A O 1
ATOM 1582 N N . VAL A 1 191 ? -8.603 4.795 12.809 1.00 32.38 191 VAL A N 1
ATOM 1583 C CA . VAL A 1 191 ? -7.281 4.509 12.293 1.00 32.38 191 VAL A CA 1
ATOM 1584 C C . VAL A 1 191 ? -7.190 3.026 12.541 1.00 32.38 191 VAL A C 1
ATOM 1586 O O . VAL A 1 191 ? -6.876 2.647 13.654 1.00 32.38 191 VAL A O 1
ATOM 1589 N N . ASN A 1 192 ? -7.618 2.248 11.549 1.00 38.47 192 ASN A N 1
ATOM 1590 C CA . ASN A 1 192 ? -7.641 0.797 11.483 1.00 38.47 192 ASN A CA 1
ATOM 1591 C C . ASN A 1 192 ? -8.016 0.088 12.801 1.00 38.47 192 ASN A C 1
ATOM 1593 O O . ASN A 1 192 ? -7.264 0.054 13.766 1.00 38.47 192 ASN A O 1
ATOM 1597 N N . ASP A 1 193 ? -9.188 -0.545 12.788 1.00 44.75 193 ASP A N 1
ATOM 1598 C CA . ASP A 1 193 ? -9.496 -1.770 13.539 1.00 44.75 193 ASP A CA 1
ATOM 1599 C C . ASP A 1 193 ? -9.557 -1.750 15.076 1.00 44.75 193 ASP A C 1
ATOM 1601 O O . ASP A 1 193 ? -10.200 -2.632 15.646 1.00 44.75 193 ASP A O 1
ATOM 1605 N N . TYR A 1 194 ? -9.058 -0.718 15.758 1.00 46.53 194 TYR A N 1
ATOM 1606 C CA . TYR A 1 194 ? -9.011 -0.691 17.224 1.00 46.53 194 TYR A CA 1
ATOM 1607 C C . TYR A 1 194 ? -9.738 0.527 17.802 1.00 46.53 194 TYR A C 1
ATOM 1609 O O . TYR A 1 194 ? -9.419 1.676 17.502 1.00 46.53 194 TYR A O 1
ATOM 1617 N N . LEU A 1 195 ? -10.744 0.277 18.644 1.00 47.00 195 LEU A N 1
ATOM 1618 C CA . LEU A 1 195 ? -11.474 1.308 19.387 1.00 47.00 195 LEU A CA 1
ATOM 1619 C C . LEU A 1 195 ? -11.404 0.944 20.871 1.00 47.00 195 LEU A C 1
ATOM 1621 O O . LEU A 1 195 ? -12.188 0.139 21.371 1.00 47.00 195 LEU A O 1
ATOM 1625 N N . ILE A 1 196 ? -10.435 1.504 21.580 1.00 48.50 196 ILE A N 1
ATOM 1626 C CA . ILE A 1 196 ? -10.265 1.240 23.008 1.00 48.50 196 ILE A CA 1
ATOM 1627 C C . ILE A 1 196 ? -10.885 2.396 23.772 1.00 48.50 196 ILE A C 1
ATOM 1629 O O . ILE A 1 196 ? -10.482 3.545 23.612 1.00 48.50 196 ILE A O 1
ATOM 1633 N N . LYS A 1 197 ? -11.878 2.085 24.599 1.00 49.06 197 LYS A N 1
ATOM 1634 C CA . LYS A 1 197 ? -12.573 3.065 25.428 1.00 49.06 197 LYS A CA 1
ATOM 1635 C C . LYS A 1 197 ? -12.447 2.646 26.890 1.00 49.06 197 LYS A C 1
ATOM 1637 O O . LYS A 1 197 ? -12.600 1.470 27.221 1.00 49.06 197 LYS A O 1
ATOM 1642 N N . SER A 1 198 ? -12.121 3.600 27.761 1.00 41.00 198 SER A N 1
ATOM 1643 C CA . SER A 1 198 ? -12.051 3.364 29.205 1.00 41.00 198 SER A CA 1
ATOM 1644 C C . SER A 1 198 ? -13.291 3.918 29.893 1.00 41.00 198 SER A C 1
ATOM 1646 O O . SER A 1 198 ? -13.772 4.981 29.508 1.00 41.00 198 SER A O 1
ATOM 1648 N N . TRP A 1 199 ? -13.820 3.199 30.883 1.00 56.34 199 TRP A N 1
ATOM 1649 C CA . TRP A 1 199 ? -15.118 3.513 31.474 1.00 56.34 199 TRP A CA 1
ATOM 1650 C C . TRP A 1 199 ? -15.093 3.282 32.985 1.00 56.34 199 TRP A C 1
ATOM 1652 O O . TRP A 1 199 ? -14.532 2.297 33.456 1.00 56.34 199 TRP A O 1
ATOM 1662 N N . GLU A 1 200 ? -15.755 4.153 33.745 1.00 43.62 200 GLU A N 1
ATOM 1663 C CA . GLU A 1 200 ? -16.038 3.918 35.163 1.00 43.62 200 GLU A CA 1
ATOM 1664 C C . GLU A 1 200 ? -17.460 3.364 35.313 1.00 43.62 200 GLU A C 1
ATOM 1666 O O . GLU A 1 200 ? -18.453 4.084 35.192 1.00 43.62 200 GLU A O 1
ATOM 1671 N N . PHE A 1 201 ? -17.568 2.060 35.574 1.00 55.41 201 PHE A N 1
ATOM 1672 C CA . PHE A 1 201 ? -18.840 1.384 35.820 1.00 55.41 201 PHE A CA 1
ATOM 1673 C C . PHE A 1 201 ? -19.139 1.321 37.322 1.00 55.41 201 PHE A C 1
ATOM 1675 O O . PHE A 1 201 ? -18.410 0.693 38.084 1.00 55.41 201 PHE A O 1
ATOM 1682 N N . LYS A 1 202 ? -20.278 1.873 37.760 1.00 52.47 202 LYS A N 1
ATOM 1683 C CA . LYS A 1 202 ? -20.726 1.750 39.162 1.00 52.47 202 LYS A CA 1
ATOM 1684 C C . LYS A 1 202 ? -21.329 0.382 39.522 1.00 52.47 202 LYS A C 1
ATOM 1686 O O . LYS A 1 202 ? -21.638 0.167 40.690 1.00 52.47 202 LYS A O 1
ATOM 1691 N N . HIS A 1 203 ? -21.537 -0.530 38.564 1.00 59.06 203 HIS A N 1
ATOM 1692 C CA . HIS A 1 203 ? -22.352 -1.749 38.762 1.00 59.06 203 HIS A CA 1
ATOM 1693 C C . HIS A 1 203 ? -21.705 -3.066 38.295 1.00 59.06 203 HIS A C 1
ATOM 1695 O O . HIS A 1 203 ? -22.383 -4.089 38.215 1.00 59.06 203 HIS A O 1
ATOM 1701 N N . CYS A 1 204 ? -20.395 -3.088 38.032 1.00 66.38 204 CYS A N 1
ATOM 1702 C CA . CYS A 1 204 ? -19.703 -4.319 37.635 1.00 66.38 204 CYS A CA 1
ATOM 1703 C C . CYS A 1 204 ? -19.584 -5.367 38.752 1.00 66.38 204 CYS A C 1
ATOM 1705 O O . CYS A 1 204 ? -19.304 -6.519 38.443 1.00 66.38 204 CYS A O 1
ATOM 1707 N N . GLU A 1 205 ? -19.839 -5.027 40.019 1.00 71.56 205 GLU A N 1
ATOM 1708 C CA . GLU A 1 205 ? -19.749 -5.991 41.128 1.00 71.56 205 GLU A CA 1
ATOM 1709 C C . GLU A 1 205 ? -20.674 -7.207 40.946 1.00 71.56 205 GLU A C 1
ATOM 1711 O O . GLU A 1 205 ? -20.274 -8.331 41.252 1.00 71.56 205 GLU A O 1
ATOM 1716 N N . PHE A 1 206 ? -21.876 -7.013 40.387 1.00 76.38 206 PHE A N 1
ATOM 1717 C CA . PHE A 1 206 ? -22.802 -8.114 40.096 1.00 76.38 206 PHE A CA 1
ATOM 1718 C C . PHE A 1 206 ? -22.280 -9.006 38.967 1.00 76.38 206 PHE A C 1
ATOM 1720 O O . PHE A 1 206 ? -22.208 -10.221 39.130 1.00 76.38 206 PHE A O 1
ATOM 1727 N N . VAL A 1 207 ? -21.815 -8.396 37.871 1.00 84.00 207 VAL A N 1
ATOM 1728 C CA . VAL A 1 207 ? -21.226 -9.124 36.735 1.00 84.00 207 VAL A CA 1
ATOM 1729 C C . VAL A 1 207 ? -20.000 -9.918 37.184 1.00 84.00 207 VAL A C 1
ATOM 1731 O O . VAL A 1 207 ? -19.846 -11.067 36.801 1.00 84.00 207 VAL A O 1
ATOM 1734 N N . VAL A 1 208 ? -19.152 -9.357 38.051 1.00 85.25 208 VAL A N 1
ATOM 1735 C CA . VAL A 1 208 ? -17.968 -10.049 38.588 1.00 85.25 208 VAL A CA 1
ATOM 1736 C C . VAL A 1 208 ? -18.341 -11.311 39.368 1.00 85.25 208 VAL A C 1
ATOM 1738 O O . VAL A 1 208 ? -17.600 -12.291 39.315 1.00 85.25 208 VAL A O 1
ATOM 1741 N N . ASN A 1 209 ? -19.468 -11.323 40.084 1.00 85.38 209 ASN A N 1
ATOM 1742 C CA . ASN A 1 209 ? -19.930 -12.536 40.759 1.00 85.38 209 ASN A CA 1
ATOM 1743 C C . ASN A 1 209 ? -20.440 -13.581 39.765 1.00 85.38 209 ASN A C 1
ATOM 1745 O O . ASN A 1 209 ? -20.067 -14.745 39.895 1.00 85.38 209 ASN A O 1
ATOM 1749 N N . ASP A 1 210 ? -21.189 -13.167 38.744 1.00 87.31 210 ASP A N 1
ATOM 1750 C CA . ASP A 1 210 ? -21.667 -14.074 37.694 1.00 87.31 210 ASP A CA 1
ATOM 1751 C C . ASP A 1 210 ? -20.502 -14.642 36.867 1.00 87.31 210 ASP A C 1
ATOM 1753 O O . ASP A 1 210 ? -20.497 -15.824 36.530 1.00 87.31 210 ASP A O 1
ATOM 1757 N N . LEU A 1 211 ? -19.452 -13.854 36.615 1.00 89.25 211 LEU A N 1
ATOM 1758 C CA . LEU A 1 211 ? -18.245 -14.309 35.916 1.00 89.25 211 LEU A CA 1
ATOM 1759 C C . LEU A 1 211 ? -17.523 -15.440 36.654 1.00 89.25 211 LEU A C 1
ATOM 1761 O O . LEU A 1 211 ? -16.935 -16.297 36.002 1.00 89.25 211 LEU A O 1
ATOM 1765 N N . LYS A 1 212 ? -17.595 -15.495 37.992 1.00 88.19 212 LYS A N 1
ATOM 1766 C CA . LYS A 1 212 ? -17.012 -16.604 38.773 1.00 88.19 212 LYS A CA 1
ATOM 1767 C C . LYS A 1 212 ? -17.709 -17.942 38.516 1.00 88.19 212 LYS A C 1
ATOM 1769 O O . LYS A 1 212 ? -17.147 -18.973 38.867 1.00 88.19 212 LYS A O 1
ATOM 1774 N N . SER A 1 213 ? -18.918 -17.930 37.950 1.00 87.88 213 SER A N 1
ATOM 1775 C CA . SER A 1 213 ? -19.634 -19.150 37.561 1.00 87.88 213 SER A CA 1
ATOM 1776 C C . SER A 1 213 ? -19.175 -19.718 36.216 1.00 87.88 213 SER A C 1
ATOM 1778 O O . SER A 1 213 ? -19.503 -20.859 35.899 1.00 87.88 213 SER A O 1
ATOM 1780 N N . LEU A 1 214 ? -18.427 -18.943 35.421 1.00 92.00 214 LEU A N 1
ATOM 1781 C CA . LEU A 1 214 ? -17.917 -19.400 34.136 1.00 92.00 214 LEU A CA 1
ATOM 1782 C C . LEU A 1 214 ? -16.650 -20.231 34.327 1.00 92.00 214 LEU A C 1
ATOM 1784 O O . LEU A 1 214 ? -15.684 -19.788 34.950 1.00 92.00 214 LEU A O 1
ATOM 1788 N N . ASP A 1 215 ? -16.621 -21.401 33.695 1.00 92.44 215 ASP A N 1
ATOM 1789 C CA . ASP A 1 215 ? -15.372 -22.123 33.474 1.00 92.44 215 ASP A CA 1
ATOM 1790 C C . ASP A 1 215 ? -14.442 -21.278 32.589 1.00 92.44 215 ASP A C 1
ATOM 1792 O O . ASP A 1 215 ? -14.824 -20.852 31.493 1.00 92.44 215 ASP A O 1
ATOM 1796 N N . ILE A 1 216 ? -13.210 -21.049 33.052 1.00 90.56 216 ILE A N 1
ATOM 1797 C CA . ILE A 1 216 ? -12.190 -20.351 32.262 1.00 90.56 216 ILE A CA 1
ATOM 1798 C C . ILE A 1 216 ? -11.968 -21.134 30.954 1.00 90.56 216 ILE A C 1
ATOM 1800 O O . ILE A 1 216 ? -11.935 -22.365 30.950 1.00 90.56 216 ILE A O 1
ATOM 1804 N N . HIS A 1 217 ? -11.852 -20.413 29.838 1.00 87.12 217 HIS A N 1
ATOM 1805 C CA . HIS A 1 217 ? -11.703 -20.904 28.458 1.00 87.12 217 HIS A CA 1
ATOM 1806 C C . HIS A 1 217 ? -12.910 -21.624 27.853 1.00 87.12 217 HIS A C 1
ATOM 1808 O O . HIS A 1 217 ? -12.900 -21.896 26.649 1.00 87.12 217 HIS A O 1
ATOM 1814 N N . LYS A 1 218 ? -13.956 -21.929 28.627 1.00 94.62 218 LYS A N 1
ATOM 1815 C CA . LYS A 1 218 ? -15.172 -22.481 28.037 1.00 94.62 218 LYS A CA 1
ATOM 1816 C C . LYS A 1 218 ? -15.882 -21.386 27.247 1.00 94.62 218 LYS A C 1
ATOM 1818 O O . LYS A 1 218 ? -16.148 -20.303 27.766 1.00 94.62 218 LYS A O 1
ATOM 1823 N N . ARG A 1 219 ? -16.143 -21.683 25.976 1.00 94.88 219 ARG A N 1
ATOM 1824 C CA . ARG A 1 219 ? -16.826 -20.797 25.034 1.00 94.88 219 ARG A CA 1
ATOM 1825 C C . ARG A 1 219 ? -18.325 -20.990 25.142 1.00 94.88 219 ARG A C 1
ATOM 1827 O O . ARG A 1 219 ? -18.799 -22.120 25.257 1.00 94.88 219 ARG A O 1
ATOM 1834 N N . TYR A 1 220 ? -19.049 -19.884 25.081 1.00 96.75 220 TYR A N 1
ATOM 1835 C CA . TYR A 1 220 ? -20.499 -19.864 25.153 1.00 96.75 220 TYR A CA 1
ATOM 1836 C C . TYR A 1 220 ? -21.064 -18.969 24.061 1.00 96.75 220 TYR A C 1
ATOM 1838 O O . TYR A 1 220 ? -20.464 -17.955 23.712 1.00 96.75 220 TYR A O 1
ATOM 1846 N N . LEU A 1 221 ? -22.238 -19.323 23.550 1.00 97.25 221 LEU A N 1
ATOM 1847 C CA . LEU A 1 221 ? -22.984 -18.505 22.603 1.00 97.25 221 LEU A CA 1
ATOM 1848 C C . LEU A 1 221 ? -24.164 -17.828 23.306 1.00 97.25 221 LEU A C 1
ATOM 1850 O O . LEU A 1 221 ? -24.982 -18.505 23.928 1.00 97.25 221 LEU A O 1
ATOM 1854 N N . LEU A 1 222 ? -24.289 -16.506 23.196 1.00 96.88 222 LEU A N 1
ATOM 1855 C CA . LEU A 1 222 ? -25.428 -15.779 23.757 1.00 96.88 222 LEU A CA 1
ATOM 1856 C C . LEU A 1 222 ? -26.699 -16.018 22.924 1.00 96.88 222 LEU A C 1
ATOM 1858 O O . LEU A 1 222 ? -26.699 -15.805 21.710 1.00 96.88 222 LEU A O 1
ATOM 1862 N N . ASP A 1 223 ? -27.801 -16.397 23.576 1.00 94.94 223 ASP A N 1
ATOM 1863 C CA . ASP A 1 223 ? -29.111 -16.512 22.927 1.00 94.94 223 ASP A CA 1
ATOM 1864 C C . ASP A 1 223 ? -29.823 -15.156 22.836 1.00 94.94 223 ASP A C 1
ATOM 1866 O O . ASP A 1 223 ? -30.618 -14.773 23.693 1.00 94.94 223 ASP A O 1
ATOM 1870 N N . ILE A 1 224 ? -29.571 -14.425 21.752 1.00 93.38 224 ILE A N 1
ATOM 1871 C CA . ILE A 1 224 ? -30.210 -13.126 21.507 1.00 93.38 224 ILE A CA 1
ATOM 1872 C C . ILE A 1 224 ? -31.730 -13.208 21.295 1.00 93.38 224 ILE A C 1
ATOM 1874 O O . ILE A 1 224 ? -32.403 -12.181 21.379 1.00 93.38 224 ILE A O 1
ATOM 1878 N N . SER A 1 225 ? -32.297 -14.398 21.050 1.00 91.06 225 SER A N 1
ATOM 1879 C CA . SER A 1 225 ? -33.739 -14.551 20.813 1.00 91.06 225 SER A CA 1
ATOM 1880 C C . SER A 1 225 ? -34.581 -14.308 22.069 1.00 91.06 225 SER A C 1
ATOM 1882 O O . SER A 1 225 ? -35.762 -13.974 21.966 1.00 91.06 225 SER A O 1
ATOM 1884 N N . ASN A 1 226 ? -33.963 -14.406 23.249 1.00 87.75 226 ASN A N 1
ATOM 1885 C CA . ASN A 1 226 ? -34.622 -14.252 24.539 1.00 87.75 226 ASN A CA 1
ATOM 1886 C C . ASN A 1 226 ? -34.081 -13.053 25.340 1.00 87.75 226 ASN A C 1
ATOM 1888 O O . ASN A 1 226 ? -33.961 -13.093 26.564 1.00 87.75 226 ASN A O 1
ATOM 1892 N N . SER A 1 227 ? -33.784 -11.945 24.652 1.00 87.62 227 SER A N 1
ATOM 1893 C CA . SER A 1 227 ? -33.174 -10.754 25.263 1.00 87.62 227 SER A CA 1
ATOM 1894 C C . SER A 1 227 ? -33.974 -10.126 26.413 1.00 87.62 227 SER A C 1
ATOM 1896 O O . SER A 1 227 ? -33.435 -9.340 27.188 1.00 87.62 227 SER A O 1
ATOM 1898 N N . ASN A 1 228 ? -35.264 -10.455 26.537 1.00 86.12 228 ASN A N 1
ATOM 1899 C CA . ASN A 1 228 ? -36.136 -9.962 27.605 1.00 86.12 228 ASN A CA 1
ATOM 190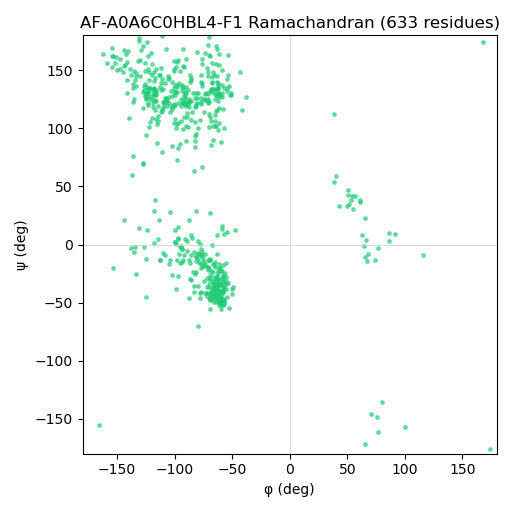0 C C . ASN A 1 228 ? -35.943 -10.688 28.945 1.00 86.12 228 ASN A C 1
ATOM 1902 O O . ASN A 1 228 ? -36.407 -10.179 29.963 1.00 86.12 228 ASN A O 1
ATOM 1906 N N . SER A 1 229 ? -35.293 -11.855 28.963 1.00 89.00 229 SER A N 1
ATOM 1907 C CA . SER A 1 229 ? -35.054 -12.633 30.185 1.00 89.00 229 SER A CA 1
ATOM 1908 C C . SER A 1 229 ? -33.575 -12.725 30.556 1.00 89.00 229 SER A C 1
ATOM 1910 O O . SER A 1 229 ? -33.183 -13.656 31.256 1.00 89.00 229 SER A O 1
ATOM 1912 N N . PHE A 1 230 ? -32.753 -11.804 30.056 1.00 91.06 230 PHE A N 1
ATOM 1913 C CA . PHE A 1 230 ? -31.326 -11.819 30.332 1.00 91.06 230 PHE A CA 1
ATOM 1914 C C . PHE A 1 230 ? -31.020 -11.619 31.813 1.00 91.06 230 PHE A C 1
ATOM 1916 O O . PHE A 1 230 ? -31.529 -10.692 32.450 1.00 91.06 230 PHE A O 1
ATOM 1923 N N . ASN A 1 231 ? -30.126 -12.457 32.336 1.00 88.75 231 ASN A N 1
ATOM 1924 C CA . ASN A 1 231 ? -29.463 -12.195 33.610 1.00 88.75 231 ASN A CA 1
ATOM 1925 C C . ASN A 1 231 ? -28.473 -11.015 33.483 1.00 88.75 231 ASN A C 1
ATOM 1927 O O . ASN A 1 231 ? -28.295 -10.429 32.409 1.00 88.75 231 ASN A O 1
ATOM 1931 N N . SER A 1 232 ? -27.813 -10.651 34.584 1.00 87.25 232 SER A N 1
ATOM 1932 C CA . SER A 1 232 ? -26.902 -9.500 34.613 1.00 87.25 232 SER A CA 1
ATOM 1933 C C . SER A 1 232 ? -25.718 -9.644 33.648 1.00 87.25 232 SER A C 1
ATOM 1935 O O . SER A 1 232 ? -25.373 -8.672 32.974 1.00 87.25 232 SER A O 1
ATOM 1937 N N . LEU A 1 233 ? -25.122 -10.835 33.536 1.00 91.38 233 LEU A N 1
ATOM 1938 C CA . LEU A 1 233 ? -24.024 -11.126 32.609 1.00 91.38 233 LEU A CA 1
ATOM 1939 C C . LEU A 1 233 ? -24.479 -11.101 31.141 1.00 91.38 233 LEU A C 1
ATOM 1941 O O . LEU A 1 233 ? -23.846 -10.444 30.316 1.00 91.38 233 LEU A O 1
ATOM 1945 N N . GLU A 1 234 ? -25.588 -11.759 30.806 1.00 93.69 234 GLU A N 1
ATOM 1946 C CA . GLU A 1 234 ? -26.146 -11.770 29.444 1.00 93.69 234 GLU A CA 1
ATOM 1947 C C . GLU A 1 234 ? -26.508 -10.357 28.979 1.00 93.69 234 GLU A C 1
ATOM 1949 O O . GLU A 1 234 ? -26.134 -9.930 27.884 1.00 93.69 234 GLU A O 1
ATOM 1954 N N . LYS A 1 235 ? -27.170 -9.586 29.851 1.00 91.25 235 LYS A N 1
ATOM 1955 C CA . LYS A 1 235 ? -27.530 -8.191 29.590 1.00 91.25 235 LYS A CA 1
ATOM 1956 C C . LYS A 1 235 ? -26.284 -7.329 29.408 1.00 91.25 235 LYS A C 1
ATOM 1958 O O . LYS A 1 235 ? -26.269 -6.456 28.540 1.00 91.25 235 LYS A O 1
ATOM 1963 N N . TYR A 1 236 ? -25.238 -7.569 30.197 1.00 91.38 236 TYR A N 1
ATOM 1964 C CA . TYR A 1 236 ? -23.957 -6.886 30.053 1.00 91.38 236 TYR A CA 1
ATOM 1965 C C . TYR A 1 236 ? -23.320 -7.149 28.684 1.00 91.38 236 TYR A C 1
ATOM 1967 O O . TYR A 1 236 ? -23.005 -6.194 27.971 1.00 91.38 236 TYR A O 1
ATOM 1975 N N . ILE A 1 237 ? -23.192 -8.419 28.290 1.00 94.69 237 ILE A N 1
ATOM 1976 C CA . ILE A 1 237 ? -22.620 -8.832 26.999 1.00 94.69 237 ILE A CA 1
ATOM 1977 C C . ILE A 1 237 ? -23.414 -8.219 25.843 1.00 94.69 237 ILE A C 1
ATOM 1979 O O . ILE A 1 237 ? -22.839 -7.593 24.951 1.00 94.69 237 ILE A O 1
ATOM 1983 N N . TYR A 1 238 ? -24.742 -8.333 25.886 1.00 94.75 238 TYR A N 1
ATOM 1984 C CA . TYR A 1 238 ? -25.609 -7.804 24.838 1.00 94.75 238 TYR A CA 1
ATOM 1985 C C . TYR A 1 238 ? -25.508 -6.283 24.707 1.00 94.75 238 TYR A C 1
ATOM 1987 O O . TYR A 1 238 ? -25.419 -5.758 23.598 1.00 94.75 238 TYR A O 1
ATOM 1995 N N . ASN A 1 239 ? -25.455 -5.559 25.826 1.00 90.75 239 ASN A N 1
ATOM 1996 C CA . ASN A 1 239 ? -25.296 -4.109 25.804 1.00 90.75 239 ASN A CA 1
ATOM 1997 C C . ASN A 1 239 ? -23.925 -3.683 25.263 1.00 90.75 239 ASN A C 1
ATOM 1999 O O . ASN A 1 239 ? -23.859 -2.707 24.514 1.00 90.75 239 ASN A O 1
ATOM 2003 N N . CYS A 1 240 ? -22.850 -4.414 25.584 1.00 90.50 240 CYS A N 1
ATOM 2004 C CA . CYS A 1 240 ? -21.531 -4.183 24.987 1.00 90.50 240 CYS A CA 1
ATOM 2005 C C . CYS A 1 240 ? -21.587 -4.369 23.464 1.00 90.50 240 CYS A C 1
ATOM 2007 O O . CYS A 1 240 ? -21.153 -3.496 22.710 1.00 90.50 240 CYS A O 1
ATOM 2009 N N . PHE A 1 241 ? -22.195 -5.465 23.006 1.00 94.25 241 PHE A N 1
ATOM 2010 C CA . PHE A 1 241 ? -22.403 -5.743 21.588 1.00 94.25 241 PHE A CA 1
ATOM 2011 C C . PHE A 1 241 ? -23.196 -4.639 20.877 1.00 94.25 241 PHE A C 1
ATOM 2013 O O . PHE A 1 241 ? -22.728 -4.117 19.864 1.00 94.25 241 PHE A O 1
ATOM 2020 N N . LEU A 1 242 ? -24.367 -4.248 21.395 1.00 93.25 242 LEU A N 1
ATOM 2021 C CA . LEU A 1 242 ? -25.205 -3.212 20.780 1.00 93.25 242 LEU A CA 1
ATOM 2022 C C . LEU A 1 242 ? -24.470 -1.875 20.695 1.00 93.25 242 LEU A C 1
ATOM 2024 O O . LEU A 1 242 ? -24.523 -1.189 19.671 1.00 93.25 242 LEU A O 1
ATOM 2028 N N . PHE A 1 243 ? -23.763 -1.514 21.765 1.00 87.19 243 PHE A N 1
ATOM 2029 C CA . PHE A 1 243 ? -22.986 -0.288 21.826 1.00 87.19 243 PHE A CA 1
ATOM 2030 C C . PHE A 1 243 ? -21.903 -0.247 20.738 1.00 87.19 243 PHE A C 1
ATOM 2032 O O . PHE A 1 243 ? -21.825 0.717 19.969 1.00 87.19 243 PHE A O 1
ATOM 2039 N N . HIS A 1 244 ? -21.080 -1.293 20.642 1.00 86.69 244 HIS A N 1
ATOM 2040 C CA . HIS A 1 244 ? -19.988 -1.341 19.670 1.00 86.69 244 HIS A CA 1
ATOM 2041 C C . HIS A 1 244 ? -20.485 -1.521 18.230 1.00 86.69 244 HIS A C 1
ATOM 2043 O O . HIS A 1 244 ? -19.962 -0.858 17.334 1.00 86.69 244 HIS A O 1
ATOM 2049 N N . SER A 1 245 ? -21.541 -2.307 18.010 1.00 89.81 245 SER A N 1
ATOM 2050 C CA . SER A 1 245 ? -22.146 -2.497 16.684 1.00 89.81 245 SER A CA 1
ATOM 2051 C C . SER A 1 245 ? -22.718 -1.199 16.127 1.00 89.81 245 SER A C 1
ATOM 2053 O O . SER A 1 245 ? -22.469 -0.867 14.970 1.00 89.81 245 SER A O 1
ATOM 2055 N N . LYS A 1 246 ? -23.394 -0.399 16.966 1.00 87.50 246 LYS A N 1
ATOM 2056 C CA . LYS A 1 246 ? -23.879 0.933 16.582 1.00 87.50 246 LYS A CA 1
ATOM 2057 C C . LYS A 1 246 ? -22.736 1.848 16.139 1.00 87.50 246 LYS A C 1
ATOM 2059 O O . LYS A 1 246 ? -22.874 2.547 15.143 1.00 87.50 246 LYS A O 1
ATOM 2064 N N . ASN A 1 247 ? -21.606 1.829 16.846 1.00 78.25 247 ASN A N 1
ATOM 2065 C CA . ASN A 1 247 ? -20.437 2.644 16.491 1.00 78.25 247 ASN A CA 1
ATOM 2066 C C . ASN A 1 247 ? -19.723 2.163 15.217 1.00 78.25 247 ASN A C 1
ATOM 2068 O O . ASN A 1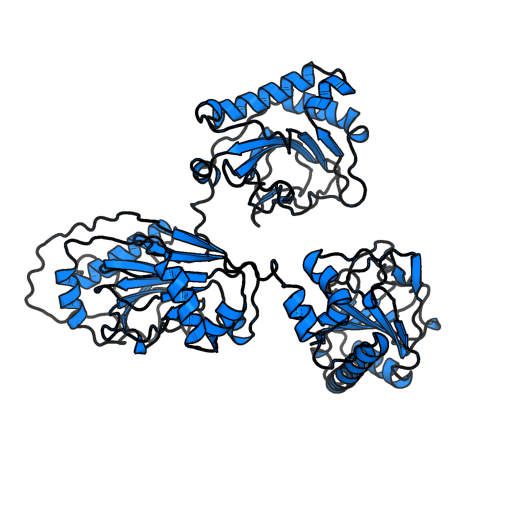 247 ? -19.001 2.942 14.603 1.00 78.25 247 ASN A O 1
ATOM 2072 N N . LYS A 1 248 ? -19.904 0.896 14.831 1.00 78.81 248 LYS A N 1
ATOM 2073 C CA . LYS A 1 248 ? -19.342 0.290 13.615 1.00 78.81 248 LYS A CA 1
ATOM 2074 C C . LYS A 1 248 ? -20.340 0.220 12.451 1.00 78.81 248 LYS A C 1
ATOM 2076 O O . LYS A 1 248 ? -19.983 -0.300 11.401 1.00 78.81 248 LYS A O 1
ATOM 2081 N N . ASN A 1 249 ? -21.562 0.737 12.621 1.00 85.62 249 ASN A N 1
ATOM 2082 C CA . ASN A 1 249 ? -22.661 0.617 11.653 1.00 85.62 249 ASN A CA 1
ATOM 2083 C C . ASN A 1 249 ? -22.948 -0.840 11.229 1.00 85.62 249 ASN A C 1
ATOM 2085 O O . ASN A 1 249 ? -23.237 -1.108 10.064 1.00 85.62 249 ASN A O 1
ATOM 2089 N N . ILE A 1 250 ? -22.854 -1.782 12.169 1.00 86.69 250 ILE A N 1
ATOM 2090 C CA . ILE A 1 250 ? -23.119 -3.205 11.922 1.00 86.69 250 ILE A CA 1
ATOM 2091 C C . ILE A 1 250 ? -24.598 -3.501 12.175 1.00 86.69 250 ILE A C 1
ATOM 2093 O O . ILE A 1 250 ? -25.161 -3.052 13.177 1.00 86.69 250 ILE A O 1
ATOM 2097 N N . ASP A 1 251 ? -25.218 -4.260 11.268 1.00 90.31 251 ASP A N 1
ATOM 2098 C CA . ASP A 1 251 ? -26.575 -4.768 11.460 1.00 90.31 251 ASP A CA 1
ATOM 2099 C C . ASP A 1 251 ? -26.574 -5.845 12.544 1.00 90.31 251 ASP A C 1
ATOM 2101 O O . ASP A 1 251 ? -26.025 -6.932 12.381 1.00 90.31 251 ASP A O 1
ATOM 2105 N N . THR A 1 252 ? -27.204 -5.535 13.670 1.00 91.38 252 THR A N 1
ATOM 2106 C CA . THR A 1 252 ? -27.234 -6.420 14.830 1.00 91.38 252 THR A CA 1
ATOM 2107 C C . THR A 1 252 ? -28.164 -7.619 14.649 1.00 91.38 252 THR A C 1
ATOM 2109 O O . THR A 1 252 ? -28.090 -8.555 15.440 1.00 91.38 252 THR A O 1
ATOM 2112 N N . GLY A 1 253 ? -29.061 -7.600 13.654 1.00 91.69 253 GLY A N 1
ATOM 2113 C CA . GLY A 1 253 ? -30.093 -8.626 13.466 1.00 91.69 253 GLY A CA 1
ATOM 2114 C C . GLY A 1 253 ? -29.574 -9.982 12.980 1.00 91.69 253 GLY A C 1
ATOM 2115 O O . GLY A 1 253 ? -30.269 -10.985 13.134 1.00 91.69 253 GLY A O 1
ATOM 2116 N N . SER A 1 254 ? -28.368 -10.026 12.411 1.00 90.94 254 SER A N 1
ATOM 2117 C CA . SER A 1 254 ? -27.766 -11.231 11.823 1.00 90.94 254 SER A CA 1
ATOM 2118 C C . SER A 1 254 ? -26.517 -11.723 12.551 1.00 90.94 254 SER A C 1
ATOM 2120 O O . SER A 1 254 ? -25.866 -12.649 12.074 1.00 90.94 254 SER A O 1
ATOM 2122 N N . CYS A 1 255 ? -26.145 -11.097 13.668 1.00 95.19 255 CYS A N 1
ATOM 2123 C CA . CYS A 1 255 ? -24.909 -11.430 14.361 1.00 95.19 255 CYS A CA 1
ATOM 2124 C C . CYS A 1 255 ? -25.114 -12.482 15.454 1.00 95.19 255 CYS A C 1
ATOM 2126 O O . CYS A 1 255 ? -26.170 -12.579 16.079 1.00 95.19 255 CYS A O 1
ATOM 2128 N N . PHE A 1 256 ? -24.046 -13.217 15.739 1.00 96.88 256 PHE A N 1
ATOM 2129 C CA . PHE A 1 256 ? -23.947 -14.151 16.851 1.00 96.88 256 PHE A CA 1
ATOM 2130 C C . PHE A 1 256 ? -22.840 -13.690 17.794 1.00 96.88 256 PHE A C 1
ATOM 2132 O O . PHE A 1 256 ? -21.799 -13.221 17.340 1.00 96.88 256 PHE A O 1
ATOM 2139 N N . ILE A 1 257 ? -23.061 -13.812 19.103 1.00 97.56 257 ILE A N 1
ATOM 2140 C CA . ILE A 1 257 ? -22.116 -13.326 20.112 1.00 97.56 257 ILE A CA 1
ATOM 2141 C C . ILE A 1 257 ? -21.576 -14.531 20.871 1.00 97.56 257 ILE A C 1
ATOM 2143 O O . ILE A 1 257 ? -22.280 -15.138 21.678 1.00 97.56 257 ILE A O 1
ATOM 2147 N N . GLU A 1 258 ? -20.331 -14.885 20.588 1.00 97.25 258 GLU A N 1
ATOM 2148 C CA . GLU A 1 258 ? -19.562 -15.823 21.397 1.00 97.25 258 GLU A CA 1
ATOM 2149 C C . GLU A 1 258 ? -18.896 -15.050 22.535 1.00 97.25 258 GLU A C 1
ATOM 2151 O O . GLU A 1 258 ? -18.407 -13.942 22.329 1.00 97.25 258 GLU A O 1
ATOM 2156 N N . PHE A 1 259 ? -18.829 -15.631 23.729 1.00 96.94 259 PHE A N 1
ATOM 2157 C CA . PHE A 1 259 ? -18.059 -15.065 24.828 1.00 96.94 259 PHE A CA 1
ATOM 2158 C C . PHE A 1 259 ? -17.400 -16.138 25.694 1.00 96.94 259 PHE A C 1
ATOM 2160 O O . PHE A 1 259 ? -17.872 -17.273 25.782 1.00 96.94 259 PHE A O 1
ATOM 2167 N N . PHE A 1 260 ? -16.298 -15.770 26.345 1.00 95.62 260 PHE A N 1
ATOM 2168 C CA . PHE A 1 260 ? -15.595 -16.618 27.306 1.00 95.62 260 PHE A CA 1
ATOM 2169 C C . PHE A 1 260 ? -14.713 -15.800 28.250 1.00 95.62 260 PHE A C 1
ATOM 2171 O O . PHE A 1 260 ? -14.270 -14.695 27.931 1.00 95.62 260 PHE A O 1
ATOM 2178 N N . LEU A 1 261 ? -14.442 -16.367 29.423 1.00 94.75 261 LEU A N 1
ATOM 2179 C CA . LEU A 1 261 ? -13.501 -15.818 30.394 1.00 94.75 261 LEU A CA 1
ATOM 2180 C C . LEU A 1 261 ? -12.091 -16.346 30.096 1.00 94.75 261 LEU A C 1
ATOM 2182 O O . LEU A 1 261 ? -11.919 -17.551 29.901 1.00 94.75 261 LEU A O 1
ATOM 2186 N N . ALA A 1 262 ? -11.088 -15.471 30.070 1.00 92.50 262 ALA A N 1
ATOM 2187 C CA . ALA A 1 262 ? -9.699 -15.836 29.789 1.00 92.50 262 ALA A CA 1
ATOM 2188 C C . ALA A 1 262 ? -8.706 -15.070 30.672 1.00 92.50 262 ALA A C 1
ATOM 2190 O O . ALA A 1 262 ? -9.057 -14.086 31.336 1.00 92.50 262 ALA A O 1
ATOM 2191 N N . ASN A 1 263 ? -7.459 -15.547 30.682 1.00 90.44 263 ASN A N 1
ATOM 2192 C CA . ASN A 1 263 ? -6.340 -14.903 31.357 1.00 90.44 263 ASN A CA 1
ATOM 2193 C C . ASN A 1 263 ? -5.113 -14.772 30.428 1.00 90.44 263 ASN A C 1
ATOM 2195 O O . ASN A 1 263 ? -5.135 -15.183 29.270 1.00 90.44 263 ASN A O 1
ATOM 2199 N N . LYS A 1 264 ? -4.026 -14.149 30.909 1.00 82.19 264 LYS A N 1
ATOM 2200 C CA . LYS A 1 264 ? -2.814 -13.906 30.094 1.00 82.19 264 LYS A CA 1
ATOM 2201 C C . LYS A 1 264 ? -2.123 -15.181 29.612 1.00 82.19 264 LYS A C 1
ATOM 2203 O O . LYS A 1 264 ? -1.545 -15.153 28.527 1.00 82.19 264 LYS A O 1
ATOM 2208 N N . LYS A 1 265 ? -2.122 -16.265 30.400 1.00 78.75 265 LYS A N 1
ATOM 2209 C CA . LYS A 1 265 ? -1.381 -17.499 30.061 1.00 78.75 265 LYS A CA 1
ATOM 2210 C C . LYS A 1 265 ? -1.881 -18.142 28.774 1.00 78.75 265 LYS A C 1
ATOM 2212 O O . LYS A 1 265 ? -1.125 -18.856 28.124 1.00 78.75 265 LYS A O 1
ATOM 2217 N N . ASP A 1 266 ? -3.114 -17.839 28.401 1.00 66.25 266 ASP A N 1
ATOM 2218 C CA . ASP A 1 266 ? -3.767 -18.380 27.214 1.00 66.25 266 ASP A CA 1
ATOM 2219 C C . ASP A 1 266 ? -3.375 -17.636 25.935 1.00 66.25 266 ASP A C 1
ATOM 2221 O O . ASP A 1 266 ? -3.707 -18.070 24.833 1.00 66.25 266 ASP A O 1
ATOM 2225 N N . GLY A 1 267 ? -2.696 -16.492 26.078 1.00 76.06 267 GLY A N 1
ATOM 2226 C CA . GLY A 1 267 ? -2.583 -15.509 25.014 1.00 76.06 267 GLY A CA 1
ATOM 2227 C C . GLY A 1 267 ? -3.939 -14.887 24.670 1.00 76.06 267 GLY A C 1
ATOM 2228 O O . GLY A 1 267 ? -4.947 -15.077 25.350 1.00 76.06 267 GLY A O 1
ATOM 2229 N N . LEU A 1 268 ? -3.964 -14.110 23.593 1.00 75.00 268 LEU A N 1
ATOM 2230 C CA . LEU A 1 268 ? -5.205 -13.810 22.895 1.00 75.00 268 LEU A CA 1
ATOM 2231 C C . LEU A 1 268 ? -5.250 -14.749 21.690 1.00 75.00 268 LEU A C 1
ATOM 2233 O O . LEU A 1 268 ? -4.441 -14.583 20.775 1.00 75.00 268 LEU A O 1
ATOM 2237 N N . PRO A 1 269 ? -6.113 -15.780 21.688 1.00 68.56 269 PRO A N 1
ATOM 2238 C CA . PRO A 1 269 ? -6.149 -16.696 20.565 1.00 68.56 269 PRO A CA 1
ATOM 2239 C C . PRO A 1 269 ? -6.601 -15.924 19.328 1.00 68.56 269 PRO A C 1
ATOM 2241 O O . PRO A 1 269 ? -7.606 -15.210 19.395 1.00 68.56 269 PRO A O 1
ATOM 2244 N N . ILE A 1 270 ? -5.898 -16.104 18.207 1.00 72.12 270 ILE A N 1
ATOM 2245 C CA . ILE A 1 270 ? -6.430 -15.728 16.896 1.00 72.12 270 ILE A CA 1
ATOM 2246 C C . ILE A 1 270 ? -7.737 -16.504 16.730 1.00 72.12 270 ILE A C 1
ATOM 2248 O O . ILE A 1 270 ? -7.751 -17.735 16.771 1.00 72.12 270 ILE A O 1
ATOM 2252 N N . GLN A 1 271 ? -8.846 -15.778 16.630 1.00 76.81 271 GLN A N 1
ATOM 2253 C CA . GLN A 1 271 ? -10.173 -16.376 16.554 1.00 76.81 271 GLN A CA 1
ATOM 2254 C C . GLN A 1 271 ? -10.479 -16.648 15.092 1.00 76.81 271 GLN A C 1
ATOM 2256 O O . GLN A 1 271 ? -10.807 -15.727 14.354 1.00 76.81 271 GLN A O 1
ATOM 2261 N N . TYR A 1 272 ? -10.339 -17.899 14.679 1.00 83.31 272 TYR A N 1
ATOM 2262 C CA . TYR A 1 272 ? -10.655 -18.342 13.331 1.00 83.31 272 TYR A CA 1
ATOM 2263 C C . TYR A 1 272 ? -11.649 -19.492 13.423 1.00 83.31 272 TYR A C 1
ATOM 2265 O O . TYR A 1 272 ? -11.458 -20.418 14.214 1.00 83.31 272 TYR A O 1
ATOM 2273 N N . ASN A 1 273 ? -12.743 -19.392 12.676 1.00 81.50 273 ASN A N 1
ATOM 2274 C CA . ASN A 1 273 ? -13.719 -20.461 12.580 1.00 81.50 273 ASN A CA 1
ATOM 2275 C C . ASN A 1 273 ? -13.328 -21.369 11.413 1.00 81.50 273 ASN A C 1
ATOM 2277 O O . ASN A 1 273 ? -13.588 -21.035 10.258 1.00 81.50 273 ASN A O 1
ATOM 2281 N N . ASP A 1 274 ? -12.725 -22.516 11.730 1.00 80.44 274 ASP A N 1
ATOM 2282 C CA . ASP A 1 274 ? -12.289 -23.507 10.740 1.00 80.44 274 ASP A CA 1
ATOM 2283 C C . ASP A 1 274 ? -13.445 -24.021 9.862 1.00 80.44 274 ASP A C 1
ATOM 2285 O O . ASP A 1 274 ? -13.223 -24.381 8.709 1.00 80.44 274 ASP A O 1
ATOM 2289 N N . ASP A 1 275 ? -14.682 -24.036 10.375 1.00 79.38 275 ASP A N 1
ATOM 2290 C CA . ASP A 1 275 ? -15.840 -24.549 9.632 1.00 79.38 275 ASP A CA 1
ATOM 2291 C C . ASP A 1 275 ? -16.306 -23.580 8.538 1.00 79.38 275 ASP A C 1
ATOM 2293 O O . ASP A 1 275 ? -16.859 -24.002 7.521 1.00 79.38 275 ASP A O 1
ATOM 2297 N N . THR A 1 276 ? -16.127 -22.275 8.758 1.00 81.88 276 THR A N 1
ATOM 2298 C CA . THR A 1 276 ? -16.593 -21.223 7.841 1.00 81.88 276 THR A CA 1
ATOM 2299 C C . THR A 1 276 ? -15.456 -20.514 7.124 1.00 81.88 276 THR A C 1
ATOM 2301 O O . THR A 1 276 ? -15.723 -19.706 6.243 1.00 81.88 276 THR A O 1
ATOM 2304 N N . GLU A 1 277 ? -14.210 -20.797 7.499 1.00 86.88 277 GLU A N 1
ATOM 2305 C CA . GLU A 1 277 ? -13.009 -20.094 7.052 1.00 86.88 277 GLU A CA 1
ATOM 2306 C C . GLU A 1 277 ? -13.061 -18.570 7.297 1.00 86.88 277 GLU A C 1
ATOM 2308 O O . GLU A 1 277 ? -12.462 -17.781 6.563 1.00 86.88 277 GLU A O 1
ATOM 2313 N N . GLU A 1 278 ? -13.766 -18.138 8.349 1.00 88.00 278 GLU A N 1
ATOM 2314 C CA . GLU A 1 278 ? -13.996 -16.720 8.658 1.00 88.00 278 GLU A CA 1
ATOM 2315 C C . GLU A 1 278 ? -13.442 -16.319 10.031 1.00 88.00 278 GLU A C 1
ATOM 2317 O O . GLU A 1 278 ? -13.325 -17.127 10.955 1.00 88.00 278 GLU A O 1
ATOM 2322 N N . TYR A 1 279 ? -13.138 -15.028 10.169 1.00 92.31 279 TYR A N 1
ATOM 2323 C CA . TYR A 1 279 ? -12.821 -14.370 11.436 1.00 92.31 279 TYR A CA 1
ATOM 2324 C C . TYR A 1 279 ? -14.073 -13.673 12.002 1.00 92.31 279 TYR A C 1
ATOM 2326 O O . TYR A 1 279 ? -14.980 -13.334 11.233 1.00 92.31 279 TYR A O 1
ATOM 2334 N N . PRO A 1 280 ? -14.136 -13.393 13.318 1.00 93.69 280 PRO A N 1
ATOM 2335 C CA . PRO A 1 280 ? -15.140 -12.494 13.870 1.00 93.69 280 PRO A CA 1
ATOM 2336 C C . PRO A 1 280 ? -15.123 -11.148 13.145 1.00 93.69 280 PRO A C 1
ATOM 2338 O O . PRO A 1 280 ? -14.063 -10.636 12.791 1.00 93.69 280 PRO A O 1
ATOM 2341 N N . VAL A 1 281 ? -16.295 -10.535 12.997 1.00 92.19 281 VAL A N 1
ATOM 2342 C CA . VAL A 1 281 ? -16.448 -9.174 12.462 1.00 92.19 281 VAL A CA 1
ATOM 2343 C C . VAL A 1 281 ? -15.666 -8.175 13.311 1.00 92.19 281 VAL A C 1
ATOM 2345 O O . VAL A 1 281 ? -15.064 -7.236 12.797 1.00 92.19 281 VAL A O 1
ATOM 2348 N N . PHE A 1 282 ? -15.708 -8.370 14.627 1.00 92.12 282 PHE A N 1
ATOM 2349 C CA . PHE A 1 282 ? -14.861 -7.710 15.605 1.00 92.12 282 PHE A CA 1
ATOM 2350 C C . PHE A 1 282 ? -14.892 -8.497 16.915 1.00 92.12 282 PHE A C 1
ATOM 2352 O O . PHE A 1 282 ? -15.804 -9.294 17.162 1.00 92.12 282 PHE A O 1
ATOM 2359 N N . SER A 1 283 ? -13.928 -8.206 17.779 1.00 93.62 283 SER A N 1
ATOM 2360 C CA . SER A 1 283 ? -13.830 -8.785 19.112 1.00 93.62 283 SER A CA 1
ATOM 2361 C C . SER A 1 283 ? -13.743 -7.685 20.174 1.00 93.62 283 SER A C 1
ATOM 2363 O O . SER A 1 283 ? -13.255 -6.584 19.910 1.00 93.62 283 SER A O 1
ATOM 2365 N N . ILE A 1 284 ? -14.255 -7.951 21.375 1.00 94.12 284 ILE A N 1
ATOM 2366 C CA . ILE A 1 284 ? -14.255 -7.027 22.515 1.00 94.12 284 ILE A CA 1
ATOM 2367 C C . ILE A 1 284 ? -13.597 -7.718 23.709 1.00 94.12 284 ILE A C 1
ATOM 2369 O O . ILE A 1 284 ? -14.041 -8.781 24.134 1.00 94.12 284 ILE A O 1
ATOM 2373 N N . LEU A 1 285 ? -12.589 -7.087 24.307 1.00 92.62 285 LEU A N 1
ATOM 2374 C CA . LEU A 1 285 ? -12.055 -7.482 25.611 1.00 92.62 285 LEU A CA 1
ATOM 2375 C C . LEU A 1 285 ? -12.621 -6.571 26.685 1.00 92.62 285 LEU A C 1
ATOM 2377 O O . LEU A 1 285 ? -12.520 -5.352 26.567 1.00 92.62 285 LEU A O 1
ATOM 2381 N N . SER A 1 286 ? -13.169 -7.153 27.741 1.00 92.81 286 SER A N 1
ATOM 2382 C CA . SER A 1 286 ? -13.652 -6.427 28.905 1.00 92.81 286 SER A CA 1
ATOM 2383 C C . SER A 1 286 ? -12.867 -6.798 30.151 1.00 92.81 286 SER A C 1
ATOM 2385 O O . SER A 1 286 ? -12.818 -7.967 30.531 1.00 92.81 286 SER A O 1
ATOM 2387 N N . PHE A 1 287 ? -12.287 -5.797 30.806 1.00 90.06 287 PHE A N 1
ATOM 2388 C CA . PHE A 1 287 ? -11.404 -5.980 31.956 1.00 90.06 287 PHE A CA 1
ATOM 2389 C C . PHE A 1 287 ? -12.147 -5.770 33.271 1.00 90.06 287 PHE A C 1
ATOM 2391 O O . PHE A 1 287 ? -12.887 -4.803 33.425 1.00 90.06 287 PHE A O 1
ATOM 2398 N N . PHE A 1 288 ? -11.928 -6.659 34.241 1.00 87.81 288 PHE A N 1
ATOM 2399 C CA . PHE A 1 288 ? -12.567 -6.589 35.566 1.00 87.81 288 PHE A CA 1
ATOM 2400 C C . PHE A 1 288 ? -11.568 -6.416 36.712 1.00 87.81 288 PHE A C 1
ATOM 2402 O O . PHE A 1 288 ? -11.966 -6.318 37.873 1.00 87.81 288 PHE A O 1
ATOM 2409 N N . ASN A 1 289 ? -10.282 -6.316 36.388 1.00 89.19 289 ASN A N 1
ATOM 2410 C CA . ASN A 1 289 ? -9.202 -5.872 37.261 1.00 89.19 289 ASN A CA 1
ATOM 2411 C C . ASN A 1 289 ? -8.359 -4.803 36.544 1.00 89.19 289 ASN A C 1
ATOM 2413 O O . ASN A 1 289 ? -8.619 -4.507 35.381 1.00 89.19 289 ASN A O 1
ATOM 2417 N N . ASP A 1 290 ? -7.385 -4.210 37.238 1.00 87.31 290 ASP A N 1
ATOM 2418 C CA . ASP A 1 290 ? -6.369 -3.329 36.646 1.00 87.31 290 ASP A CA 1
ATOM 2419 C C . ASP A 1 290 ? -5.151 -4.164 36.221 1.00 87.31 290 ASP A C 1
ATOM 2421 O O . ASP A 1 290 ? -4.234 -4.378 37.029 1.00 87.31 290 ASP A O 1
ATOM 2425 N N . PRO A 1 291 ? -5.119 -4.703 34.991 1.00 85.88 291 PRO A N 1
ATOM 2426 C CA . PRO A 1 291 ? -4.002 -5.518 34.563 1.00 85.88 291 PRO A CA 1
ATOM 2427 C C . PRO A 1 291 ? -2.738 -4.675 34.421 1.00 85.88 291 PRO A C 1
ATOM 2429 O O . PRO A 1 291 ? -2.718 -3.616 33.803 1.00 85.88 291 PRO A O 1
ATOM 2432 N N . ARG A 1 292 ? -1.635 -5.183 34.971 1.00 84.00 292 ARG A N 1
ATOM 2433 C CA . ARG A 1 292 ? -0.322 -4.530 34.853 1.00 84.00 292 ARG A CA 1
ATOM 2434 C C . ARG A 1 292 ? 0.443 -4.923 33.592 1.00 84.00 292 ARG A C 1
ATOM 2436 O O . ARG A 1 292 ? 1.437 -4.284 33.262 1.00 84.00 292 ARG A O 1
ATOM 2443 N N . SER A 1 293 ? 0.027 -6.000 32.929 1.00 86.19 293 SER A N 1
ATOM 2444 C CA . SER A 1 293 ? 0.615 -6.420 31.657 1.00 86.19 293 SER A CA 1
ATOM 2445 C C . SER A 1 293 ? 0.013 -5.578 30.531 1.00 86.19 293 SER A C 1
ATOM 2447 O O . SER A 1 293 ? -1.208 -5.596 30.376 1.00 86.19 293 SER A O 1
ATOM 2449 N N . PRO A 1 294 ? 0.822 -4.850 29.746 1.00 87.75 294 PRO A N 1
ATOM 2450 C CA . PRO A 1 294 ? 0.331 -4.177 28.558 1.00 87.75 294 PRO A CA 1
ATOM 2451 C C . PRO A 1 294 ? -0.106 -5.200 27.513 1.00 87.75 294 PRO A C 1
ATOM 2453 O O . PRO A 1 294 ? 0.457 -6.293 27.396 1.00 87.75 294 PRO A O 1
ATOM 2456 N N . LEU A 1 295 ? -1.099 -4.817 26.733 1.00 87.88 295 LEU A N 1
ATOM 2457 C CA . LEU A 1 295 ? -1.604 -5.582 25.613 1.00 87.88 295 LEU A CA 1
ATOM 2458 C C . LEU A 1 295 ? -1.191 -4.881 24.327 1.00 87.88 295 LEU A C 1
ATOM 2460 O O . LEU A 1 295 ? -1.248 -3.658 24.264 1.00 87.88 295 LEU A O 1
ATOM 2464 N N . PHE A 1 296 ? -0.770 -5.623 23.314 1.00 87.81 296 PHE A N 1
ATOM 2465 C CA . PHE A 1 296 ? -0.456 -5.046 22.020 1.00 87.81 296 PHE A CA 1
ATOM 2466 C C . PHE A 1 296 ? -1.418 -5.518 20.936 1.00 87.81 296 PHE A C 1
ATOM 2468 O O . PHE A 1 296 ? -1.870 -6.664 20.928 1.00 87.81 296 PHE A O 1
ATOM 2475 N N . PHE A 1 297 ? -1.689 -4.622 19.997 1.00 87.81 297 PHE A N 1
ATOM 2476 C CA . PHE A 1 297 ? -2.482 -4.873 18.802 1.00 87.81 297 PHE A CA 1
ATOM 2477 C C . PHE A 1 297 ? -1.729 -4.371 17.587 1.00 87.81 297 PHE A C 1
ATOM 2479 O O . PHE A 1 297 ? -1.042 -3.352 17.659 1.00 87.81 297 PHE A O 1
ATOM 2486 N N . THR A 1 298 ? -1.866 -5.064 16.466 1.00 87.56 298 THR A N 1
ATOM 2487 C CA . THR A 1 298 ? -1.193 -4.694 15.222 1.00 87.56 298 THR A CA 1
ATOM 2488 C C . THR A 1 298 ? -2.191 -4.700 14.075 1.00 87.56 298 THR A C 1
ATOM 2490 O O . THR A 1 298 ? -3.186 -5.400 14.158 1.00 87.56 298 THR A O 1
ATOM 2493 N N . SER A 1 299 ? -1.936 -3.989 12.978 1.00 87.06 299 SER A N 1
ATOM 2494 C CA . SER A 1 299 ? -2.696 -4.214 11.733 1.00 87.06 299 SER A CA 1
ATOM 2495 C C . SER A 1 299 ? -2.128 -5.352 10.871 1.00 87.06 299 SER A C 1
ATOM 2497 O O . SER A 1 299 ? -2.619 -5.576 9.762 1.00 87.06 299 SER A O 1
ATOM 2499 N N . ILE A 1 300 ? -1.112 -6.062 11.377 1.00 85.19 300 ILE A N 1
ATOM 2500 C CA . ILE A 1 300 ? -0.410 -7.160 10.706 1.00 85.19 300 ILE A CA 1
ATOM 2501 C C . ILE A 1 300 ? -1.295 -8.406 10.774 1.00 85.19 300 ILE A C 1
ATOM 2503 O O . ILE A 1 300 ? -1.735 -8.810 11.846 1.00 85.19 300 ILE A O 1
ATOM 2507 N N . THR A 1 301 ? -1.577 -9.022 9.638 1.00 86.81 301 THR A N 1
ATOM 2508 C CA . THR A 1 301 ? -2.283 -10.305 9.541 1.00 86.81 301 THR A CA 1
ATOM 2509 C C . THR A 1 301 ? -1.392 -11.468 9.974 1.00 86.81 301 THR A C 1
ATOM 2511 O O . THR A 1 301 ? -0.170 -11.356 10.050 1.00 86.81 301 THR A O 1
ATOM 2514 N N . ASN A 1 302 ? -1.990 -12.630 10.234 1.00 80.19 302 ASN A N 1
ATOM 2515 C CA . ASN A 1 302 ? -1.210 -13.812 10.602 1.00 80.19 302 ASN A CA 1
ATOM 2516 C C . ASN A 1 302 ? -0.243 -14.267 9.488 1.00 80.19 302 ASN A C 1
ATOM 2518 O O . ASN A 1 302 ? 0.854 -14.739 9.784 1.00 80.19 302 ASN A O 1
ATOM 2522 N N . ASP A 1 303 ? -0.617 -14.095 8.216 1.00 79.88 303 ASP A N 1
ATOM 2523 C CA . ASP A 1 303 ? 0.259 -14.412 7.083 1.00 79.88 303 ASP A CA 1
ATOM 2524 C C . ASP A 1 303 ? 1.423 -13.422 6.973 1.00 79.88 303 ASP A C 1
ATOM 2526 O O . ASP A 1 303 ? 2.575 -13.844 6.870 1.00 79.88 303 ASP A O 1
ATOM 2530 N N . GLU A 1 304 ? 1.155 -12.117 7.081 1.00 83.38 304 GLU A N 1
ATOM 2531 C CA . GLU A 1 304 ? 2.209 -11.092 7.105 1.00 83.38 304 GLU A CA 1
ATOM 2532 C C . GLU A 1 304 ? 3.187 -11.327 8.262 1.00 83.38 304 GLU A C 1
ATOM 2534 O O . GLU A 1 304 ? 4.400 -11.238 8.072 1.00 83.38 304 GLU A O 1
ATOM 2539 N N . TYR A 1 305 ? 2.683 -11.705 9.442 1.00 82.06 305 TYR A N 1
ATOM 2540 C CA . TYR A 1 305 ? 3.513 -12.136 10.566 1.00 82.06 305 TYR A CA 1
ATOM 2541 C C . TYR A 1 305 ? 4.355 -13.365 10.174 1.00 82.06 305 TYR A C 1
ATOM 2543 O O . TYR A 1 305 ? 5.585 -13.332 10.188 1.00 82.06 305 TYR A O 1
ATOM 2551 N N . LYS A 1 306 ? 3.725 -14.447 9.706 1.00 78.00 306 LYS A N 1
ATOM 2552 C CA . LYS A 1 306 ? 4.415 -15.697 9.346 1.00 78.00 306 LYS A CA 1
ATOM 2553 C C . LYS A 1 306 ? 5.545 -15.500 8.326 1.00 78.00 306 LYS A C 1
ATOM 2555 O O . LYS A 1 306 ? 6.579 -16.161 8.439 1.00 78.00 306 LYS A O 1
ATOM 2560 N N . TYR A 1 307 ? 5.362 -14.614 7.349 1.00 77.44 307 TYR A N 1
ATOM 2561 C CA . TYR A 1 307 ? 6.338 -14.345 6.287 1.00 77.44 307 TYR A CA 1
ATOM 2562 C C . TYR A 1 307 ? 7.194 -13.092 6.523 1.00 77.44 307 TYR A C 1
ATOM 2564 O O . TYR A 1 307 ? 8.058 -12.785 5.699 1.00 77.44 307 TYR A O 1
ATOM 2572 N N . LYS A 1 308 ? 7.020 -12.407 7.662 1.00 78.06 308 LYS A N 1
ATOM 2573 C CA . LYS A 1 308 ? 7.701 -11.150 8.012 1.00 78.06 308 LYS A CA 1
ATOM 2574 C C . LYS A 1 308 ? 7.537 -10.058 6.946 1.00 78.06 308 LYS A C 1
ATOM 2576 O O . LYS A 1 308 ? 8.489 -9.355 6.597 1.00 78.06 308 LYS A O 1
ATOM 2581 N N . GLU A 1 309 ? 6.336 -9.939 6.398 1.00 77.56 309 GLU A N 1
ATOM 2582 C CA . GLU A 1 309 ? 5.990 -8.958 5.372 1.00 77.56 309 GLU A CA 1
ATOM 2583 C C . GLU A 1 309 ? 5.373 -7.721 6.022 1.00 77.56 309 GLU A C 1
ATOM 2585 O O . GLU A 1 309 ? 4.160 -7.619 6.163 1.00 77.56 309 GLU A O 1
ATOM 2590 N N . TYR A 1 310 ? 6.224 -6.780 6.435 1.00 76.50 310 TYR A N 1
ATOM 2591 C CA . TYR A 1 310 ? 5.771 -5.507 6.998 1.00 76.50 310 TYR A CA 1
ATOM 2592 C C . TYR A 1 310 ? 5.832 -4.375 5.972 1.00 76.50 310 TYR A C 1
ATOM 2594 O O . TYR A 1 310 ? 6.693 -4.339 5.091 1.00 76.50 310 TYR A O 1
ATOM 2602 N N . THR A 1 311 ? 4.927 -3.421 6.129 1.00 72.19 311 THR A N 1
ATOM 2603 C CA . THR A 1 311 ? 4.743 -2.211 5.334 1.00 72.19 311 THR A CA 1
ATOM 2604 C C . THR A 1 311 ? 4.647 -1.007 6.271 1.00 72.19 311 THR A C 1
ATOM 2606 O O . THR A 1 311 ? 4.322 -1.162 7.448 1.00 72.19 311 THR A O 1
ATOM 2609 N N . ASP A 1 312 ? 4.909 0.203 5.768 1.00 69.81 312 ASP A N 1
ATOM 2610 C CA . ASP A 1 312 ? 4.737 1.434 6.565 1.00 69.81 312 ASP A CA 1
ATOM 2611 C C . ASP A 1 312 ? 3.287 1.639 7.034 1.00 69.81 312 ASP A C 1
ATOM 2613 O O . ASP A 1 312 ? 3.032 2.373 7.984 1.00 69.81 312 ASP A O 1
ATOM 2617 N N . ASP A 1 313 ? 2.327 0.982 6.376 1.00 74.44 313 ASP A N 1
ATOM 2618 C CA . ASP A 1 313 ? 0.916 1.028 6.749 1.00 74.44 313 ASP A CA 1
ATOM 2619 C C . ASP A 1 313 ? 0.607 0.134 7.965 1.00 74.44 313 ASP A C 1
ATOM 2621 O O . ASP A 1 313 ? -0.505 0.181 8.513 1.00 74.44 313 ASP A O 1
ATOM 2625 N N . ASN A 1 314 ? 1.565 -0.690 8.412 1.00 82.50 314 ASN A N 1
ATOM 2626 C CA . ASN A 1 314 ? 1.384 -1.469 9.622 1.00 82.50 314 ASN A CA 1
ATOM 2627 C C . ASN A 1 314 ? 1.398 -0.556 10.855 1.00 82.50 314 ASN A C 1
ATOM 2629 O O . ASN A 1 314 ? 2.355 0.159 11.133 1.00 82.50 314 ASN A O 1
ATOM 2633 N N . THR A 1 315 ? 0.317 -0.600 11.627 1.00 81.19 315 THR A N 1
ATOM 2634 C CA . THR A 1 315 ? 0.152 0.166 12.864 1.00 81.19 315 THR A CA 1
ATOM 2635 C C . THR A 1 315 ? 0.302 -0.746 14.059 1.00 81.19 315 THR A C 1
ATOM 2637 O O . THR A 1 315 ? -0.185 -1.878 14.023 1.00 81.19 315 THR A O 1
ATOM 2640 N N . PHE A 1 316 ? 0.876 -0.229 15.139 1.00 84.56 316 PHE A N 1
ATOM 2641 C CA . PHE A 1 316 ? 0.992 -0.945 16.398 1.00 84.56 316 PHE A CA 1
ATOM 2642 C C . PHE A 1 316 ? 0.420 -0.117 17.541 1.00 84.56 316 PHE A C 1
ATOM 2644 O O . PHE A 1 316 ? 0.655 1.085 17.647 1.00 84.56 316 PHE A O 1
ATOM 2651 N N . TYR A 1 317 ? -0.339 -0.763 18.409 1.00 85.25 317 TYR A N 1
ATOM 2652 C CA . TYR A 1 317 ? -0.967 -0.148 19.564 1.00 85.25 317 TYR A CA 1
ATOM 2653 C C . TYR A 1 317 ? -0.545 -0.899 20.808 1.00 85.25 317 TYR A C 1
ATOM 2655 O O . TYR A 1 317 ? -0.589 -2.122 20.830 1.00 85.25 317 TYR A O 1
ATOM 2663 N N . ILE A 1 318 ? -0.192 -0.163 21.853 1.00 86.81 318 ILE A N 1
ATOM 2664 C CA . ILE A 1 318 ? 0.009 -0.693 23.197 1.00 86.81 318 ILE A CA 1
ATOM 2665 C C . ILE A 1 318 ? -1.127 -0.158 24.051 1.00 86.81 318 ILE A C 1
ATOM 2667 O O . ILE A 1 318 ? -1.237 1.046 24.272 1.00 86.81 318 ILE A O 1
ATOM 2671 N N . ALA A 1 319 ? -1.977 -1.048 24.528 1.00 87.12 319 ALA A N 1
ATOM 2672 C CA . ALA A 1 319 ? -3.030 -0.755 25.471 1.00 87.12 319 ALA A CA 1
ATOM 2673 C C . ALA A 1 319 ? -2.576 -1.101 26.888 1.00 87.12 319 ALA A C 1
ATOM 2675 O O . ALA A 1 319 ? -1.989 -2.155 27.134 1.00 87.12 319 ALA A O 1
ATOM 2676 N N . ILE A 1 320 ? -2.893 -0.223 27.830 1.00 86.44 320 ILE A N 1
ATOM 2677 C CA . ILE A 1 320 ? -2.724 -0.447 29.264 1.00 86.44 320 ILE A CA 1
ATOM 2678 C C . ILE A 1 320 ? -4.141 -0.437 29.836 1.00 86.44 320 ILE A C 1
ATOM 2680 O O . ILE A 1 320 ? -4.665 0.635 30.159 1.00 86.44 320 ILE A O 1
ATOM 2684 N N . PRO A 1 321 ? -4.821 -1.599 29.850 1.00 85.19 321 PRO A N 1
ATOM 2685 C CA . PRO A 1 321 ? -6.210 -1.647 30.258 1.00 85.19 321 PRO A CA 1
ATOM 2686 C C . PRO A 1 321 ? -6.332 -1.284 31.735 1.00 85.19 321 PRO A C 1
ATOM 2688 O O . PRO A 1 321 ? -5.474 -1.620 32.548 1.00 85.19 321 PRO A O 1
ATOM 2691 N N . LYS A 1 322 ? -7.433 -0.626 32.078 1.00 85.81 322 LYS A N 1
ATOM 2692 C CA . LYS A 1 322 ? -7.844 -0.414 33.468 1.00 85.81 322 LYS A CA 1
ATOM 2693 C C . LYS A 1 322 ? -9.048 -1.287 33.779 1.00 85.81 322 LYS A C 1
ATOM 2695 O O . LYS A 1 322 ? -9.696 -1.830 32.876 1.00 85.81 322 LYS A O 1
ATOM 2700 N N . GLN A 1 323 ? -9.378 -1.388 35.051 1.00 87.50 323 GLN A N 1
ATOM 2701 C CA . GLN A 1 323 ? -10.605 -2.008 35.493 1.00 87.50 323 GLN A CA 1
ATOM 2702 C C . GLN A 1 323 ? -11.803 -1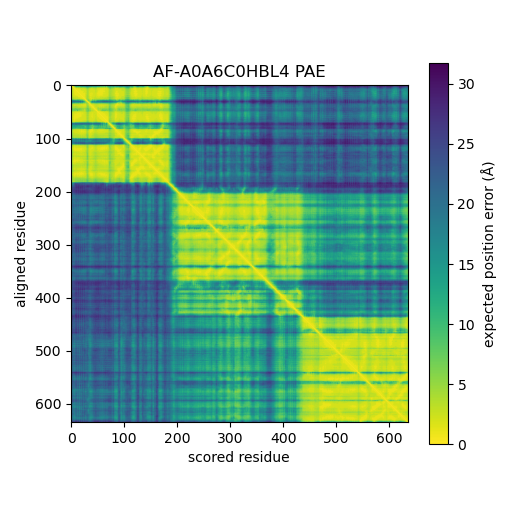.356 34.793 1.00 87.50 323 GLN A C 1
ATOM 2704 O O . GLN A 1 323 ? -11.884 -0.137 34.661 1.00 87.50 323 GLN A O 1
ATOM 2709 N N . TYR A 1 324 ? -12.717 -2.198 34.317 1.00 83.94 324 TYR A N 1
ATOM 2710 C CA . TYR A 1 324 ? -13.955 -1.831 33.629 1.00 83.94 324 TYR A CA 1
ATOM 2711 C C . TYR A 1 324 ? -13.770 -1.137 32.275 1.00 83.94 324 TYR A C 1
ATOM 2713 O O . TYR A 1 324 ? -14.665 -0.453 31.779 1.00 83.94 324 TYR A O 1
ATOM 2721 N N . THR A 1 325 ? -12.619 -1.346 31.640 1.00 83.12 325 THR A N 1
ATOM 2722 C CA . THR A 1 325 ? -12.360 -0.864 30.281 1.00 83.12 325 THR A CA 1
ATOM 2723 C C . THR A 1 325 ? -12.728 -1.898 29.224 1.00 83.12 325 THR A C 1
ATOM 2725 O O . THR A 1 325 ? -12.693 -3.104 29.485 1.00 83.12 325 THR A O 1
ATOM 2728 N N . HIS A 1 326 ? -13.077 -1.414 28.025 1.00 86.50 326 HIS A N 1
ATOM 2729 C CA . HIS A 1 326 ? -13.354 -2.250 26.858 1.00 86.50 326 HIS A CA 1
ATOM 2730 C C . HIS A 1 326 ? -12.363 -1.956 25.743 1.00 86.50 326 HIS A C 1
ATOM 2732 O O . HIS A 1 326 ? -12.126 -0.800 25.386 1.00 86.50 326 HIS A O 1
ATOM 2738 N N . ILE A 1 327 ? -11.830 -3.011 25.145 1.00 85.75 327 ILE A N 1
ATOM 2739 C CA . ILE A 1 327 ? -10.983 -2.925 23.964 1.00 85.75 327 ILE A CA 1
ATOM 2740 C C . ILE A 1 327 ? -11.701 -3.598 22.804 1.00 85.75 327 ILE A C 1
ATOM 2742 O O . ILE A 1 327 ? -11.833 -4.817 22.793 1.00 85.75 327 ILE A O 1
ATOM 2746 N N . LEU A 1 328 ? -12.136 -2.804 21.825 1.00 89.12 328 LEU A N 1
ATOM 2747 C CA . LEU A 1 328 ? -12.600 -3.301 20.534 1.00 89.12 328 LEU A CA 1
ATOM 2748 C C . LEU A 1 32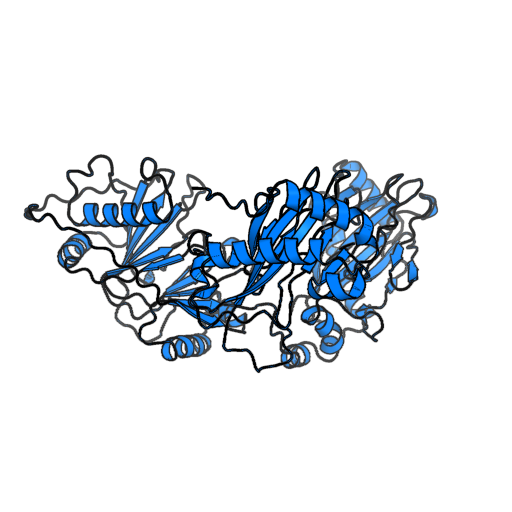8 ? -11.398 -3.521 19.619 1.00 89.12 328 LEU A C 1
ATOM 2750 O O . LEU A 1 328 ? -10.577 -2.610 19.474 1.00 89.12 328 LEU A O 1
ATOM 2754 N N . TYR A 1 329 ? -11.313 -4.690 18.996 1.00 87.62 329 TYR A N 1
ATOM 2755 C CA . TYR A 1 329 ? -10.141 -5.093 18.233 1.00 87.62 329 TYR A CA 1
ATOM 2756 C C . TYR A 1 329 ? -10.508 -6.041 17.079 1.00 87.62 329 TYR A C 1
ATOM 2758 O O . TYR A 1 329 ? -11.487 -6.785 17.167 1.00 87.62 329 TYR A O 1
ATOM 2766 N N . ASP A 1 330 ? -9.737 -6.005 15.990 1.00 86.81 330 ASP A N 1
ATOM 2767 C CA . ASP A 1 330 ? -9.829 -6.990 14.906 1.00 86.81 330 ASP A CA 1
ATOM 2768 C C . ASP A 1 330 ? -8.974 -8.214 15.249 1.00 86.81 330 ASP A C 1
ATOM 2770 O O . ASP A 1 330 ? -7.747 -8.132 15.362 1.00 86.81 330 ASP A O 1
ATOM 2774 N N . SER A 1 331 ? -9.647 -9.347 15.441 1.00 87.50 331 SER A N 1
ATOM 2775 C CA . SER A 1 331 ? -9.047 -10.637 15.781 1.00 87.50 331 SER A CA 1
ATOM 2776 C C . SER A 1 331 ? -8.442 -11.379 14.587 1.00 87.50 331 SER A C 1
ATOM 2778 O O . SER A 1 331 ? -7.788 -12.399 14.797 1.00 87.50 331 SER A O 1
ATOM 2780 N N . SER A 1 332 ? -8.635 -10.892 13.354 1.00 85.44 332 SER A N 1
ATOM 2781 C CA . SER A 1 332 ? -7.914 -11.380 12.168 1.00 85.44 332 SER A CA 1
ATOM 2782 C C . SER A 1 332 ? -6.456 -10.919 12.134 1.00 85.44 332 SER A C 1
ATOM 2784 O O . SER A 1 332 ? -5.624 -11.473 11.408 1.00 85.44 332 SER A O 1
ATOM 2786 N N . LYS A 1 333 ? -6.130 -9.906 12.940 1.00 88.62 333 LYS A N 1
ATOM 2787 C CA . LYS A 1 333 ? -4.788 -9.354 13.058 1.00 88.62 333 LYS A CA 1
ATOM 2788 C C . LYS A 1 333 ? -4.054 -9.911 14.262 1.00 88.62 333 LYS A C 1
ATOM 2790 O O . LYS A 1 333 ? -4.645 -10.323 15.260 1.00 88.62 333 LYS A O 1
ATOM 2795 N N . TYR A 1 334 ? -2.737 -9.852 14.187 1.00 85.56 334 TYR A N 1
ATOM 2796 C CA . TYR A 1 334 ? -1.848 -10.291 15.236 1.00 85.56 334 TYR A CA 1
ATOM 2797 C C . TYR A 1 334 ? -1.930 -9.356 16.449 1.00 85.56 334 TYR A C 1
ATOM 2799 O O . TYR A 1 334 ? -1.886 -8.127 16.330 1.00 85.56 334 TYR A O 1
ATOM 2807 N N . ASN A 1 335 ? -2.072 -9.949 17.627 1.00 87.88 335 ASN A N 1
ATOM 2808 C CA . ASN A 1 335 ? -2.240 -9.264 18.901 1.00 87.88 335 ASN A CA 1
ATOM 2809 C C . ASN A 1 335 ? -1.737 -10.172 20.034 1.00 87.88 335 ASN A C 1
ATOM 2811 O O . ASN A 1 335 ? -1.555 -11.375 19.838 1.00 87.88 335 ASN A O 1
ATOM 2815 N N . GLY A 1 336 ? -1.474 -9.611 21.211 1.00 88.31 336 GLY A N 1
ATOM 2816 C CA . GLY A 1 336 ? -0.978 -10.412 22.326 1.00 88.31 336 GLY A CA 1
ATOM 2817 C C . GLY A 1 336 ? -0.583 -9.608 23.554 1.00 88.31 336 GLY A C 1
ATOM 2818 O O . GLY A 1 336 ? -0.745 -8.393 23.617 1.00 88.31 336 GLY A O 1
ATOM 2819 N N . TRP A 1 337 ? -0.057 -10.306 24.555 1.00 87.25 337 TRP A N 1
ATOM 2820 C CA . TRP A 1 337 ? 0.382 -9.710 25.814 1.00 87.25 337 TRP A CA 1
ATOM 2821 C C . TRP A 1 337 ? 1.880 -9.426 25.797 1.00 87.25 337 TRP A C 1
ATOM 2823 O O . TRP A 1 337 ? 2.669 -10.265 25.367 1.00 87.25 337 TRP A O 1
ATOM 2833 N N . LEU A 1 338 ? 2.279 -8.274 26.333 1.00 83.56 338 LEU A N 1
ATOM 2834 C CA . LEU A 1 338 ? 3.679 -7.979 26.618 1.00 83.56 338 LEU A CA 1
ATOM 2835 C C . LEU A 1 338 ? 4.034 -8.541 27.993 1.00 83.56 338 LEU A C 1
ATOM 2837 O O . LEU A 1 338 ? 3.393 -8.219 29.000 1.00 83.56 338 LEU A O 1
ATOM 2841 N N . ASP A 1 339 ? 5.052 -9.401 28.044 1.00 76.44 339 ASP A N 1
ATOM 2842 C CA . ASP A 1 339 ? 5.486 -9.979 29.308 1.00 76.44 339 ASP A CA 1
ATOM 2843 C C . ASP A 1 339 ? 6.365 -8.999 30.087 1.00 76.44 339 ASP A C 1
ATOM 2845 O O . ASP A 1 339 ? 7.544 -8.821 29.800 1.00 76.44 339 ASP A O 1
ATOM 2849 N N . THR A 1 340 ? 5.786 -8.314 31.072 1.00 73.38 340 THR A N 1
ATOM 2850 C CA . THR A 1 340 ? 6.555 -7.501 32.013 1.00 73.38 340 THR A CA 1
ATOM 2851 C C . THR A 1 340 ? 6.913 -8.380 33.213 1.00 73.38 340 THR A C 1
ATOM 2853 O O . THR A 1 340 ? 6.033 -8.912 33.881 1.00 73.38 340 THR A O 1
ATOM 2856 N N . ASN A 1 341 ? 8.213 -8.549 33.485 1.00 63.22 341 ASN A N 1
ATOM 2857 C CA . ASN A 1 341 ? 8.811 -9.509 34.438 1.00 63.22 341 ASN A CA 1
ATOM 2858 C C . ASN A 1 341 ? 8.315 -9.483 35.911 1.00 63.22 341 ASN A C 1
ATOM 2860 O O . ASN A 1 341 ? 8.963 -10.076 36.769 1.00 63.22 341 ASN A O 1
ATOM 2864 N N . ASN A 1 342 ? 7.235 -8.782 36.267 1.00 58.44 342 ASN A N 1
ATOM 2865 C CA . ASN A 1 342 ? 6.970 -8.381 37.651 1.00 58.44 342 ASN A CA 1
ATOM 2866 C C . ASN A 1 342 ? 5.502 -8.388 38.109 1.00 58.44 342 ASN A C 1
ATOM 2868 O O . ASN A 1 342 ? 5.167 -7.709 39.083 1.00 58.44 342 ASN A O 1
ATOM 2872 N N . THR A 1 343 ? 4.599 -9.122 37.457 1.00 58.97 343 THR A N 1
ATOM 2873 C CA . THR A 1 343 ? 3.170 -9.033 37.807 1.00 58.97 343 THR A CA 1
ATOM 2874 C C . THR A 1 343 ? 2.603 -10.385 38.222 1.00 58.97 343 THR A C 1
ATOM 2876 O O . THR A 1 343 ? 2.343 -11.237 37.381 1.00 58.97 343 THR A O 1
ATOM 2879 N N . HIS A 1 344 ? 2.388 -10.559 39.531 1.00 65.88 344 HIS A N 1
ATOM 2880 C CA . HIS A 1 344 ? 1.641 -11.691 40.094 1.00 65.88 344 HIS A CA 1
ATOM 2881 C C . HIS A 1 344 ? 0.131 -11.628 39.798 1.00 65.88 344 HIS A C 1
ATOM 2883 O O . HIS A 1 344 ? -0.557 -12.632 39.964 1.00 65.88 344 HIS A O 1
ATOM 2889 N N . ASP A 1 345 ? -0.372 -10.479 39.338 1.00 78.38 345 ASP A N 1
ATOM 2890 C CA . ASP A 1 345 ? -1.783 -10.286 39.014 1.00 78.38 345 ASP A CA 1
ATOM 2891 C C . ASP A 1 345 ? -2.016 -10.583 37.528 1.00 78.38 345 ASP A C 1
ATOM 2893 O O . ASP A 1 345 ? -1.731 -9.756 36.656 1.00 78.38 345 ASP A O 1
ATOM 2897 N N . GLU A 1 346 ? -2.504 -11.787 37.232 1.00 83.25 346 GLU A N 1
ATOM 2898 C CA . GLU A 1 346 ? -2.914 -12.148 35.877 1.00 83.25 346 GLU A CA 1
ATOM 2899 C C . GLU A 1 346 ? -4.161 -11.336 35.476 1.00 83.25 346 GLU A C 1
ATOM 2901 O O . GLU A 1 346 ? -5.107 -11.217 36.266 1.00 83.25 346 GLU A O 1
ATOM 2906 N N . PRO A 1 347 ? -4.191 -10.745 34.265 1.00 86.25 347 PRO A N 1
ATOM 2907 C CA . PRO A 1 347 ? -5.391 -10.091 33.761 1.00 86.25 347 PRO A CA 1
ATOM 2908 C C . PRO A 1 347 ? -6.520 -11.117 33.712 1.00 86.25 347 PRO A C 1
ATOM 2910 O O . PRO A 1 347 ? -6.336 -12.199 33.157 1.00 86.25 347 PRO A O 1
ATOM 2913 N N . LEU A 1 348 ? -7.679 -10.763 34.264 1.00 89.12 348 LEU A N 1
ATOM 2914 C CA . LEU A 1 348 ? -8.907 -11.526 34.089 1.00 89.12 348 LEU A CA 1
ATOM 2915 C C . LEU A 1 348 ? -9.834 -10.698 33.208 1.00 89.12 348 LEU A C 1
ATOM 2917 O O . LEU A 1 348 ? -10.229 -9.587 33.579 1.00 89.12 348 LEU A O 1
ATOM 2921 N N . PHE A 1 349 ? -10.162 -11.230 32.036 1.00 92.44 349 PHE A N 1
ATOM 2922 C CA . PHE A 1 349 ? -10.954 -10.507 31.052 1.00 92.44 349 PHE A CA 1
ATOM 2923 C C . PHE A 1 349 ? -12.010 -11.400 30.408 1.00 92.44 349 PHE A C 1
ATOM 2925 O O . PHE A 1 349 ? -11.810 -12.596 30.198 1.00 92.44 349 PHE A O 1
ATOM 2932 N N . LEU A 1 350 ? -13.147 -10.790 30.092 1.00 94.94 350 LEU A N 1
ATOM 2933 C CA . LEU A 1 350 ? -14.192 -11.390 29.274 1.00 94.94 350 LEU A CA 1
ATOM 2934 C C . LEU A 1 350 ? -13.902 -11.039 27.818 1.00 94.94 350 LEU A C 1
ATOM 2936 O O . LEU A 1 350 ? -13.865 -9.859 27.468 1.00 94.94 350 LEU A O 1
ATOM 2940 N N . ASN A 1 351 ? -13.697 -12.050 26.986 1.00 95.19 351 ASN A N 1
ATOM 2941 C CA . ASN A 1 351 ? -13.600 -11.888 25.544 1.00 95.19 351 ASN A CA 1
ATOM 2942 C C . ASN A 1 351 ? -14.981 -12.125 24.922 1.00 95.19 351 ASN A C 1
ATOM 2944 O O . ASN A 1 351 ? -15.669 -13.069 25.308 1.00 95.19 351 ASN A O 1
ATOM 2948 N N . MET A 1 352 ? -15.385 -11.266 23.991 1.00 96.81 352 MET A N 1
ATOM 2949 C CA . MET A 1 352 ? -16.625 -11.370 23.229 1.00 96.81 352 MET A CA 1
ATOM 2950 C C . MET A 1 352 ? -16.304 -11.270 21.737 1.00 96.81 352 MET A C 1
ATOM 2952 O O . MET A 1 352 ? -15.847 -10.223 21.282 1.00 96.81 352 MET A O 1
ATOM 2956 N N . ASN A 1 353 ? -16.587 -12.319 20.973 1.00 96.38 353 ASN A N 1
ATOM 2957 C CA . ASN A 1 353 ? -16.414 -12.351 19.524 1.00 96.38 353 ASN A CA 1
ATOM 2958 C C . ASN A 1 353 ? -17.777 -12.198 18.847 1.00 96.38 353 ASN A C 1
ATOM 2960 O O . ASN A 1 353 ? -18.736 -12.895 19.193 1.00 96.38 353 ASN A O 1
ATOM 2964 N N . VAL A 1 354 ? -17.865 -11.307 17.863 1.00 96.38 354 VAL A N 1
ATOM 2965 C CA . VAL A 1 354 ? -19.098 -11.065 17.108 1.00 96.38 354 VAL A CA 1
ATOM 2966 C C . VAL A 1 354 ? -18.963 -11.656 15.717 1.00 96.38 354 VAL A C 1
ATOM 2968 O O . VAL A 1 354 ? -18.102 -11.248 14.943 1.00 96.38 354 VAL A O 1
ATOM 2971 N N . TRP A 1 355 ? -19.831 -12.603 15.389 1.00 96.19 355 TRP A N 1
ATOM 2972 C CA . TRP A 1 355 ? -19.783 -13.380 14.156 1.00 96.19 355 TRP A CA 1
ATOM 2973 C C . TRP A 1 355 ? -20.965 -13.058 13.245 1.00 96.19 355 TRP A C 1
ATOM 2975 O O . TRP A 1 355 ? -22.075 -12.845 13.729 1.00 96.19 355 TRP A O 1
ATOM 2985 N N . ASN A 1 356 ? -20.754 -13.095 11.927 1.00 94.75 356 ASN A N 1
ATOM 2986 C CA . ASN A 1 356 ? -21.851 -13.073 10.947 1.00 94.75 356 ASN A CA 1
ATOM 2987 C C . ASN A 1 356 ? -22.439 -14.466 10.695 1.00 94.75 356 ASN A C 1
ATOM 2989 O O . ASN A 1 356 ? -23.589 -14.593 10.280 1.00 94.75 356 ASN A O 1
ATOM 2993 N N . VAL A 1 357 ? -21.656 -15.513 10.956 1.00 93.88 357 VAL A N 1
ATOM 2994 C CA . VAL A 1 357 ? -22.064 -16.908 10.806 1.00 93.88 357 VAL A CA 1
ATOM 2995 C C . VAL A 1 357 ? -21.981 -17.589 12.162 1.00 93.88 357 VAL A C 1
ATOM 2997 O O . VAL A 1 357 ? -21.003 -17.427 12.888 1.00 93.88 357 VAL A O 1
ATOM 3000 N N . LYS A 1 358 ? -23.022 -18.340 12.528 1.00 94.31 358 LYS A N 1
ATOM 3001 C CA . LYS A 1 358 ? -23.076 -19.045 13.810 1.00 94.31 358 LYS A CA 1
ATOM 3002 C C . LYS A 1 358 ? -21.936 -20.073 13.893 1.00 94.31 358 LYS A C 1
ATOM 3004 O O . LYS A 1 358 ? -21.913 -20.975 13.056 1.00 94.31 358 LYS A O 1
ATOM 3009 N N . PRO A 1 359 ? -21.064 -20.019 14.915 1.00 92.31 359 PRO A N 1
ATOM 3010 C CA . PRO A 1 359 ? -20.082 -21.074 15.150 1.00 92.31 359 PRO A CA 1
ATOM 3011 C C . PRO A 1 359 ? -20.771 -22.415 15.459 1.00 92.31 359 PRO A C 1
ATOM 3013 O O . PRO A 1 359 ? -21.650 -22.477 16.322 1.00 92.31 359 PRO A O 1
ATOM 3016 N N . SER A 1 360 ? -20.393 -23.493 14.766 1.00 90.31 360 SER A N 1
ATOM 3017 C CA . SER A 1 360 ? -21.049 -24.814 14.859 1.00 90.31 360 SER A CA 1
ATOM 3018 C C . SER A 1 360 ? -20.785 -25.541 16.172 1.00 90.31 360 SER A C 1
ATOM 3020 O O . SER A 1 360 ? -21.587 -26.369 16.599 1.00 90.31 360 SER A O 1
ATOM 3022 N N . THR A 1 361 ? -19.634 -25.271 16.779 1.00 91.62 361 THR A N 1
ATOM 3023 C CA . THR A 1 361 ? -19.053 -26.055 17.877 1.00 91.62 361 THR A CA 1
ATOM 3024 C C . THR A 1 361 ? -19.305 -25.453 19.257 1.00 91.62 361 THR A C 1
ATOM 3026 O O . THR A 1 361 ? -18.846 -26.006 20.255 1.00 91.62 361 THR A O 1
ATOM 3029 N N . ILE A 1 362 ? -20.018 -24.324 19.327 1.00 93.88 362 ILE A N 1
ATOM 3030 C CA . ILE A 1 362 ? -20.202 -23.555 20.559 1.00 93.88 362 ILE A CA 1
ATOM 3031 C C . ILE A 1 362 ? -21.638 -23.693 21.054 1.00 93.88 362 ILE A C 1
ATOM 3033 O O . ILE A 1 362 ? -22.592 -23.304 20.375 1.00 93.88 362 ILE A O 1
ATOM 3037 N N . ASP A 1 363 ? -21.774 -24.214 22.271 1.00 95.31 363 ASP A N 1
ATOM 3038 C CA . ASP A 1 363 ? -23.063 -24.374 22.930 1.00 95.31 363 ASP A CA 1
ATOM 3039 C C . ASP A 1 363 ? -23.650 -23.026 23.363 1.00 95.31 363 ASP A C 1
ATOM 3041 O O . ASP A 1 363 ? -22.947 -22.105 23.795 1.00 95.31 363 ASP A O 1
ATOM 3045 N N . THR A 1 364 ? -24.977 -22.925 23.291 1.00 96.00 364 THR A N 1
ATOM 3046 C CA . THR A 1 364 ? -25.713 -21.790 23.847 1.00 96.00 364 THR A CA 1
ATOM 3047 C C . THR A 1 364 ? -25.513 -21.721 25.360 1.00 96.00 364 THR A C 1
ATOM 3049 O O . THR A 1 364 ? -25.612 -22.731 26.058 1.00 96.00 364 THR A O 1
ATOM 3052 N N . TYR A 1 365 ? -25.238 -20.522 25.874 1.00 95.25 365 TYR A N 1
ATOM 3053 C CA . TYR A 1 365 ? -25.136 -20.279 27.304 1.00 95.25 365 TYR A CA 1
ATOM 3054 C C . TYR A 1 365 ? -26.464 -20.598 27.991 1.00 95.25 365 TYR A C 1
ATOM 3056 O O . TYR A 1 365 ? -27.513 -20.094 27.597 1.00 95.25 365 TYR A O 1
ATOM 3064 N N . VAL A 1 366 ? -26.411 -21.420 29.036 1.00 92.25 366 VAL A N 1
ATOM 3065 C CA . VAL A 1 366 ? -27.557 -21.693 29.903 1.00 92.25 366 VAL A CA 1
ATOM 3066 C C . VAL A 1 366 ? -27.169 -21.262 31.304 1.00 92.25 366 VAL A C 1
ATOM 3068 O O . VAL A 1 366 ? -26.324 -21.893 31.942 1.00 92.25 366 VAL A O 1
ATOM 3071 N N . TYR A 1 367 ? -27.774 -20.173 31.769 1.00 85.19 367 TYR A N 1
ATOM 3072 C CA . TYR A 1 367 ? -27.526 -19.664 33.108 1.00 85.19 367 TYR A CA 1
ATOM 3073 C C . TYR A 1 367 ? -27.992 -20.685 34.162 1.00 85.19 367 TYR A C 1
ATOM 3075 O O . TYR A 1 367 ? -29.132 -21.163 34.085 1.00 85.19 367 TYR A O 1
ATOM 3083 N N . PRO A 1 368 ? -27.148 -21.050 35.143 1.00 82.56 368 PRO A N 1
ATOM 3084 C CA . PRO A 1 368 ? -27.563 -21.951 36.205 1.00 82.56 368 PRO A CA 1
ATOM 3085 C C . PRO A 1 368 ? -28.681 -21.290 37.030 1.00 82.56 368 PRO A C 1
ATOM 3087 O O . PRO A 1 368 ? -28.551 -20.124 37.394 1.00 82.56 368 PRO A O 1
ATOM 3090 N N . PRO A 1 369 ? -29.781 -21.996 37.347 1.00 73.69 369 PRO A N 1
ATOM 3091 C CA . PRO A 1 369 ? -30.866 -21.428 38.141 1.00 73.69 369 PRO A CA 1
ATOM 3092 C C . PRO A 1 369 ? -30.339 -21.030 39.526 1.00 73.69 369 PRO A C 1
ATOM 3094 O O . PRO A 1 369 ? -30.070 -21.883 40.369 1.00 73.69 369 PRO A O 1
ATOM 3097 N N . SER A 1 370 ? -30.158 -19.728 39.744 1.00 67.31 370 SER A N 1
ATOM 3098 C CA . SER A 1 370 ? -29.757 -19.144 41.024 1.00 67.31 370 SER A CA 1
ATOM 3099 C C . SER A 1 370 ? -30.915 -18.338 41.609 1.00 67.31 370 SER A C 1
ATOM 3101 O O . SER A 1 370 ? -31.532 -17.569 40.874 1.00 67.31 370 SER A O 1
ATOM 3103 N N . ASP A 1 371 ? -31.143 -18.431 42.921 1.00 60.19 371 ASP A N 1
ATOM 3104 C CA . ASP A 1 371 ? -32.160 -17.677 43.686 1.00 60.19 371 ASP A CA 1
ATOM 3105 C C . ASP A 1 371 ? -31.864 -16.159 43.805 1.00 60.19 371 ASP A C 1
ATOM 3107 O O . ASP A 1 371 ? -32.231 -15.510 44.786 1.00 60.19 371 ASP A O 1
ATOM 3111 N N . ILE A 1 372 ? -31.143 -15.573 42.846 1.00 60.75 372 ILE A N 1
ATOM 3112 C CA . ILE A 1 372 ? -30.681 -14.186 42.910 1.00 60.75 372 ILE A CA 1
ATOM 3113 C C . ILE A 1 372 ? -31.760 -13.261 42.341 1.00 60.75 372 ILE A C 1
ATOM 3115 O O . ILE A 1 372 ? -32.239 -13.435 41.221 1.00 60.75 372 ILE A O 1
ATOM 3119 N N . ASP A 1 373 ? -32.137 -12.281 43.158 1.00 58.59 373 ASP A N 1
ATOM 3120 C CA . ASP A 1 373 ? -33.213 -11.322 42.925 1.00 58.59 373 ASP A CA 1
ATOM 3121 C C . ASP A 1 373 ? -32.949 -10.471 41.667 1.00 58.59 373 ASP A C 1
ATOM 3123 O O . ASP A 1 373 ? -31.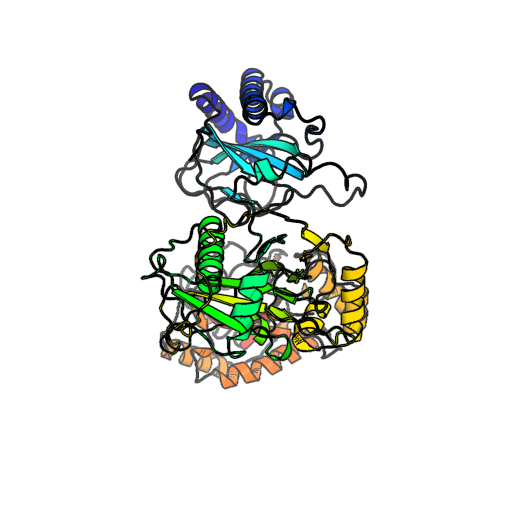963 -9.738 41.576 1.00 58.59 373 ASP A O 1
ATOM 3127 N N . THR A 1 374 ? -33.828 -10.589 40.670 1.00 55.38 374 THR A N 1
ATOM 3128 C CA . THR A 1 374 ? -33.665 -10.046 39.305 1.00 55.38 374 THR A CA 1
ATOM 3129 C C . THR A 1 374 ? -34.130 -8.589 39.161 1.00 55.38 374 THR A C 1
ATOM 3131 O O . THR A 1 374 ? -34.220 -8.062 38.052 1.00 55.38 374 THR A O 1
ATOM 3134 N N . SER A 1 375 ? -34.460 -7.905 40.260 1.00 52.31 375 SER A N 1
ATOM 3135 C CA . SER A 1 375 ? -35.335 -6.727 40.203 1.00 52.31 375 SER A CA 1
ATOM 3136 C C . SER A 1 375 ? -34.654 -5.362 40.024 1.00 52.31 375 SER A C 1
ATOM 3138 O O . SER A 1 375 ? -35.346 -4.344 40.078 1.00 52.31 375 SER A O 1
ATOM 3140 N N . THR A 1 376 ? -33.335 -5.266 39.832 1.00 56.41 376 THR A N 1
ATOM 3141 C CA . THR A 1 376 ? -32.673 -3.959 39.660 1.00 56.41 376 THR A CA 1
ATOM 3142 C C . THR A 1 376 ? -32.428 -3.650 38.182 1.00 56.41 376 THR A C 1
ATOM 3144 O O . THR A 1 376 ? -31.484 -4.122 37.551 1.00 56.41 376 THR A O 1
ATOM 3147 N N . SER A 1 377 ? -33.296 -2.814 37.598 1.00 47.28 377 SER A N 1
ATOM 3148 C CA . SER A 1 377 ? -33.069 -2.256 36.263 1.00 47.28 377 SER A CA 1
ATOM 3149 C C . SER A 1 377 ? -31.864 -1.317 36.307 1.00 47.28 377 SER A C 1
ATOM 3151 O O . SER A 1 377 ? -31.948 -0.191 36.793 1.00 47.28 377 SER A O 1
ATOM 3153 N N . THR A 1 378 ? -30.726 -1.793 35.824 1.00 50.94 378 THR A N 1
ATOM 3154 C CA . THR A 1 378 ? -29.507 -0.996 35.721 1.00 50.94 378 THR A CA 1
ATOM 3155 C C . THR A 1 378 ? -29.410 -0.350 34.342 1.00 50.94 378 THR A C 1
ATOM 3157 O O . THR A 1 378 ? -29.430 -1.044 33.318 1.00 50.94 378 THR A O 1
ATOM 3160 N N . ASP A 1 379 ? -29.321 0.980 34.332 1.00 47.38 379 ASP A N 1
ATOM 3161 C CA . ASP A 1 379 ? -28.952 1.765 33.158 1.00 47.38 379 ASP A CA 1
ATOM 3162 C C . ASP A 1 379 ? -27.427 1.774 33.034 1.00 47.38 379 ASP A C 1
ATOM 3164 O O . ASP A 1 379 ? -26.708 2.111 33.978 1.00 47.38 379 ASP A O 1
ATOM 3168 N N . ILE A 1 380 ? -26.926 1.382 31.864 1.00 48.97 380 ILE A N 1
ATOM 3169 C CA . ILE A 1 380 ? -25.500 1.443 31.546 1.00 48.97 380 ILE A CA 1
ATOM 3170 C C . ILE A 1 380 ? -25.222 2.793 30.889 1.00 48.97 380 ILE A C 1
ATOM 3172 O O . ILE A 1 380 ? -25.795 3.109 29.846 1.00 48.97 380 ILE A O 1
ATOM 3176 N N . ILE A 1 381 ? -24.342 3.588 31.497 1.00 41.75 381 ILE A N 1
ATOM 3177 C CA . ILE A 1 381 ? -23.935 4.892 30.969 1.00 41.75 381 ILE A CA 1
ATOM 3178 C C . ILE A 1 381 ? -22.562 4.754 30.311 1.00 41.75 381 ILE A C 1
ATOM 3180 O O . ILE A 1 381 ? -21.615 4.270 30.925 1.00 41.75 381 ILE A O 1
ATOM 3184 N N . PHE A 1 382 ? -22.466 5.207 29.062 1.00 44.78 382 PHE A N 1
ATOM 3185 C CA . PHE A 1 382 ? -21.273 5.121 28.225 1.00 44.78 382 PHE A CA 1
ATOM 3186 C C . PHE A 1 382 ? -20.623 6.525 28.068 1.00 44.78 382 PHE A C 1
ATOM 3188 O O . PHE A 1 382 ? -21.267 7.435 27.552 1.00 44.78 382 PHE A O 1
ATOM 3195 N N . TYR A 1 383 ? -19.344 6.693 28.451 1.00 40.66 383 TYR A N 1
ATOM 3196 C CA . TYR A 1 383 ? -18.461 7.847 28.183 1.00 40.66 383 TYR A CA 1
ATOM 3197 C C . TYR A 1 383 ? -17.265 7.548 27.244 1.00 40.66 383 TYR A C 1
ATOM 3199 O O . TYR A 1 383 ? -16.557 6.566 27.417 1.00 40.66 383 TYR A O 1
ATOM 3207 N N . ASP A 1 384 ? -16.984 8.421 26.272 1.00 52.62 384 ASP A N 1
ATOM 3208 C CA . ASP A 1 384 ? -15.839 8.277 25.354 1.00 52.62 384 ASP A CA 1
ATOM 3209 C C . ASP A 1 384 ? -14.564 8.923 25.932 1.00 52.62 384 ASP A C 1
ATOM 3211 O O . ASP A 1 384 ? -14.564 10.117 26.232 1.00 52.62 384 ASP A O 1
ATOM 3215 N N . SER A 1 385 ? -13.477 8.162 26.088 1.00 50.09 385 SER A N 1
ATOM 3216 C CA . SER A 1 385 ? -12.208 8.643 26.654 1.00 50.09 385 SER A CA 1
ATOM 3217 C C . SER A 1 385 ? -11.026 8.318 25.727 1.00 50.09 385 SER A C 1
ATOM 3219 O O . SER A 1 385 ? -10.197 7.451 26.020 1.00 50.09 385 SER A O 1
ATOM 3221 N N . ASN A 1 386 ? -10.939 8.987 24.581 1.00 56.44 386 ASN A N 1
ATOM 3222 C CA . ASN A 1 386 ? -9.819 8.784 23.659 1.00 56.44 386 ASN A CA 1
ATOM 3223 C C . ASN A 1 386 ? -8.596 9.612 24.089 1.00 56.44 386 ASN A C 1
ATOM 3225 O O . ASN A 1 386 ? -8.362 10.693 23.559 1.00 56.44 386 ASN A O 1
ATOM 3229 N N . ASN A 1 387 ? -7.792 9.081 25.018 1.00 64.50 387 ASN A N 1
ATOM 3230 C CA . ASN A 1 387 ? -6.427 9.558 25.279 1.00 64.50 387 ASN A CA 1
ATOM 3231 C C . ASN A 1 387 ? -5.430 8.655 24.541 1.00 64.50 387 ASN A C 1
ATOM 3233 O O . ASN A 1 387 ? -4.769 7.814 25.154 1.00 64.50 387 ASN A O 1
ATOM 3237 N N . ILE A 1 388 ? -5.374 8.791 23.214 1.00 69.38 388 ILE A N 1
ATOM 3238 C CA . ILE A 1 388 ? -4.369 8.118 22.385 1.00 69.38 388 ILE A CA 1
ATOM 3239 C C . ILE A 1 388 ? -3.155 9.037 22.288 1.00 69.38 388 ILE A C 1
ATOM 3241 O O . ILE A 1 388 ? -3.270 10.165 21.811 1.00 69.38 388 ILE A O 1
ATOM 3245 N N . ILE A 1 389 ? -1.990 8.548 22.708 1.00 74.56 389 ILE A N 1
ATOM 3246 C CA . ILE A 1 389 ? -0.717 9.228 22.459 1.00 74.56 389 ILE A CA 1
ATOM 3247 C C . ILE A 1 389 ? -0.040 8.548 21.278 1.00 74.56 389 ILE A C 1
ATOM 3249 O O . ILE A 1 389 ? 0.287 7.366 21.360 1.00 74.56 389 ILE A O 1
ATOM 3253 N N . SER A 1 390 ? 0.196 9.295 20.200 1.00 74.94 390 SER A N 1
ATOM 3254 C CA . SER A 1 390 ? 1.077 8.840 19.123 1.00 74.94 390 SER A CA 1
ATOM 3255 C C . SER A 1 390 ? 2.538 9.042 19.523 1.00 74.94 390 SER A C 1
ATOM 3257 O O . SER A 1 390 ? 2.937 10.126 19.956 1.00 74.94 390 SER A O 1
ATOM 3259 N N . ARG A 1 391 ? 3.342 7.993 19.370 1.00 74.12 391 ARG A N 1
ATOM 3260 C CA . ARG A 1 391 ? 4.800 8.015 19.487 1.00 74.12 391 ARG A CA 1
ATOM 3261 C C . ARG A 1 391 ? 5.383 7.439 18.206 1.00 74.12 391 ARG A C 1
ATOM 3263 O O . ARG A 1 391 ? 5.019 6.338 17.805 1.00 74.12 391 ARG A O 1
ATOM 3270 N N . GLU A 1 392 ? 6.295 8.180 17.598 1.00 70.19 392 GLU A N 1
ATOM 3271 C CA . GLU A 1 392 ? 7.089 7.671 16.485 1.00 70.19 392 GLU A CA 1
ATOM 3272 C C . GLU A 1 392 ? 8.230 6.822 17.042 1.00 70.19 392 GLU A C 1
ATOM 3274 O O . GLU A 1 392 ? 8.988 7.277 17.906 1.00 70.19 392 GLU A O 1
ATOM 3279 N N . ILE A 1 393 ? 8.336 5.585 16.564 1.00 65.50 393 ILE A N 1
ATOM 3280 C CA . ILE A 1 393 ? 9.461 4.697 16.842 1.00 65.50 393 ILE A CA 1
ATOM 3281 C C . ILE A 1 393 ? 10.176 4.418 15.521 1.00 65.50 393 ILE A C 1
ATOM 3283 O O . ILE A 1 393 ? 9.560 4.021 14.534 1.00 65.50 393 ILE A O 1
ATOM 3287 N N . PHE A 1 394 ? 11.492 4.624 15.518 1.00 57.19 394 PHE A N 1
ATOM 3288 C CA . PHE A 1 394 ? 12.324 4.559 14.313 1.00 57.19 394 PHE A CA 1
ATOM 3289 C C . PHE A 1 394 ? 13.040 3.217 14.115 1.00 57.19 394 PHE A C 1
ATOM 3291 O O . PHE A 1 394 ? 13.834 3.096 13.187 1.00 57.19 394 PHE A O 1
ATOM 3298 N N . ASP A 1 395 ? 12.787 2.221 14.969 1.00 68.06 395 ASP A N 1
ATOM 3299 C CA . ASP A 1 395 ? 13.470 0.929 14.907 1.00 68.06 395 ASP A CA 1
ATOM 3300 C C . ASP A 1 395 ? 12.498 -0.224 14.569 1.00 68.06 395 ASP A C 1
ATOM 3302 O O . ASP A 1 395 ? 11.764 -0.694 15.445 1.00 68.06 395 ASP A O 1
ATOM 3306 N N . PRO A 1 396 ? 12.505 -0.727 13.316 1.00 64.56 396 PRO A N 1
ATOM 3307 C CA . PRO A 1 396 ? 11.737 -1.901 12.894 1.00 64.56 396 PRO A CA 1
ATOM 3308 C C . PRO A 1 396 ? 12.019 -3.149 13.731 1.00 64.56 396 PRO A C 1
ATOM 3310 O O . PRO A 1 396 ? 11.162 -4.027 13.860 1.00 64.56 396 PRO A O 1
ATOM 3313 N N . THR A 1 397 ? 13.224 -3.252 14.302 1.00 70.19 397 THR A N 1
ATOM 3314 C CA . THR A 1 397 ? 13.611 -4.417 15.094 1.00 70.19 397 THR A CA 1
ATOM 3315 C C . THR A 1 397 ? 12.789 -4.517 16.368 1.00 70.19 397 THR A C 1
ATOM 3317 O O . THR A 1 397 ? 12.592 -5.622 16.857 1.00 70.19 397 THR A O 1
ATOM 3320 N N . ILE A 1 398 ? 12.216 -3.418 16.871 1.00 71.56 398 ILE A N 1
ATOM 3321 C CA . ILE A 1 398 ? 11.305 -3.454 18.021 1.00 71.56 398 ILE A CA 1
ATOM 3322 C C . ILE A 1 398 ? 10.113 -4.364 17.731 1.00 71.56 398 ILE A C 1
ATOM 3324 O O . ILE A 1 398 ? 9.761 -5.166 18.594 1.00 71.56 398 ILE A O 1
ATOM 3328 N N . PHE A 1 399 ? 9.553 -4.341 16.518 1.00 72.44 399 PHE A N 1
ATOM 3329 C CA . PHE A 1 399 ? 8.516 -5.305 16.159 1.00 72.44 399 PHE A CA 1
ATOM 3330 C C . PHE A 1 399 ? 9.050 -6.706 16.115 1.00 72.44 399 PHE A C 1
ATOM 3332 O O . PHE A 1 399 ? 8.469 -7.565 16.757 1.00 72.44 399 PHE A O 1
ATOM 3339 N N . GLU A 1 400 ? 10.163 -6.954 15.428 1.00 73.00 400 GLU A N 1
ATOM 3340 C CA . GLU A 1 400 ? 10.700 -8.310 15.397 1.00 73.00 400 GLU A CA 1
ATOM 3341 C C . GLU A 1 400 ? 10.987 -8.846 16.812 1.00 73.00 400 GLU A C 1
ATOM 3343 O O . GLU A 1 400 ? 10.805 -10.026 17.111 1.00 73.00 400 GLU A O 1
ATOM 3348 N N . ASN A 1 401 ? 11.374 -7.961 17.722 1.00 76.44 401 ASN A N 1
ATOM 3349 C CA . ASN A 1 401 ? 11.692 -8.307 19.091 1.00 76.44 401 ASN A CA 1
ATOM 3350 C C . ASN A 1 401 ? 10.452 -8.550 19.952 1.00 76.44 401 ASN A C 1
ATOM 3352 O O . ASN A 1 401 ? 10.451 -9.507 20.724 1.00 76.44 401 ASN A O 1
ATOM 3356 N N . ILE A 1 402 ? 9.405 -7.736 19.802 1.00 74.69 402 ILE A N 1
ATOM 3357 C CA . ILE A 1 402 ? 8.111 -7.941 20.466 1.00 74.69 402 ILE A CA 1
ATOM 3358 C C . ILE A 1 402 ? 7.411 -9.186 19.916 1.00 74.69 402 ILE A C 1
ATOM 3360 O O . ILE A 1 402 ? 6.833 -9.966 20.665 1.00 74.69 402 ILE A O 1
ATOM 3364 N N . LEU A 1 403 ? 7.444 -9.348 18.597 1.00 75.25 403 LEU A N 1
ATOM 3365 C CA . LEU A 1 403 ? 6.667 -10.331 17.859 1.00 75.25 403 LEU A CA 1
ATOM 3366 C C . LEU A 1 403 ? 7.329 -11.715 17.854 1.00 75.25 403 LEU A C 1
ATOM 3368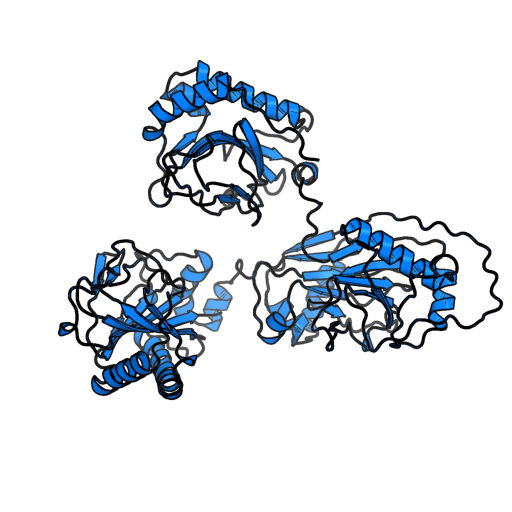 O O . LEU A 1 403 ? 6.600 -12.702 17.920 1.00 75.25 403 LEU A O 1
ATOM 3372 N N . TYR A 1 404 ? 8.667 -11.809 17.798 1.00 72.88 404 TYR A N 1
ATOM 3373 C CA . TYR A 1 404 ? 9.387 -13.091 17.663 1.00 72.88 404 TYR A CA 1
ATOM 3374 C C . TYR A 1 404 ? 10.428 -13.346 18.746 1.00 72.88 404 TYR A C 1
ATOM 3376 O O . TYR A 1 404 ? 10.520 -14.468 19.240 1.00 72.88 404 TYR A O 1
ATOM 3384 N N . ASN A 1 405 ? 11.260 -12.355 19.083 1.00 70.50 405 ASN A N 1
ATOM 3385 C CA . ASN A 1 405 ? 12.473 -12.655 19.847 1.00 70.50 405 ASN A CA 1
ATOM 3386 C C . ASN A 1 405 ? 12.273 -12.656 21.372 1.00 70.50 405 ASN A C 1
ATOM 3388 O O . ASN A 1 405 ? 13.161 -13.136 22.075 1.00 70.50 405 ASN A O 1
ATOM 3392 N N . ASN A 1 406 ? 11.150 -12.139 21.897 1.00 63.53 406 ASN A N 1
ATOM 3393 C CA . ASN A 1 406 ? 10.837 -12.064 23.338 1.00 63.53 406 ASN A CA 1
ATOM 3394 C C . ASN A 1 406 ? 12.039 -11.617 24.205 1.00 63.53 406 ASN A C 1
ATOM 3396 O O . ASN A 1 406 ? 12.239 -12.064 25.336 1.00 63.53 406 ASN A O 1
ATOM 3400 N N . HIS A 1 407 ? 12.898 -10.750 23.664 1.00 67.56 407 HIS A N 1
ATOM 3401 C CA . HIS A 1 407 ? 14.142 -10.370 24.321 1.00 67.56 407 HIS A CA 1
ATOM 3402 C C . HIS A 1 407 ? 13.875 -9.298 25.382 1.00 67.56 407 HIS A C 1
ATOM 3404 O O . HIS A 1 407 ? 13.448 -8.185 25.075 1.00 67.56 407 HIS A O 1
ATOM 3410 N N . PHE A 1 408 ? 14.220 -9.614 26.634 1.00 64.50 408 PHE A N 1
ATOM 3411 C CA . PHE A 1 408 ? 14.026 -8.751 27.805 1.00 64.50 408 PHE A CA 1
ATOM 3412 C C . PHE A 1 408 ? 14.534 -7.308 27.632 1.00 64.50 408 PHE A C 1
ATOM 3414 O O . PHE A 1 408 ? 13.897 -6.368 28.099 1.00 64.50 408 PHE A O 1
ATOM 3421 N N . ASN A 1 409 ? 15.652 -7.107 26.928 1.00 64.62 409 ASN A N 1
ATOM 3422 C CA . ASN A 1 409 ? 16.231 -5.772 26.749 1.00 64.62 409 ASN A CA 1
ATOM 3423 C C . ASN A 1 409 ? 15.334 -4.824 25.934 1.00 64.62 409 ASN A C 1
ATOM 3425 O O . ASN A 1 409 ? 15.330 -3.630 26.204 1.00 64.62 409 ASN A O 1
ATOM 3429 N N . HIS A 1 410 ? 14.534 -5.330 24.993 1.00 68.31 410 HIS A N 1
ATOM 3430 C CA . HIS A 1 410 ? 13.634 -4.492 24.186 1.00 68.31 410 HIS A CA 1
ATOM 3431 C C . HIS A 1 410 ? 12.329 -4.173 24.921 1.00 68.31 410 HIS A C 1
ATOM 3433 O O . HIS A 1 410 ? 11.735 -3.116 24.719 1.00 68.31 410 HIS A O 1
ATOM 3439 N N . LEU A 1 411 ? 11.937 -5.030 25.869 1.00 68.56 411 LEU A N 1
ATOM 3440 C CA . LEU A 1 411 ? 10.883 -4.701 26.825 1.00 68.56 411 LEU A CA 1
ATOM 3441 C C . LEU A 1 411 ? 11.282 -3.516 27.716 1.00 68.56 411 LEU A C 1
ATOM 3443 O O . LEU A 1 411 ? 10.400 -2.789 28.155 1.00 68.56 411 LEU A O 1
ATOM 3447 N N . LEU A 1 412 ? 12.576 -3.270 27.969 1.00 74.69 412 LEU A N 1
ATOM 3448 C CA . LEU A 1 412 ? 13.019 -2.077 28.708 1.00 74.69 412 LEU A CA 1
ATOM 3449 C C . LEU A 1 412 ? 12.782 -0.788 27.919 1.00 74.69 412 LEU A C 1
ATOM 3451 O O . LEU A 1 412 ? 12.329 0.196 28.496 1.00 74.69 412 LEU A O 1
ATOM 3455 N N . GLU A 1 413 ? 13.051 -0.799 26.615 1.00 74.06 413 GLU A N 1
ATOM 3456 C CA . GLU A 1 413 ? 12.799 0.347 25.739 1.00 74.06 413 GLU A CA 1
ATOM 3457 C C . GLU A 1 413 ? 11.299 0.635 25.643 1.00 74.06 413 GLU A C 1
ATOM 3459 O O . GLU A 1 413 ? 10.854 1.762 25.860 1.00 74.06 413 GLU A O 1
ATOM 3464 N N . LEU A 1 414 ? 10.489 -0.406 25.463 1.00 76.50 414 LEU A N 1
ATOM 3465 C CA . LEU A 1 414 ? 9.038 -0.273 25.454 1.00 76.50 414 LEU A CA 1
ATOM 3466 C C . LEU A 1 414 ? 8.481 0.158 26.821 1.00 76.50 414 LEU A C 1
ATOM 3468 O O . LEU A 1 414 ? 7.588 1.000 26.886 1.00 76.50 414 LEU A O 1
ATOM 3472 N N . ASN A 1 415 ? 9.055 -0.333 27.922 1.00 77.75 415 ASN A N 1
ATOM 3473 C CA . ASN A 1 415 ? 8.732 0.146 29.266 1.00 77.75 415 ASN A CA 1
ATOM 3474 C C . ASN A 1 415 ? 9.111 1.615 29.454 1.00 77.75 415 ASN A C 1
ATOM 3476 O O . ASN A 1 415 ? 8.371 2.315 30.135 1.00 77.75 415 ASN A O 1
ATOM 3480 N N . SER A 1 416 ? 10.208 2.091 28.853 1.00 80.25 416 SER A N 1
ATOM 3481 C CA . SER A 1 416 ? 10.570 3.512 28.894 1.00 80.25 416 SER A CA 1
ATOM 3482 C C . SER A 1 416 ? 9.541 4.370 28.157 1.00 80.25 416 SER A C 1
ATOM 3484 O O . SER A 1 416 ? 9.096 5.386 28.681 1.00 80.25 416 SER A O 1
ATOM 3486 N N . ILE A 1 417 ? 9.049 3.898 27.006 1.00 77.12 417 ILE A N 1
ATOM 3487 C CA . ILE A 1 417 ? 7.975 4.557 26.252 1.00 77.12 417 ILE A CA 1
ATOM 3488 C C . ILE A 1 417 ? 6.679 4.595 27.067 1.00 77.12 417 ILE A C 1
ATOM 3490 O O . ILE A 1 417 ? 6.009 5.627 27.108 1.00 77.12 417 ILE A O 1
ATOM 3494 N N . ILE A 1 418 ? 6.340 3.492 27.741 1.00 77.38 418 ILE A N 1
ATOM 3495 C CA . ILE A 1 418 ? 5.182 3.416 28.635 1.00 77.38 418 ILE A CA 1
ATOM 3496 C C . ILE A 1 418 ? 5.358 4.357 29.833 1.00 77.38 418 ILE A C 1
ATOM 3498 O O . ILE A 1 418 ? 4.437 5.105 30.154 1.00 77.38 418 ILE A O 1
ATOM 3502 N N . SER A 1 419 ? 6.521 4.369 30.486 1.00 79.69 419 SER A N 1
ATOM 3503 C CA . SER A 1 419 ? 6.762 5.201 31.671 1.00 79.69 419 SER A CA 1
ATOM 3504 C C . SER A 1 419 ? 6.828 6.694 31.361 1.00 79.69 419 SER A C 1
ATOM 3506 O O . SER A 1 419 ? 6.448 7.499 32.209 1.00 79.69 419 SER A O 1
ATOM 3508 N N . ASP A 1 420 ? 7.287 7.048 30.160 1.00 74.19 420 ASP A N 1
ATOM 3509 C CA . ASP A 1 420 ? 7.380 8.426 29.666 1.00 74.19 420 ASP A CA 1
ATOM 3510 C C . ASP A 1 420 ? 6.073 8.911 29.023 1.00 74.19 420 ASP A C 1
ATOM 3512 O O . ASP A 1 420 ? 5.941 10.087 28.662 1.00 74.19 420 ASP A O 1
ATOM 3516 N N . SER A 1 421 ? 5.104 8.017 28.820 1.00 69.56 421 SER A N 1
ATOM 3517 C CA . SER A 1 421 ? 3.764 8.399 28.383 1.00 69.56 421 SER A CA 1
ATOM 3518 C C . SER A 1 421 ? 3.009 9.095 29.521 1.00 69.56 421 SER A C 1
ATOM 3520 O O . SER A 1 421 ? 3.297 8.888 30.702 1.00 69.56 421 SER A O 1
ATOM 3522 N N . ASP A 1 422 ? 2.067 9.982 29.176 1.00 68.75 422 ASP A N 1
ATOM 3523 C CA . A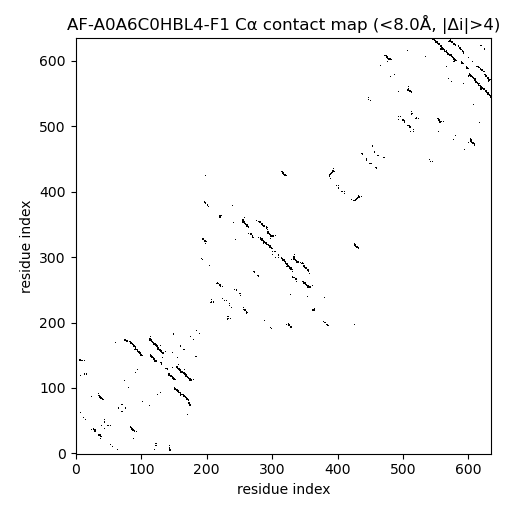SP A 1 422 ? 1.190 10.601 30.174 1.00 68.75 422 ASP A CA 1
ATOM 3524 C C . ASP A 1 422 ? 0.566 9.484 31.018 1.00 68.75 422 ASP A C 1
ATOM 3526 O O . ASP A 1 422 ? -0.003 8.544 30.467 1.00 68.75 422 ASP A O 1
ATOM 3530 N N . LYS A 1 423 ? 0.644 9.579 32.351 1.00 69.38 423 LYS A N 1
ATOM 3531 C CA . LYS A 1 423 ? 0.058 8.585 33.271 1.00 69.38 423 LYS A CA 1
ATOM 3532 C C . LYS A 1 423 ? -1.444 8.366 33.029 1.00 69.38 423 LYS A C 1
ATOM 3534 O O . LYS A 1 423 ? -2.015 7.393 33.519 1.00 69.38 423 LYS A O 1
ATOM 3539 N N . ASN A 1 424 ? -2.084 9.275 32.296 1.00 69.00 424 ASN A N 1
ATOM 3540 C CA . ASN A 1 424 ? -3.486 9.208 31.909 1.00 69.00 424 ASN A CA 1
ATOM 3541 C C . ASN A 1 424 ? -3.738 8.557 30.538 1.00 69.00 424 ASN A C 1
ATOM 3543 O O . ASN A 1 424 ? -4.901 8.402 30.157 1.00 69.00 424 ASN A O 1
ATOM 3547 N N . ALA A 1 425 ? -2.696 8.193 29.788 1.00 69.44 425 ALA A N 1
ATOM 3548 C CA . ALA A 1 425 ? -2.828 7.495 28.519 1.00 69.44 425 ALA A CA 1
ATOM 3549 C C . ALA A 1 425 ? -3.147 6.022 28.763 1.00 69.44 425 ALA A C 1
ATOM 3551 O O . ALA A 1 425 ? -2.403 5.304 29.427 1.00 69.44 425 ALA A O 1
ATOM 3552 N N . ASN A 1 426 ? -4.262 5.568 28.200 1.00 75.31 426 ASN A N 1
ATOM 3553 C CA . ASN A 1 426 ? -4.625 4.151 28.230 1.00 75.31 426 ASN A CA 1
ATOM 3554 C C . ASN A 1 426 ? -4.126 3.422 26.972 1.00 75.31 426 ASN A C 1
ATOM 3556 O O . ASN A 1 426 ? -4.138 2.194 26.925 1.00 75.31 426 ASN A O 1
ATOM 3560 N N . ILE A 1 427 ? -3.733 4.174 25.936 1.00 76.31 427 ILE A N 1
ATOM 3561 C CA . ILE A 1 427 ? -3.313 3.647 24.640 1.00 76.31 427 ILE A CA 1
ATOM 3562 C C . ILE A 1 427 ? -2.147 4.481 24.124 1.00 76.31 427 ILE A C 1
ATOM 3564 O O . ILE A 1 427 ? -2.220 5.711 24.041 1.00 76.31 427 ILE A O 1
ATOM 3568 N N . ILE A 1 428 ? -1.100 3.791 23.706 1.00 80.94 428 ILE A N 1
ATOM 3569 C CA . ILE A 1 428 ? 0.034 4.364 23.003 1.00 80.94 428 ILE A CA 1
ATOM 3570 C C . ILE A 1 428 ? -0.020 3.811 21.585 1.00 80.94 428 ILE A C 1
ATOM 3572 O O . ILE A 1 428 ? 0.129 2.607 21.374 1.00 80.94 428 ILE A O 1
ATOM 3576 N N . LYS A 1 429 ? -0.264 4.683 20.609 1.00 82.88 429 LYS A N 1
ATOM 3577 C CA . LYS A 1 429 ? -0.095 4.339 19.202 1.00 82.88 429 LYS A CA 1
ATOM 3578 C C . LYS A 1 429 ? 1.385 4.474 18.875 1.00 82.88 429 LYS A C 1
ATOM 3580 O O . LYS A 1 429 ? 1.955 5.555 18.998 1.00 82.88 429 LYS A O 1
ATOM 3585 N N . VAL A 1 430 ? 1.989 3.375 18.463 1.00 77.69 430 VAL A N 1
ATOM 3586 C CA . VAL A 1 430 ? 3.348 3.328 17.948 1.00 77.69 430 VAL A CA 1
ATOM 3587 C C . VAL A 1 430 ? 3.255 3.436 16.433 1.00 77.69 430 VAL A C 1
ATOM 3589 O O . VAL A 1 430 ? 2.802 2.516 15.750 1.00 77.69 430 VAL A O 1
ATOM 3592 N N . GLU A 1 431 ? 3.631 4.600 15.920 1.00 70.94 431 GLU A N 1
ATOM 3593 C CA . GLU A 1 431 ? 3.780 4.821 14.488 1.00 70.94 431 GLU A CA 1
ATOM 3594 C C . GLU A 1 431 ? 5.196 4.418 14.101 1.00 70.94 431 GLU A C 1
ATOM 3596 O O . GLU A 1 431 ? 6.172 4.908 14.676 1.00 70.94 431 GLU A O 1
ATOM 3601 N N . THR A 1 432 ? 5.300 3.493 13.154 1.00 63.62 432 THR A N 1
ATOM 3602 C CA . THR A 1 432 ? 6.586 3.092 12.604 1.00 63.62 432 THR A CA 1
ATOM 3603 C C . THR A 1 432 ? 6.736 3.610 11.208 1.00 63.62 432 THR A C 1
ATOM 3605 O O . THR A 1 432 ? 5.935 3.314 10.327 1.00 63.62 432 THR A O 1
ATOM 3608 N N . HIS A 1 433 ? 7.834 4.313 11.012 1.00 64.06 433 HIS A N 1
ATOM 3609 C CA . HIS A 1 433 ? 8.305 4.675 9.696 1.00 64.06 433 HIS A CA 1
ATOM 3610 C C . HIS A 1 433 ? 9.359 3.639 9.309 1.00 64.06 433 HIS A C 1
ATOM 3612 O O . HIS A 1 433 ? 10.550 3.868 9.532 1.00 64.06 433 HIS A O 1
ATOM 3618 N N . LEU A 1 434 ? 8.939 2.472 8.791 1.00 59.09 434 LEU A N 1
ATOM 3619 C CA . LEU A 1 434 ? 9.891 1.434 8.353 1.00 59.09 434 LEU A CA 1
ATOM 3620 C C . LEU A 1 434 ? 10.837 1.993 7.280 1.00 59.09 434 LEU A C 1
ATOM 3622 O O . LEU A 1 434 ? 11.983 1.554 7.175 1.00 59.09 434 LEU A O 1
ATOM 3626 N N . ASN A 1 435 ? 10.382 3.000 6.532 1.00 54.06 435 ASN A N 1
ATOM 3627 C CA . ASN A 1 435 ? 11.136 3.614 5.450 1.00 54.06 435 ASN A CA 1
ATOM 3628 C C . ASN A 1 435 ? 11.998 4.842 5.807 1.00 54.06 435 ASN A C 1
ATOM 3630 O O . ASN A 1 435 ? 12.798 5.242 4.961 1.00 54.06 435 ASN A O 1
ATOM 3634 N N . GLU A 1 436 ? 11.927 5.447 7.002 1.00 55.56 436 GLU A N 1
ATOM 3635 C CA . GLU A 1 436 ? 12.498 6.807 7.163 1.00 55.56 436 GLU A CA 1
ATOM 3636 C C . GLU A 1 436 ? 13.840 6.931 7.890 1.00 55.56 436 GLU A C 1
ATOM 3638 O O . GLU A 1 436 ? 14.511 7.954 7.741 1.00 55.56 436 GLU A O 1
ATOM 3643 N N . HIS A 1 437 ? 14.329 5.904 8.583 1.00 58.72 437 HIS A N 1
ATOM 3644 C CA . HIS A 1 437 ? 15.641 5.995 9.233 1.00 58.72 437 HIS A CA 1
ATOM 3645 C C . HIS A 1 437 ? 16.481 4.734 9.066 1.00 58.72 437 HIS A C 1
ATOM 3647 O O . HIS A 1 437 ? 16.971 4.135 10.019 1.00 58.72 437 HIS A O 1
ATOM 3653 N N . ILE A 1 438 ? 16.763 4.393 7.808 1.00 66.44 438 ILE A N 1
ATOM 3654 C CA . ILE A 1 438 ? 17.978 3.637 7.516 1.00 66.44 438 ILE A CA 1
ATOM 3655 C C . ILE A 1 438 ? 19.158 4.528 7.934 1.00 66.44 438 ILE A C 1
ATOM 3657 O O . ILE A 1 438 ? 19.543 5.462 7.224 1.00 66.44 438 ILE A O 1
ATOM 3661 N N . ASP A 1 439 ? 19.706 4.288 9.125 1.00 77.31 439 ASP A N 1
ATOM 3662 C CA . ASP A 1 439 ? 20.937 4.941 9.555 1.00 77.31 439 ASP A CA 1
ATOM 3663 C C . ASP A 1 439 ? 22.057 4.481 8.625 1.00 77.31 439 ASP A C 1
ATOM 3665 O O . ASP A 1 439 ? 22.432 3.304 8.583 1.00 77.31 439 ASP A O 1
ATOM 3669 N N . PHE A 1 440 ? 22.590 5.432 7.861 1.00 82.38 440 PHE A N 1
ATOM 3670 C CA . PHE A 1 440 ? 23.696 5.178 6.955 1.00 82.38 440 PHE A CA 1
ATOM 3671 C C . PHE A 1 440 ? 24.879 4.527 7.681 1.00 82.38 440 PHE A C 1
ATOM 3673 O O . PHE A 1 440 ? 25.542 3.674 7.099 1.00 82.38 440 PHE A O 1
ATOM 3680 N N . SER A 1 441 ? 25.105 4.863 8.955 1.00 83.88 441 SER A N 1
ATOM 3681 C CA . SER A 1 441 ? 26.162 4.283 9.789 1.00 83.88 441 SER A CA 1
ATOM 3682 C C . SER A 1 441 ? 25.963 2.780 9.989 1.00 83.88 441 SER A C 1
ATOM 3684 O O . SER A 1 441 ? 26.917 2.018 9.840 1.00 83.88 441 SER A O 1
ATOM 3686 N N . ASN A 1 442 ? 24.725 2.336 10.231 1.00 80.62 442 ASN A N 1
ATOM 3687 C CA . ASN A 1 442 ? 24.384 0.919 10.394 1.00 80.62 442 ASN A CA 1
ATOM 3688 C C . ASN A 1 442 ? 24.540 0.146 9.079 1.00 80.62 442 ASN A C 1
ATOM 3690 O O . ASN A 1 442 ? 25.123 -0.940 9.059 1.00 80.62 442 ASN A O 1
ATOM 3694 N N . VAL A 1 443 ? 24.083 0.716 7.959 1.00 82.25 443 VAL A N 1
ATOM 3695 C CA . VAL A 1 443 ? 24.266 0.104 6.629 1.00 82.25 443 VAL A CA 1
ATOM 3696 C C . VAL A 1 443 ? 25.748 0.031 6.270 1.00 82.25 443 VAL A C 1
ATOM 3698 O O . VAL A 1 443 ? 26.214 -1.003 5.794 1.00 82.25 443 VAL A O 1
ATOM 3701 N N . LEU A 1 444 ? 26.504 1.096 6.538 1.00 88.19 444 LEU A N 1
ATOM 3702 C CA . LEU A 1 444 ? 27.947 1.160 6.321 1.00 88.19 444 LEU A CA 1
ATOM 3703 C C . LEU A 1 444 ? 28.689 0.131 7.179 1.00 88.19 444 LEU A C 1
ATOM 3705 O O . LEU A 1 444 ? 29.585 -0.540 6.676 1.00 88.19 444 LEU A O 1
ATOM 3709 N N . GLN A 1 445 ? 28.293 -0.054 8.440 1.00 87.38 445 GLN A N 1
ATOM 3710 C CA . GLN A 1 445 ? 28.867 -1.072 9.317 1.00 87.38 445 GLN A CA 1
ATOM 3711 C C . GLN A 1 445 ? 28.550 -2.495 8.834 1.00 87.38 445 GLN A C 1
ATOM 3713 O O . GLN A 1 445 ? 29.433 -3.352 8.838 1.00 87.38 445 GLN A O 1
ATOM 3718 N N . LYS A 1 446 ? 27.307 -2.755 8.410 1.00 85.88 446 LYS A N 1
ATOM 3719 C CA . LYS A 1 446 ? 26.842 -4.088 7.991 1.00 85.88 446 LYS A CA 1
ATOM 3720 C C . LYS A 1 446 ? 27.386 -4.499 6.622 1.00 85.88 446 LYS A C 1
ATOM 3722 O O . LYS A 1 446 ? 27.777 -5.652 6.434 1.00 85.88 446 LYS A O 1
ATOM 3727 N N . TYR A 1 447 ? 27.418 -3.570 5.669 1.00 87.06 447 TYR A N 1
ATOM 3728 C CA . TYR A 1 447 ? 27.704 -3.872 4.266 1.00 87.06 447 TYR A CA 1
ATOM 3729 C C . TYR A 1 447 ? 29.029 -3.298 3.755 1.00 87.06 447 TYR A C 1
ATOM 3731 O O . TYR A 1 447 ? 29.510 -3.748 2.717 1.00 87.06 447 TYR A O 1
ATOM 3739 N N . GLY A 1 448 ? 29.671 -2.387 4.486 1.00 90.06 448 GLY A N 1
ATOM 3740 C CA . GLY A 1 448 ? 30.929 -1.768 4.075 1.00 90.06 448 GLY A CA 1
ATOM 3741 C C . GLY A 1 448 ? 30.735 -0.712 2.988 1.00 90.06 448 GLY A C 1
ATOM 3742 O O . GLY A 1 448 ? 29.709 -0.038 2.927 1.00 90.06 448 GLY A O 1
ATOM 3743 N N . ASP A 1 449 ? 31.723 -0.563 2.107 1.00 90.38 449 ASP A N 1
ATOM 3744 C CA . ASP A 1 449 ? 31.765 0.474 1.066 1.00 90.38 449 ASP A CA 1
ATOM 3745 C C . ASP A 1 449 ? 30.536 0.469 0.143 1.00 90.38 449 ASP A C 1
ATOM 3747 O O . ASP A 1 449 ? 30.059 1.533 -0.250 1.00 90.38 449 ASP A O 1
ATOM 3751 N N . ILE A 1 450 ? 29.971 -0.706 -0.145 1.00 91.06 450 ILE A N 1
ATOM 3752 C CA . ILE A 1 450 ? 28.757 -0.870 -0.959 1.00 91.06 450 ILE A CA 1
ATOM 3753 C C . ILE A 1 450 ? 27.544 -0.123 -0.386 1.00 91.06 450 ILE A C 1
ATOM 3755 O O . ILE A 1 450 ? 26.635 0.225 -1.135 1.00 91.06 450 ILE A O 1
ATOM 3759 N N . ALA A 1 451 ? 27.530 0.179 0.918 1.00 89.69 451 ALA A N 1
ATOM 3760 C CA . ALA A 1 451 ? 26.493 0.993 1.538 1.00 89.69 451 ALA A CA 1
ATOM 3761 C C . ALA A 1 451 ? 26.384 2.368 0.872 1.00 89.69 451 ALA A C 1
ATOM 3763 O O . ALA A 1 451 ? 25.279 2.869 0.701 1.00 89.69 451 ALA A O 1
ATOM 3764 N N . THR A 1 452 ? 27.509 2.956 0.446 1.00 89.50 452 THR A N 1
ATOM 3765 C CA . THR A 1 452 ? 27.525 4.248 -0.264 1.00 89.50 452 THR A CA 1
ATOM 3766 C C . THR A 1 452 ? 26.797 4.182 -1.607 1.00 89.50 452 THR A C 1
ATOM 3768 O O . THR A 1 452 ? 26.143 5.146 -1.994 1.00 89.50 452 THR A O 1
ATOM 3771 N N . ASP A 1 453 ? 26.865 3.039 -2.296 1.00 90.56 453 ASP A N 1
ATOM 3772 C CA . ASP A 1 453 ? 26.159 2.807 -3.554 1.00 90.56 453 ASP A CA 1
ATOM 3773 C C . ASP A 1 453 ? 24.690 2.449 -3.328 1.00 90.56 453 ASP A C 1
ATOM 3775 O O . ASP A 1 453 ? 23.830 2.825 -4.119 1.00 90.56 453 ASP A O 1
ATOM 3779 N N . LEU A 1 454 ? 24.380 1.708 -2.269 1.00 88.69 454 LEU A N 1
ATOM 3780 C CA . LEU A 1 454 ? 23.018 1.267 -2.004 1.00 88.69 454 LEU A CA 1
ATOM 3781 C C . LEU A 1 454 ? 22.167 2.387 -1.403 1.00 88.69 454 LEU A C 1
ATOM 3783 O O . LEU A 1 454 ? 21.066 2.623 -1.884 1.00 88.69 454 LEU A O 1
ATOM 3787 N N . TYR A 1 455 ? 22.684 3.116 -0.413 1.00 86.19 455 TYR A N 1
ATOM 3788 C CA . TYR A 1 455 ? 21.940 4.100 0.379 1.00 86.19 455 TYR A CA 1
ATOM 3789 C C . TYR A 1 455 ? 21.127 5.127 -0.434 1.00 86.19 455 TYR A C 1
ATOM 3791 O O . TYR A 1 455 ? 19.964 5.344 -0.083 1.00 86.19 455 TYR A O 1
ATOM 3799 N N . PRO A 1 456 ? 21.638 5.706 -1.543 1.00 85.19 456 PRO A N 1
ATOM 3800 C CA . PRO A 1 456 ? 20.855 6.618 -2.378 1.00 85.19 456 PRO A CA 1
ATOM 3801 C C . PRO A 1 456 ? 19.559 5.999 -2.918 1.00 85.19 456 PRO A C 1
ATOM 3803 O O . PRO A 1 456 ? 18.532 6.671 -2.950 1.00 85.19 456 PRO A O 1
ATOM 3806 N N . PHE A 1 457 ? 19.569 4.710 -3.282 1.00 80.94 457 PHE A N 1
ATOM 3807 C CA . PHE A 1 457 ? 18.372 4.024 -3.783 1.00 80.94 457 PHE A CA 1
ATOM 3808 C C . PHE A 1 457 ? 17.276 3.890 -2.722 1.00 80.94 457 PHE A C 1
ATOM 3810 O O . PHE A 1 457 ? 16.103 3.847 -3.083 1.00 80.94 457 PHE A O 1
ATOM 3817 N N . TYR A 1 458 ? 17.649 3.840 -1.441 1.00 77.00 458 TYR A N 1
ATOM 3818 C CA . TYR A 1 458 ? 16.698 3.730 -0.335 1.00 77.00 458 TYR A CA 1
ATOM 3819 C C . TYR A 1 458 ? 16.205 5.097 0.124 1.00 77.00 458 TYR A C 1
ATOM 3821 O O . TYR A 1 458 ? 15.007 5.289 0.278 1.00 77.00 458 TYR A O 1
ATOM 3829 N N . LYS A 1 459 ? 17.115 6.061 0.303 1.00 74.56 459 LYS A N 1
ATOM 3830 C CA . LYS A 1 459 ? 16.763 7.382 0.832 1.00 74.56 459 LYS A CA 1
ATOM 3831 C C . LYS A 1 459 ? 15.974 8.234 -0.155 1.00 74.56 459 LYS A C 1
ATOM 3833 O O . LYS A 1 459 ? 15.051 8.936 0.236 1.00 74.56 459 LYS A O 1
ATOM 3838 N N . GLU A 1 460 ? 16.395 8.252 -1.416 1.00 67.62 460 GLU A N 1
ATOM 3839 C CA . GLU A 1 460 ? 15.875 9.216 -2.389 1.00 67.62 460 GLU A CA 1
ATOM 3840 C C . GLU A 1 460 ? 14.776 8.607 -3.268 1.00 67.62 460 GLU A C 1
ATOM 3842 O O . GLU A 1 460 ? 14.080 9.334 -3.971 1.00 67.62 460 GLU A O 1
ATOM 3847 N N . GLY A 1 461 ? 14.604 7.277 -3.262 1.00 66.50 461 GLY A N 1
ATOM 3848 C CA . GLY A 1 461 ? 13.663 6.557 -4.135 1.00 66.50 461 GLY A CA 1
ATOM 3849 C C . GLY A 1 461 ? 13.998 6.639 -5.636 1.00 66.50 461 GLY A C 1
ATOM 3850 O O . GLY A 1 461 ? 13.439 5.896 -6.447 1.00 66.50 461 GLY A O 1
ATOM 3851 N N . TYR A 1 462 ? 14.941 7.501 -6.011 1.00 65.19 462 TYR A N 1
ATOM 3852 C CA . TYR A 1 462 ? 15.555 7.631 -7.321 1.00 65.19 462 TYR A CA 1
ATOM 3853 C C . TYR A 1 462 ? 17.055 7.861 -7.138 1.00 65.19 462 TYR A C 1
ATOM 3855 O O . TYR A 1 462 ? 17.490 8.434 -6.148 1.00 65.19 462 TYR A O 1
ATOM 3863 N N . VAL A 1 463 ? 17.862 7.431 -8.105 1.00 64.12 463 VAL A N 1
ATOM 3864 C CA . VAL A 1 463 ? 19.296 7.734 -8.104 1.00 64.12 463 VAL A CA 1
ATOM 3865 C C . VAL A 1 463 ? 19.593 8.671 -9.246 1.00 64.12 463 VAL A C 1
ATOM 3867 O O . VAL A 1 463 ? 19.167 8.449 -10.380 1.00 64.12 463 VAL A O 1
ATOM 3870 N N . ASN A 1 464 ? 20.345 9.728 -8.949 1.00 71.56 464 ASN A N 1
ATOM 3871 C CA . ASN A 1 464 ? 20.938 10.537 -9.993 1.00 71.56 464 ASN A CA 1
ATOM 3872 C C . ASN A 1 464 ? 21.954 9.678 -10.761 1.00 71.56 464 ASN A C 1
ATOM 3874 O O . ASN A 1 464 ? 23.075 9.457 -10.302 1.00 71.56 464 ASN A O 1
ATOM 3878 N N . PHE A 1 465 ? 21.556 9.201 -11.941 1.00 69.44 465 PHE A N 1
ATOM 3879 C CA . PHE A 1 465 ? 22.381 8.351 -12.802 1.00 69.44 465 PHE A CA 1
ATOM 3880 C C . PHE A 1 465 ? 23.665 9.043 -13.304 1.00 69.44 465 PHE A C 1
ATOM 3882 O O . PHE A 1 465 ? 24.537 8.364 -13.839 1.00 69.44 465 PHE A O 1
ATOM 3889 N N . MET A 1 466 ? 23.823 10.355 -13.073 1.00 62.81 466 MET A N 1
ATOM 3890 C CA . MET A 1 466 ? 25.059 11.104 -13.339 1.00 62.81 466 MET A CA 1
ATOM 3891 C C . MET A 1 466 ? 26.157 10.881 -12.286 1.00 62.81 466 MET A C 1
ATOM 3893 O O . MET A 1 466 ? 27.314 11.228 -12.524 1.00 62.81 466 MET A O 1
ATOM 3897 N N . VAL A 1 467 ? 25.824 10.343 -11.108 1.00 71.00 467 VAL A N 1
ATOM 3898 C CA . VAL A 1 467 ? 26.798 10.082 -10.038 1.00 71.00 467 VAL A CA 1
ATOM 3899 C C . VAL A 1 467 ? 27.442 8.710 -10.247 1.00 71.00 467 VAL A C 1
ATOM 3901 O O . VAL A 1 467 ? 26.807 7.763 -10.715 1.00 71.00 467 VAL A O 1
ATOM 3904 N N . THR A 1 468 ? 28.723 8.588 -9.892 1.00 78.69 468 THR A N 1
ATOM 3905 C CA . THR A 1 468 ? 29.473 7.329 -9.950 1.00 78.69 468 THR A CA 1
ATOM 3906 C C . THR A 1 468 ? 28.943 6.337 -8.914 1.00 78.69 468 THR A C 1
ATOM 3908 O O . THR A 1 468 ? 29.461 6.253 -7.807 1.00 78.69 468 THR A O 1
ATOM 3911 N N . ASN A 1 469 ? 27.909 5.590 -9.284 1.00 89.75 469 ASN A N 1
ATOM 3912 C CA . ASN A 1 469 ? 27.348 4.496 -8.506 1.00 89.75 469 ASN A CA 1
ATOM 3913 C C . ASN A 1 469 ? 27.522 3.197 -9.295 1.00 89.75 469 ASN A C 1
ATOM 3915 O O . ASN A 1 469 ? 27.249 3.142 -10.496 1.00 89.75 469 ASN A O 1
ATOM 3919 N N . ARG A 1 470 ? 28.012 2.132 -8.661 1.00 91.69 470 ARG A N 1
ATOM 3920 C CA . ARG A 1 470 ? 28.347 0.910 -9.405 1.00 91.69 470 ARG A CA 1
ATOM 3921 C C . ARG A 1 470 ? 27.131 0.255 -10.058 1.00 91.69 470 ARG A C 1
ATOM 3923 O O . ARG A 1 470 ? 27.289 -0.316 -11.136 1.00 91.69 470 ARG A O 1
ATOM 3930 N N . PHE A 1 471 ? 25.939 0.393 -9.473 1.00 92.69 471 PHE A N 1
ATOM 3931 C CA . PHE A 1 471 ? 24.688 -0.174 -9.985 1.00 92.69 471 PHE A CA 1
ATOM 3932 C C . PHE A 1 471 ? 24.062 0.631 -11.123 1.00 92.69 471 PHE A C 1
ATOM 3934 O O . PHE A 1 471 ? 23.185 0.114 -11.808 1.00 92.69 471 PHE A O 1
ATOM 3941 N N . THR A 1 472 ? 24.516 1.859 -11.392 1.00 90.12 472 THR A N 1
ATOM 3942 C CA . THR A 1 472 ? 24.024 2.633 -12.545 1.00 90.12 472 THR A CA 1
ATOM 3943 C C . THR A 1 472 ? 24.630 2.154 -13.858 1.00 90.12 472 THR A C 1
ATOM 3945 O O . THR A 1 472 ? 24.164 2.549 -14.917 1.00 90.12 472 THR A O 1
ATOM 3948 N N . ARG A 1 473 ? 25.634 1.272 -13.837 1.00 90.88 473 ARG A N 1
ATOM 3949 C CA . ARG A 1 473 ? 26.231 0.717 -15.055 1.00 90.88 473 ARG A CA 1
ATOM 3950 C C . ARG A 1 473 ? 25.531 -0.568 -15.474 1.00 90.88 473 ARG A C 1
ATOM 3952 O O . ARG A 1 473 ? 25.441 -1.522 -14.699 1.00 90.88 473 ARG A O 1
ATOM 3959 N N . ASN A 1 474 ? 25.108 -0.588 -16.731 1.00 94.69 474 ASN A N 1
ATOM 3960 C CA . ASN A 1 474 ? 24.586 -1.774 -17.392 1.00 94.69 474 ASN A CA 1
ATOM 3961 C C . ASN A 1 474 ? 25.720 -2.806 -17.575 1.00 94.69 474 ASN A C 1
ATOM 3963 O O . ASN A 1 474 ? 26.877 -2.441 -17.803 1.00 94.69 474 ASN A O 1
ATOM 3967 N N . LYS A 1 475 ? 25.414 -4.100 -17.459 1.00 97.00 475 LYS A N 1
ATOM 3968 C CA . LYS A 1 475 ? 26.371 -5.205 -17.630 1.00 97.00 475 LYS A CA 1
ATOM 3969 C C . LYS A 1 475 ? 25.823 -6.188 -18.650 1.00 97.00 475 LYS A C 1
ATOM 3971 O O . LYS A 1 475 ? 24.672 -6.588 -18.548 1.00 97.00 475 LYS A O 1
ATOM 3976 N N . CYS A 1 476 ? 26.651 -6.610 -19.599 1.00 97.38 476 CYS A N 1
ATOM 3977 C CA . CYS A 1 476 ? 26.310 -7.676 -20.536 1.00 97.38 476 CYS A CA 1
ATOM 3978 C C . CYS A 1 476 ? 27.368 -8.777 -20.451 1.00 97.38 476 CYS A C 1
ATOM 3980 O O . CYS A 1 476 ? 28.566 -8.498 -20.546 1.00 97.38 476 CYS A O 1
ATOM 3982 N N . LEU A 1 477 ? 26.932 -10.014 -20.234 1.00 97.88 477 LEU A N 1
ATOM 3983 C CA . LEU A 1 477 ? 27.782 -11.188 -20.124 1.00 97.88 477 LEU A CA 1
ATOM 3984 C C . LEU A 1 477 ? 27.453 -12.149 -21.250 1.00 97.88 477 LEU A C 1
ATOM 3986 O O . LEU A 1 477 ? 26.319 -12.596 -21.406 1.00 97.88 477 LEU A O 1
ATOM 3990 N N . GLN A 1 478 ? 28.482 -12.499 -22.006 1.00 97.69 478 GLN A N 1
ATOM 3991 C CA . GLN A 1 478 ? 28.336 -13.420 -23.117 1.00 97.69 478 GLN A CA 1
ATOM 3992 C C . GLN A 1 478 ? 28.223 -14.861 -22.632 1.00 97.69 478 GLN A C 1
ATOM 3994 O O . GLN A 1 478 ? 28.904 -15.248 -21.682 1.00 97.69 478 GLN A O 1
ATOM 3999 N N . LYS A 1 479 ? 27.433 -15.664 -23.355 1.00 95.19 479 LYS A N 1
ATOM 4000 C CA . LYS A 1 479 ? 27.337 -17.122 -23.164 1.00 95.19 479 LYS A CA 1
ATOM 4001 C C . LYS A 1 479 ? 26.943 -17.518 -21.735 1.00 95.19 479 LYS A C 1
ATOM 4003 O O . LYS A 1 479 ? 27.514 -18.451 -21.175 1.00 95.19 479 LYS A O 1
ATOM 4008 N N . PHE A 1 480 ? 25.987 -16.802 -21.144 1.00 98.19 480 PHE A N 1
ATOM 4009 C CA . PHE A 1 480 ? 25.423 -17.174 -19.848 1.00 98.19 480 PHE A CA 1
ATOM 4010 C C . PHE A 1 480 ? 24.598 -18.462 -19.956 1.00 98.19 480 PHE A C 1
ATOM 4012 O O . PHE A 1 480 ? 24.737 -19.351 -19.121 1.00 98.19 480 PHE A O 1
ATOM 4019 N N . LEU A 1 481 ? 23.809 -18.591 -21.027 1.00 98.25 481 LEU A N 1
ATOM 4020 C CA . LEU A 1 481 ? 23.181 -19.845 -21.441 1.00 98.25 481 LEU A CA 1
ATOM 4021 C C . LEU A 1 481 ? 23.716 -20.281 -22.808 1.00 98.25 481 LEU A C 1
ATOM 4023 O O . LEU A 1 481 ? 24.120 -19.459 -23.634 1.00 98.25 481 LEU A O 1
ATOM 4027 N N . SER A 1 482 ? 23.725 -21.591 -23.044 1.00 98.19 482 SER A N 1
ATOM 4028 C CA . SER A 1 482 ? 23.989 -22.149 -24.370 1.00 98.19 482 SER A CA 1
ATOM 4029 C C . SER A 1 482 ? 22.759 -21.992 -25.267 1.00 98.19 482 SER A C 1
ATOM 4031 O O . SER A 1 482 ? 21.630 -21.923 -24.781 1.00 98.19 482 SER A O 1
ATOM 4033 N N . LEU A 1 483 ? 22.972 -21.966 -26.584 1.00 98.31 483 LEU A N 1
ATOM 4034 C CA . LEU A 1 483 ? 21.884 -21.796 -27.554 1.00 98.31 483 LEU A CA 1
ATOM 4035 C C . LEU A 1 483 ? 20.847 -22.929 -27.439 1.00 98.31 483 LEU A C 1
ATOM 4037 O O . LEU A 1 483 ? 19.648 -22.665 -27.452 1.00 98.31 483 LEU A O 1
ATOM 4041 N N . ASP A 1 484 ? 21.304 -24.170 -27.231 1.00 98.25 484 ASP A N 1
ATOM 4042 C CA . ASP A 1 484 ? 20.434 -25.343 -27.069 1.00 98.25 484 ASP A CA 1
ATOM 4043 C C . ASP A 1 484 ? 19.531 -25.232 -25.835 1.00 98.25 484 ASP A C 1
ATOM 4045 O O . ASP A 1 484 ? 18.341 -25.544 -25.901 1.00 98.25 484 ASP A O 1
ATOM 4049 N N . VAL A 1 485 ? 20.073 -24.743 -24.713 1.00 98.50 485 VAL A N 1
ATOM 4050 C CA . VAL A 1 485 ? 19.290 -24.505 -23.492 1.00 98.50 485 VAL A CA 1
ATOM 4051 C C . VAL A 1 485 ? 18.243 -23.425 -23.732 1.00 98.50 485 VAL A C 1
ATOM 4053 O O . VAL A 1 485 ? 17.101 -23.578 -23.300 1.00 98.50 485 VAL A O 1
ATOM 4056 N N . CYS A 1 486 ? 18.596 -22.355 -24.445 1.00 98.69 486 CYS A N 1
ATOM 4057 C CA . CYS A 1 486 ? 17.638 -21.304 -24.752 1.00 98.69 486 CYS A CA 1
ATOM 4058 C C . CYS A 1 486 ? 16.471 -21.817 -25.614 1.00 98.69 486 CYS A C 1
ATOM 4060 O O . CYS A 1 486 ? 15.313 -21.553 -25.290 1.00 98.69 486 CYS A O 1
ATOM 4062 N N . TYR A 1 487 ? 16.751 -22.601 -26.662 1.00 98.44 487 TYR A N 1
ATOM 4063 C CA . TYR A 1 487 ? 15.705 -23.219 -27.486 1.00 98.44 487 TYR A CA 1
ATOM 4064 C C . TYR A 1 487 ? 14.864 -24.232 -26.712 1.00 98.44 487 TYR A C 1
ATOM 4066 O O . TYR A 1 487 ? 13.650 -24.292 -26.903 1.00 98.44 487 TYR A O 1
ATOM 4074 N N . TRP A 1 488 ? 15.478 -25.012 -25.821 1.00 98.44 488 TRP A N 1
ATOM 4075 C CA . TRP A 1 488 ? 14.743 -25.914 -24.941 1.00 98.44 488 TRP A CA 1
ATOM 4076 C C . TRP A 1 488 ? 13.736 -25.158 -24.065 1.00 98.44 488 TRP A C 1
ATOM 4078 O O . TRP A 1 488 ? 12.567 -25.537 -24.049 1.00 98.44 488 TRP A O 1
ATOM 4088 N N . ILE A 1 489 ? 14.145 -24.052 -23.428 1.00 98.50 489 ILE A N 1
ATOM 4089 C CA . ILE A 1 489 ? 13.242 -23.202 -22.634 1.00 98.50 489 ILE A CA 1
ATOM 4090 C C . ILE A 1 489 ? 12.070 -22.713 -23.491 1.00 98.50 489 ILE A C 1
ATOM 4092 O O . ILE A 1 489 ? 10.922 -22.894 -23.096 1.00 98.50 489 ILE A O 1
ATOM 4096 N N . ILE A 1 490 ? 12.339 -22.161 -24.681 1.00 98.31 490 ILE A N 1
ATOM 4097 C CA . ILE A 1 490 ? 11.289 -21.673 -25.594 1.00 98.31 490 ILE A CA 1
ATOM 4098 C C . ILE A 1 490 ? 10.299 -22.788 -25.942 1.00 98.31 490 ILE A C 1
ATOM 4100 O O . ILE A 1 490 ? 9.087 -22.587 -25.861 1.00 98.31 490 ILE A O 1
ATOM 4104 N N . ASN A 1 491 ? 10.803 -23.972 -26.297 1.00 98.19 491 ASN A N 1
ATOM 4105 C CA . ASN A 1 491 ? 9.967 -25.111 -26.664 1.00 98.19 491 ASN A CA 1
ATOM 4106 C C . ASN A 1 491 ? 9.063 -25.554 -25.508 1.00 98.19 491 ASN A C 1
ATOM 4108 O O . ASN A 1 491 ? 7.895 -25.864 -25.736 1.00 98.19 491 ASN A O 1
ATOM 4112 N N . GLU A 1 492 ? 9.571 -25.575 -24.273 1.00 98.00 492 GLU A N 1
ATOM 4113 C CA . GLU A 1 492 ? 8.752 -25.890 -23.099 1.00 98.00 492 GLU A CA 1
ATOM 4114 C C . GLU A 1 492 ? 7.707 -24.801 -22.822 1.00 98.00 492 GLU A C 1
ATOM 4116 O O . GLU A 1 492 ? 6.553 -25.137 -22.556 1.00 98.00 492 GLU A O 1
ATOM 4121 N N . CYS A 1 493 ? 8.045 -23.514 -22.973 1.00 97.19 493 CYS A N 1
ATOM 4122 C CA . CYS A 1 493 ? 7.076 -22.421 -22.848 1.00 97.19 493 CYS A CA 1
ATOM 4123 C C . CYS A 1 493 ? 5.917 -22.571 -23.846 1.00 97.19 493 CYS A C 1
ATOM 4125 O O . CYS A 1 493 ? 4.749 -22.541 -23.452 1.00 97.19 493 CYS A O 1
ATOM 4127 N N . GLU A 1 494 ? 6.224 -22.770 -25.132 1.00 97.56 494 GLU A N 1
ATOM 4128 C CA . GLU A 1 494 ? 5.213 -22.882 -26.192 1.00 97.56 494 GLU A CA 1
ATOM 4129 C C . GLU A 1 494 ? 4.328 -24.125 -26.036 1.00 97.56 494 GLU A C 1
ATOM 4131 O O . GLU A 1 494 ? 3.126 -24.048 -26.287 1.00 97.56 494 GLU A O 1
ATOM 4136 N N . LYS A 1 495 ? 4.868 -25.247 -25.538 1.00 96.94 495 LYS A N 1
ATOM 4137 C CA . LYS A 1 495 ? 4.074 -26.456 -25.249 1.00 96.94 495 LYS A CA 1
ATOM 4138 C C . LYS A 1 495 ? 2.964 -26.214 -24.228 1.00 96.94 495 LYS A C 1
ATOM 4140 O O . LYS A 1 495 ? 1.921 -26.856 -24.321 1.00 96.94 495 LYS A O 1
ATOM 4145 N N . THR A 1 496 ? 3.171 -25.326 -23.252 1.00 93.38 496 THR A N 1
ATOM 4146 C CA . THR A 1 496 ? 2.134 -25.045 -22.244 1.00 93.38 496 THR A CA 1
ATOM 4147 C C . THR A 1 496 ? 0.941 -24.297 -22.832 1.00 93.38 496 THR A C 1
ATOM 4149 O O . THR A 1 496 ? -0.183 -24.514 -22.386 1.00 93.38 496 THR A O 1
ATOM 4152 N N . ASN A 1 497 ? 1.183 -23.414 -23.810 1.00 92.00 497 ASN A N 1
ATOM 4153 C CA . ASN A 1 497 ? 0.209 -22.477 -24.370 1.00 92.00 497 ASN A CA 1
ATOM 4154 C C . ASN A 1 497 ? -0.571 -21.666 -23.304 1.00 92.00 497 ASN A C 1
ATOM 4156 O O . ASN A 1 497 ? -1.746 -21.352 -23.482 1.00 92.00 497 ASN A O 1
ATOM 4160 N N . LYS A 1 498 ? 0.076 -21.341 -22.175 1.00 95.06 498 LYS A N 1
ATOM 4161 C CA . LYS A 1 498 ? -0.518 -20.614 -21.033 1.00 95.06 498 LYS A CA 1
ATOM 4162 C C . LYS A 1 498 ? -0.081 -19.145 -20.949 1.00 95.06 498 LYS A C 1
ATOM 4164 O O . LYS A 1 498 ? -0.017 -18.581 -19.861 1.00 95.06 498 LYS A O 1
ATOM 4169 N N . TRP A 1 499 ? 0.258 -18.528 -22.079 1.00 96.69 499 TRP A N 1
ATOM 4170 C CA . TRP A 1 499 ? 0.650 -17.119 -22.118 1.00 96.69 499 TRP A CA 1
ATOM 4171 C C . TRP A 1 499 ? -0.490 -16.218 -21.633 1.00 96.69 499 TRP A C 1
ATOM 4173 O O . TRP A 1 499 ? -1.618 -16.328 -22.113 1.00 96.69 499 TRP A O 1
ATOM 4183 N N . ILE A 1 500 ? -0.181 -15.306 -20.716 1.00 96.38 500 ILE A N 1
ATOM 4184 C CA . ILE A 1 500 ? -1.116 -14.290 -20.220 1.00 96.38 500 ILE A CA 1
ATOM 4185 C C . ILE A 1 500 ? -0.538 -12.891 -20.432 1.00 96.38 500 ILE A C 1
ATOM 4187 O O . ILE A 1 500 ? 0.666 -12.737 -20.633 1.00 96.38 500 ILE A O 1
ATOM 4191 N N . ASN A 1 501 ? -1.386 -11.863 -20.372 1.00 95.00 501 ASN A N 1
ATOM 4192 C CA . ASN A 1 501 ? -0.911 -10.480 -20.353 1.00 95.00 501 ASN A CA 1
ATOM 4193 C C . ASN A 1 501 ? -0.055 -10.248 -19.108 1.00 95.00 501 ASN A C 1
ATOM 4195 O O . ASN A 1 501 ? -0.440 -10.650 -18.006 1.00 95.00 501 ASN A O 1
ATOM 4199 N N . SER A 1 502 ? 1.096 -9.599 -19.275 1.00 93.50 502 SER A N 1
ATOM 4200 C CA . SER A 1 502 ? 1.980 -9.357 -18.141 1.00 93.50 502 SER A CA 1
ATOM 4201 C C . SER A 1 502 ? 1.363 -8.384 -17.132 1.00 93.50 502 SER A C 1
ATOM 4203 O O . SER A 1 502 ? 0.818 -7.350 -17.533 1.00 93.50 502 SER A O 1
ATOM 4205 N N . PRO A 1 503 ? 1.521 -8.629 -15.818 1.00 90.94 503 PRO A N 1
ATOM 4206 C CA . PRO A 1 503 ? 1.268 -7.602 -14.810 1.00 90.94 503 PRO A CA 1
ATOM 4207 C C . PRO A 1 503 ? 2.313 -6.468 -14.860 1.00 90.94 503 PRO A C 1
ATOM 4209 O O . PRO A 1 503 ? 2.119 -5.409 -14.261 1.00 90.94 503 PRO A O 1
ATOM 4212 N N . TYR A 1 504 ? 3.420 -6.661 -15.585 1.00 92.12 504 TYR A N 1
ATOM 4213 C CA . TYR A 1 504 ? 4.509 -5.703 -15.727 1.00 92.12 504 TYR A CA 1
ATOM 4214 C C . TYR A 1 504 ? 4.403 -4.951 -17.059 1.00 92.12 504 TYR A C 1
ATOM 4216 O O . TYR A 1 504 ? 4.505 -5.542 -18.128 1.00 92.12 504 TYR A O 1
ATOM 4224 N N . LYS A 1 505 ? 4.293 -3.617 -17.013 1.00 89.31 505 LYS A N 1
ATOM 4225 C CA . LYS A 1 505 ? 4.070 -2.763 -18.204 1.00 89.31 505 LYS A CA 1
ATOM 4226 C C . LYS A 1 505 ? 5.108 -2.913 -19.324 1.00 89.31 505 LYS A C 1
ATOM 4228 O O . LYS A 1 505 ? 4.813 -2.582 -20.468 1.00 89.31 505 LYS A O 1
ATOM 4233 N N . LEU A 1 506 ? 6.324 -3.347 -18.991 1.00 90.06 506 LEU A N 1
ATOM 4234 C CA . LEU A 1 506 ? 7.419 -3.526 -19.947 1.00 90.06 506 LEU A CA 1
ATOM 4235 C C . LEU A 1 506 ? 7.339 -4.839 -20.726 1.00 90.06 506 LEU A C 1
ATOM 4237 O O . LEU A 1 506 ? 8.093 -4.996 -21.675 1.00 90.06 506 LEU A O 1
ATOM 4241 N N . TYR A 1 507 ? 6.458 -5.766 -20.367 1.00 92.75 507 TYR A N 1
ATOM 4242 C CA . TYR A 1 507 ? 6.401 -7.090 -20.975 1.00 92.75 507 TYR A CA 1
ATOM 4243 C C . TYR A 1 507 ? 4.993 -7.309 -21.533 1.00 92.75 507 TYR A C 1
ATOM 4245 O O . TYR A 1 507 ? 4.007 -6.979 -20.887 1.00 92.75 507 TYR A O 1
ATOM 4253 N N . GLU A 1 508 ? 4.883 -7.806 -22.763 1.00 91.69 508 GLU A N 1
ATOM 4254 C CA . GLU A 1 508 ? 3.582 -7.979 -23.424 1.00 91.69 508 GLU A CA 1
ATOM 4255 C C . GLU A 1 508 ? 2.894 -9.249 -22.912 1.00 91.69 508 GLU A C 1
ATOM 4257 O O . GLU A 1 508 ? 1.923 -9.189 -22.154 1.00 91.69 508 GLU A O 1
ATOM 4262 N N . LEU A 1 509 ? 3.454 -10.402 -23.285 1.00 95.38 509 LEU A N 1
ATOM 4263 C CA . LEU A 1 509 ? 3.024 -11.708 -22.814 1.00 95.38 509 LEU A CA 1
ATOM 4264 C C . LEU A 1 509 ? 4.016 -12.246 -21.789 1.00 95.38 509 LEU A C 1
ATOM 4266 O O . LEU A 1 509 ? 5.228 -12.063 -21.910 1.00 95.38 509 LEU A O 1
ATOM 4270 N N . TYR A 1 510 ? 3.480 -12.932 -20.792 1.00 95.19 510 TYR A N 1
ATOM 4271 C CA . TYR A 1 510 ? 4.170 -13.388 -19.596 1.00 95.19 510 TYR A CA 1
ATOM 4272 C C . TYR A 1 510 ? 3.811 -14.844 -19.307 1.00 95.19 510 TYR A C 1
ATOM 4274 O O . TYR A 1 510 ? 2.657 -15.255 -19.465 1.00 95.19 510 TYR A O 1
ATOM 4282 N N . LEU A 1 511 ? 4.798 -15.611 -18.851 1.00 97.44 511 LEU A N 1
ATOM 4283 C CA . LEU A 1 511 ? 4.613 -16.958 -18.328 1.00 97.44 511 LEU A CA 1
ATOM 4284 C C . LEU A 1 511 ? 5.510 -17.155 -17.098 1.00 97.44 511 LEU A C 1
ATOM 4286 O O . LEU A 1 511 ? 6.735 -17.230 -17.225 1.00 97.44 511 LEU A O 1
ATOM 4290 N N . ASN A 1 512 ? 4.895 -17.221 -15.912 1.00 97.06 512 ASN A N 1
ATOM 4291 C CA . ASN A 1 512 ? 5.603 -17.463 -14.651 1.00 97.06 512 ASN A CA 1
ATOM 4292 C C . ASN A 1 512 ? 6.286 -18.840 -14.667 1.00 97.06 512 ASN A C 1
ATOM 4294 O O . ASN A 1 512 ? 5.692 -19.819 -15.135 1.00 97.06 512 ASN A O 1
ATOM 4298 N N . ILE A 1 513 ? 7.510 -18.924 -14.141 1.00 96.44 513 ILE A N 1
ATOM 4299 C CA . ILE A 1 513 ? 8.295 -20.161 -14.115 1.00 96.44 513 ILE A CA 1
ATOM 4300 C C . ILE A 1 513 ? 7.624 -21.313 -13.351 1.00 96.44 513 ILE A C 1
ATOM 4302 O O . ILE A 1 513 ? 7.805 -22.472 -13.721 1.00 96.44 513 ILE A O 1
ATOM 4306 N N . GLU A 1 514 ? 6.802 -21.022 -12.343 1.00 93.81 514 GLU A N 1
ATOM 4307 C CA . GLU A 1 514 ? 6.054 -22.019 -11.564 1.00 93.81 514 GLU A CA 1
ATOM 4308 C C . GLU A 1 514 ? 5.055 -22.797 -12.428 1.00 93.81 514 GLU A C 1
ATOM 4310 O O . GLU A 1 514 ? 4.790 -23.976 -12.193 1.00 93.81 514 GLU A O 1
ATOM 4315 N N . ASN A 1 515 ? 4.571 -22.177 -13.508 1.00 93.81 515 ASN A N 1
ATOM 4316 C CA . ASN A 1 515 ? 3.696 -22.822 -14.484 1.00 93.81 515 ASN A CA 1
ATOM 4317 C C . ASN A 1 515 ? 4.456 -23.706 -15.486 1.00 93.81 515 ASN A C 1
ATOM 4319 O O . ASN A 1 515 ? 3.837 -24.269 -16.393 1.00 93.81 515 ASN A O 1
ATOM 4323 N N . MET A 1 516 ? 5.779 -23.848 -15.334 1.00 94.81 516 MET A N 1
ATOM 4324 C CA . MET A 1 516 ? 6.657 -24.587 -16.242 1.00 94.81 516 MET A CA 1
ATOM 4325 C C . MET A 1 516 ? 7.513 -25.632 -15.499 1.00 94.81 516 MET A C 1
ATOM 4327 O O . MET A 1 516 ? 8.741 -25.501 -15.434 1.00 94.81 516 MET A O 1
ATOM 4331 N N . PRO A 1 517 ? 6.907 -26.722 -14.981 1.00 93.56 517 PRO A N 1
ATOM 4332 C CA . PRO A 1 517 ? 7.613 -27.706 -14.154 1.00 93.56 517 PRO A CA 1
ATOM 4333 C C . PRO A 1 517 ? 8.854 -28.315 -14.820 1.00 93.56 517 PRO A C 1
ATOM 4335 O O . PRO A 1 517 ? 9.827 -28.622 -14.139 1.00 93.56 517 PRO A O 1
ATOM 4338 N N . ALA A 1 518 ? 8.841 -28.453 -16.152 1.00 95.88 518 ALA A N 1
ATOM 4339 C CA . ALA A 1 518 ? 9.940 -29.037 -16.922 1.00 95.88 518 ALA A CA 1
ATOM 4340 C C . ALA A 1 518 ? 11.249 -28.232 -16.840 1.00 95.88 518 ALA A C 1
ATOM 4342 O O . ALA A 1 518 ? 12.327 -28.819 -16.921 1.00 95.88 518 ALA A O 1
ATOM 4343 N N . ILE A 1 519 ? 11.167 -26.908 -16.667 1.00 96.56 519 ILE A N 1
ATOM 4344 C CA . ILE A 1 519 ? 12.336 -26.017 -16.609 1.00 96.56 519 ILE A CA 1
ATOM 4345 C C . ILE A 1 519 ? 12.541 -25.391 -15.224 1.00 96.56 519 ILE A C 1
ATOM 4347 O O . ILE A 1 519 ? 13.621 -24.864 -14.961 1.00 96.56 519 ILE A O 1
ATOM 4351 N N . LEU A 1 520 ? 11.552 -25.469 -14.326 1.00 96.75 520 LEU A N 1
ATOM 4352 C CA . LEU A 1 520 ? 11.567 -24.816 -13.014 1.00 96.75 520 LEU A CA 1
ATOM 4353 C C . LEU A 1 520 ? 12.831 -25.135 -12.209 1.00 96.75 520 LEU A C 1
ATOM 4355 O O . LEU A 1 520 ? 13.555 -24.224 -11.816 1.00 96.75 520 LEU A O 1
ATOM 4359 N N . SER A 1 521 ? 13.149 -26.417 -12.010 1.00 95.94 521 SER A N 1
ATOM 4360 C CA . SER A 1 521 ? 14.327 -26.817 -11.226 1.00 95.94 521 SER A CA 1
ATOM 4361 C C . SER A 1 521 ? 15.639 -26.326 -11.842 1.00 95.94 521 SER A C 1
ATOM 4363 O O . SER A 1 521 ? 16.556 -25.949 -11.116 1.00 95.94 521 SER A O 1
ATOM 4365 N N . PHE A 1 522 ? 15.727 -26.286 -13.175 1.00 97.81 522 PHE A N 1
ATOM 4366 C CA . PHE A 1 522 ? 16.890 -25.734 -13.866 1.00 97.81 522 PHE A CA 1
ATOM 4367 C C . PHE A 1 522 ? 16.990 -24.219 -13.663 1.00 97.81 522 PHE A C 1
ATOM 4369 O O . PHE A 1 522 ? 18.064 -23.715 -13.341 1.00 97.81 522 PHE A O 1
ATOM 4376 N N . VAL A 1 523 ? 15.877 -23.495 -13.797 1.00 97.38 523 VAL A N 1
ATOM 4377 C CA . VAL A 1 523 ? 15.846 -22.038 -13.635 1.00 97.38 523 VAL A CA 1
ATOM 4378 C C . VAL A 1 523 ? 16.169 -21.620 -12.193 1.00 97.38 523 VAL A C 1
ATOM 4380 O O . VAL A 1 523 ? 16.935 -20.680 -11.983 1.00 97.38 523 VAL A O 1
ATOM 4383 N N . LEU A 1 524 ? 15.687 -22.366 -11.197 1.00 95.31 524 LEU A N 1
ATOM 4384 C CA . LEU A 1 524 ? 16.068 -22.179 -9.792 1.00 95.31 524 LEU A CA 1
ATOM 4385 C C . LEU A 1 524 ? 17.544 -22.517 -9.533 1.00 95.31 524 LEU A C 1
ATOM 4387 O O . LEU A 1 524 ? 18.191 -21.897 -8.695 1.00 95.31 524 LEU A O 1
ATOM 4391 N N . PHE A 1 525 ? 18.115 -23.479 -10.259 1.00 96.00 525 PHE A N 1
ATOM 4392 C CA . PHE A 1 525 ? 19.541 -23.779 -10.151 1.00 96.00 525 PHE A CA 1
ATOM 4393 C C . PHE A 1 525 ? 20.408 -22.646 -10.725 1.00 96.00 525 PHE A C 1
ATOM 4395 O O . PHE A 1 525 ? 21.343 -22.186 -10.063 1.00 96.00 525 PHE A O 1
ATOM 4402 N N . ILE A 1 526 ? 20.094 -22.148 -11.927 1.00 97.25 526 ILE A N 1
ATOM 4403 C CA . ILE A 1 526 ? 20.858 -21.050 -12.545 1.00 97.25 526 ILE A CA 1
ATOM 4404 C C . ILE A 1 526 ? 20.672 -19.721 -11.810 1.00 97.25 526 ILE A C 1
ATOM 4406 O O . ILE A 1 526 ? 21.544 -18.861 -11.910 1.00 97.25 526 ILE A O 1
ATOM 4410 N N . SER A 1 527 ? 19.584 -19.533 -11.060 1.00 96.31 527 SER A N 1
ATOM 4411 C CA . SER A 1 527 ? 19.350 -18.295 -10.314 1.00 96.31 527 SER A CA 1
ATOM 4412 C C . SER A 1 527 ? 20.389 -18.086 -9.198 1.00 96.31 527 SER A C 1
ATOM 4414 O O . SER A 1 527 ? 20.875 -16.973 -8.999 1.00 96.31 527 SER A O 1
ATOM 4416 N N . ASN A 1 528 ? 20.866 -19.165 -8.570 1.00 93.44 528 ASN A N 1
ATOM 4417 C CA . ASN A 1 528 ? 22.004 -19.117 -7.642 1.00 93.44 528 ASN A CA 1
ATOM 4418 C C . ASN A 1 528 ? 23.304 -18.687 -8.345 1.00 93.44 528 ASN A C 1
ATOM 4420 O O . ASN A 1 528 ? 24.091 -17.885 -7.825 1.00 93.44 528 ASN A O 1
ATOM 4424 N N . HIS A 1 529 ? 23.528 -19.193 -9.563 1.00 95.31 529 HIS A N 1
ATOM 4425 C CA . HIS A 1 529 ? 24.664 -18.782 -10.385 1.00 95.31 529 HIS A CA 1
ATOM 4426 C C . HIS A 1 529 ? 24.552 -17.314 -10.831 1.00 95.31 529 HIS A C 1
ATOM 4428 O O . HIS A 1 529 ? 25.553 -16.592 -10.836 1.00 95.31 529 HIS A O 1
ATOM 4434 N N . LEU A 1 530 ? 23.338 -16.848 -11.140 1.00 97.06 530 LEU A N 1
ATOM 4435 C CA . LEU A 1 530 ? 23.036 -15.452 -11.447 1.00 97.06 530 LEU A CA 1
ATOM 4436 C C . LEU A 1 530 ? 23.394 -14.537 -10.272 1.00 97.06 530 LEU A C 1
ATOM 4438 O O . LEU A 1 530 ? 24.120 -13.569 -10.481 1.00 97.06 530 LEU A O 1
ATOM 4442 N N . ILE A 1 531 ? 22.961 -14.852 -9.046 1.00 95.88 531 ILE A N 1
ATOM 4443 C CA . ILE A 1 531 ? 23.276 -14.049 -7.851 1.00 95.88 531 ILE A CA 1
ATOM 4444 C C . ILE A 1 531 ? 24.794 -13.939 -7.672 1.00 95.88 531 ILE A C 1
ATOM 4446 O O . ILE A 1 531 ? 25.330 -12.838 -7.556 1.00 95.88 531 ILE A O 1
ATOM 4450 N N . THR A 1 532 ? 25.513 -15.061 -7.767 1.00 94.62 532 THR A N 1
ATOM 4451 C CA . THR A 1 532 ? 26.985 -15.081 -7.673 1.00 94.62 532 THR A CA 1
ATOM 4452 C C . THR A 1 532 ? 27.634 -14.227 -8.769 1.00 94.62 532 THR A C 1
ATOM 4454 O O . THR A 1 532 ? 28.604 -13.502 -8.532 1.00 94.62 532 THR A O 1
ATOM 4457 N N . THR A 1 533 ? 27.081 -14.278 -9.982 1.00 95.94 533 THR A N 1
ATOM 4458 C CA . THR A 1 533 ? 27.535 -13.478 -11.122 1.00 95.94 533 THR A CA 1
ATOM 4459 C C . THR A 1 533 ? 27.314 -11.988 -10.881 1.00 95.94 533 THR A C 1
ATOM 4461 O O . THR A 1 533 ? 28.224 -11.200 -11.130 1.00 95.94 533 THR A O 1
ATOM 4464 N N . ILE A 1 534 ? 26.157 -11.590 -10.353 1.00 95.56 534 ILE A N 1
ATOM 4465 C CA . ILE A 1 534 ? 25.841 -10.196 -10.018 1.00 95.56 534 ILE A CA 1
ATOM 4466 C C . ILE A 1 534 ? 26.817 -9.666 -8.969 1.00 95.56 534 ILE A C 1
ATOM 4468 O O . ILE A 1 534 ? 27.436 -8.624 -9.196 1.00 95.56 534 ILE A O 1
ATOM 4472 N N . LEU A 1 535 ? 27.026 -10.409 -7.876 1.00 94.50 535 LEU A N 1
ATOM 4473 C CA . LEU A 1 535 ? 27.978 -10.034 -6.826 1.00 94.50 535 LEU A CA 1
ATOM 4474 C C . LEU A 1 535 ? 29.374 -9.788 -7.414 1.00 94.50 535 LEU A C 1
ATOM 4476 O O . LEU A 1 535 ? 29.989 -8.751 -7.162 1.00 94.50 535 LEU A O 1
ATOM 4480 N N . LYS A 1 536 ? 29.836 -10.680 -8.299 1.00 94.81 536 LYS A N 1
ATOM 4481 C CA . LYS A 1 536 ? 31.118 -10.530 -8.995 1.00 94.81 536 LYS A CA 1
ATOM 4482 C C . LYS A 1 536 ? 31.153 -9.313 -9.929 1.00 94.81 536 LYS A C 1
ATOM 4484 O O . LYS A 1 536 ? 32.131 -8.574 -9.922 1.00 94.81 536 LYS A O 1
ATOM 4489 N N . GLN A 1 537 ? 30.119 -9.089 -10.738 1.00 95.25 537 GLN A N 1
ATOM 4490 C CA . GLN A 1 537 ? 30.092 -8.019 -11.751 1.00 95.25 537 GLN A CA 1
ATOM 4491 C C . GLN A 1 537 ? 30.022 -6.606 -11.160 1.00 95.25 537 GLN A C 1
ATOM 4493 O O . GLN A 1 537 ? 30.486 -5.649 -11.796 1.00 95.25 537 GLN A O 1
ATOM 4498 N N . TYR A 1 538 ? 29.470 -6.483 -9.953 1.00 93.75 538 TYR A N 1
ATOM 4499 C CA . TYR A 1 538 ? 29.426 -5.244 -9.178 1.00 93.75 538 TYR A CA 1
ATOM 4500 C C . TYR A 1 538 ? 30.509 -5.177 -8.088 1.00 93.75 538 TYR A C 1
ATOM 4502 O O . TYR A 1 538 ? 30.476 -4.275 -7.255 1.00 93.75 538 TYR A O 1
ATOM 4510 N N . ASN A 1 539 ? 31.505 -6.074 -8.105 1.00 92.75 539 ASN A N 1
ATOM 4511 C CA . ASN A 1 539 ? 32.612 -6.105 -7.139 1.00 92.75 539 ASN A CA 1
ATOM 4512 C C . ASN A 1 539 ? 32.137 -6.072 -5.674 1.00 92.75 539 ASN A C 1
ATOM 4514 O O . ASN A 1 539 ? 32.682 -5.341 -4.847 1.00 92.75 539 ASN A O 1
ATOM 4518 N N . ILE A 1 540 ? 31.092 -6.833 -5.358 1.00 91.25 540 ILE A N 1
ATOM 4519 C CA . ILE A 1 540 ? 30.569 -6.971 -4.002 1.00 91.25 540 ILE A CA 1
ATOM 4520 C C . ILE A 1 540 ? 31.375 -8.076 -3.317 1.00 91.25 540 ILE A C 1
ATOM 4522 O O . ILE A 1 540 ? 31.241 -9.248 -3.654 1.00 91.25 540 ILE A O 1
ATOM 4526 N N . GLN A 1 541 ? 32.253 -7.693 -2.388 1.00 83.75 541 GLN A N 1
ATOM 4527 C CA . GLN A 1 541 ? 33.126 -8.634 -1.669 1.00 83.75 541 GLN A CA 1
ATOM 4528 C C . GLN A 1 541 ? 32.421 -9.326 -0.495 1.00 83.75 541 GLN A C 1
ATOM 4530 O O . GLN A 1 541 ? 32.837 -10.400 -0.069 1.00 83.75 541 GLN A O 1
ATOM 4535 N N . ASN A 1 542 ? 31.366 -8.705 0.037 1.00 70.25 542 ASN A N 1
ATOM 4536 C CA . ASN A 1 542 ? 30.613 -9.216 1.171 1.00 70.25 542 ASN A CA 1
ATOM 4537 C C . ASN A 1 542 ? 29.435 -10.069 0.674 1.00 70.25 542 ASN A C 1
ATOM 4539 O O . ASN A 1 542 ? 28.466 -9.536 0.135 1.00 70.25 542 ASN A O 1
ATOM 4543 N N . ASN A 1 543 ? 29.500 -11.387 0.883 1.00 67.69 543 ASN A N 1
ATOM 4544 C CA . ASN A 1 543 ? 28.436 -12.325 0.492 1.00 67.69 543 ASN A CA 1
ATOM 4545 C C . ASN A 1 543 ? 27.131 -12.145 1.292 1.00 67.69 543 ASN A C 1
ATOM 4547 O O . ASN A 1 543 ? 26.166 -12.862 1.047 1.00 67.69 543 ASN A O 1
ATOM 4551 N N . ASN A 1 544 ? 27.087 -11.202 2.236 1.00 78.75 544 ASN A N 1
ATOM 4552 C CA . ASN A 1 544 ? 25.941 -10.997 3.116 1.00 78.75 544 ASN A CA 1
ATOM 4553 C C . ASN A 1 544 ? 24.889 -10.029 2.556 1.00 78.75 544 ASN A C 1
ATOM 4555 O O . ASN A 1 544 ? 23.930 -9.734 3.263 1.00 78.75 544 ASN A O 1
ATOM 4559 N N . ILE A 1 545 ? 25.044 -9.501 1.334 1.00 87.19 545 ILE A N 1
ATOM 4560 C CA . ILE A 1 545 ? 23.984 -8.695 0.708 1.00 87.19 545 ILE A CA 1
ATOM 4561 C C . ILE A 1 545 ? 22.870 -9.637 0.239 1.00 87.19 545 ILE A C 1
ATOM 4563 O O . ILE A 1 545 ? 23.110 -10.429 -0.678 1.00 87.19 545 ILE A O 1
ATOM 4567 N N . PRO A 1 546 ? 21.657 -9.565 0.816 1.00 86.19 546 PRO A N 1
ATOM 4568 C CA . PRO A 1 546 ? 20.588 -10.474 0.447 1.00 86.19 546 PRO A CA 1
ATOM 4569 C C . PRO A 1 546 ? 19.927 -9.969 -0.840 1.00 86.19 546 PRO A C 1
ATOM 4571 O O . PRO A 1 546 ? 19.053 -9.099 -0.828 1.00 86.19 546 PRO A O 1
ATOM 4574 N N . ILE A 1 547 ? 20.382 -10.508 -1.971 1.00 92.69 547 ILE A N 1
ATOM 4575 C CA . ILE A 1 547 ? 19.723 -10.329 -3.265 1.00 92.69 547 ILE A CA 1
ATOM 4576 C C . ILE A 1 547 ? 18.582 -11.341 -3.333 1.00 92.69 547 ILE A C 1
ATOM 4578 O O . ILE A 1 547 ? 18.807 -12.536 -3.518 1.00 92.69 547 ILE A O 1
ATOM 4582 N N . ASN A 1 548 ? 17.360 -10.847 -3.183 1.00 93.25 548 ASN A N 1
ATOM 4583 C CA . ASN A 1 548 ? 16.148 -11.642 -3.262 1.00 93.25 548 ASN A CA 1
ATOM 4584 C C . ASN A 1 548 ? 15.589 -11.596 -4.679 1.00 93.25 548 ASN A C 1
ATOM 4586 O O . ASN A 1 548 ? 15.533 -10.541 -5.313 1.00 93.25 548 ASN A O 1
ATOM 4590 N N . ILE A 1 549 ? 15.148 -12.748 -5.168 1.00 95.44 549 ILE A N 1
ATOM 4591 C CA . ILE A 1 549 ? 14.458 -12.837 -6.448 1.00 95.44 549 ILE A CA 1
ATOM 4592 C C . ILE A 1 549 ? 12.974 -12.639 -6.182 1.00 95.44 549 ILE A C 1
ATOM 4594 O O . ILE A 1 549 ? 12.353 -13.458 -5.513 1.00 95.44 549 ILE A O 1
ATOM 4598 N N . ARG A 1 550 ? 12.432 -11.533 -6.683 1.00 94.81 550 ARG A N 1
ATOM 4599 C CA . ARG A 1 550 ? 11.021 -11.183 -6.544 1.00 94.81 550 ARG A CA 1
ATOM 4600 C C . ARG A 1 550 ? 10.141 -11.970 -7.507 1.00 94.81 550 ARG A C 1
ATOM 4602 O O . ARG A 1 550 ? 9.056 -12.378 -7.121 1.00 94.81 550 ARG A O 1
ATOM 4609 N N . ASP A 1 551 ? 10.585 -12.137 -8.752 1.00 97.00 551 ASP A N 1
ATOM 4610 C CA . ASP A 1 551 ? 9.872 -12.932 -9.755 1.00 97.00 551 ASP A CA 1
ATOM 4611 C C . ASP A 1 551 ? 10.836 -13.480 -10.819 1.00 97.00 551 ASP A C 1
ATOM 4613 O O . ASP A 1 551 ? 11.888 -12.884 -11.093 1.00 97.00 551 ASP A O 1
ATOM 4617 N N . ILE A 1 552 ? 10.463 -14.610 -11.424 1.00 98.06 552 ILE A N 1
ATOM 4618 C CA . ILE A 1 552 ? 11.145 -15.225 -12.563 1.00 98.06 552 ILE A CA 1
ATOM 4619 C C . ILE A 1 552 ? 10.111 -15.664 -13.595 1.00 98.06 552 ILE A C 1
ATOM 4621 O O . ILE A 1 552 ? 9.216 -16.466 -13.322 1.00 98.06 552 ILE A O 1
ATOM 4625 N N . PHE A 1 553 ? 10.275 -15.194 -14.825 1.00 98.12 553 PHE A N 1
ATOM 4626 C CA . PHE A 1 553 ? 9.327 -15.490 -15.890 1.00 98.12 553 PHE A CA 1
ATOM 4627 C C . PHE A 1 553 ? 9.967 -15.427 -17.266 1.00 98.12 553 PHE A C 1
ATOM 4629 O O . PHE A 1 553 ? 11.021 -14.822 -17.464 1.00 98.12 553 PHE A O 1
ATOM 4636 N N . VAL A 1 554 ? 9.292 -16.028 -18.242 1.00 98.50 554 VAL A N 1
ATOM 4637 C CA . VAL A 1 554 ? 9.608 -15.826 -19.655 1.00 98.50 554 VAL A CA 1
ATOM 4638 C C . VAL A 1 554 ? 8.631 -14.809 -20.226 1.00 98.50 554 VAL A C 1
ATOM 4640 O O . VAL A 1 554 ? 7.420 -14.923 -20.030 1.00 98.50 554 VAL A O 1
ATOM 4643 N N . ALA A 1 555 ? 9.157 -13.806 -20.924 1.00 98.00 555 ALA A N 1
ATOM 4644 C CA . ALA A 1 555 ? 8.363 -12.848 -21.674 1.00 98.00 555 ALA A CA 1
ATOM 4645 C C . ALA A 1 555 ? 8.464 -13.111 -23.176 1.00 98.00 555 ALA A C 1
ATOM 4647 O O . ALA A 1 555 ? 9.536 -13.442 -23.695 1.00 98.00 555 ALA A O 1
ATOM 4648 N N . LYS A 1 556 ? 7.337 -12.928 -23.865 1.00 97.69 556 LYS A N 1
ATOM 4649 C CA . LYS A 1 556 ? 7.202 -13.068 -25.316 1.00 97.69 556 LYS A CA 1
ATOM 4650 C C . LYS A 1 556 ? 6.711 -11.751 -25.901 1.00 97.69 556 LYS A C 1
ATOM 4652 O O . LYS A 1 556 ? 5.678 -11.229 -25.488 1.00 97.69 556 LYS A O 1
ATOM 4657 N N . TYR A 1 557 ? 7.467 -11.239 -26.864 1.00 96.62 557 TYR A N 1
ATOM 4658 C CA . TYR A 1 557 ? 7.143 -10.039 -27.625 1.00 96.62 557 TYR A CA 1
ATOM 4659 C C . TYR A 1 557 ? 6.728 -10.437 -29.033 1.00 96.62 557 TYR A C 1
ATOM 4661 O O . TYR A 1 557 ? 7.468 -11.142 -29.725 1.00 96.62 557 TYR A O 1
ATOM 4669 N N . SER A 1 558 ? 5.559 -9.973 -29.451 1.00 94.06 558 SER A N 1
ATOM 4670 C CA . SER A 1 558 ? 4.982 -10.221 -30.764 1.00 94.06 558 SER A CA 1
ATOM 4671 C C . SER A 1 558 ? 4.952 -8.945 -31.616 1.00 94.06 558 SER A C 1
ATOM 4673 O O . SER A 1 558 ? 5.411 -7.870 -31.205 1.00 94.06 558 SER A O 1
ATOM 4675 N N . LYS A 1 559 ? 4.443 -9.067 -32.846 1.00 88.00 559 LYS A N 1
ATOM 4676 C CA . LYS A 1 559 ? 4.296 -7.954 -33.787 1.00 88.00 559 LYS A CA 1
ATOM 4677 C C . LYS A 1 559 ? 3.413 -6.860 -33.176 1.00 88.00 559 LYS A C 1
ATOM 4679 O O . LYS A 1 559 ? 2.281 -7.133 -32.797 1.00 88.00 559 LYS A O 1
ATOM 4684 N N . ASN A 1 560 ? 3.919 -5.622 -33.166 1.00 77.06 560 ASN A N 1
ATOM 4685 C CA . ASN A 1 560 ? 3.311 -4.409 -32.576 1.00 77.06 560 ASN A CA 1
ATOM 4686 C C . ASN A 1 560 ? 3.584 -4.179 -31.084 1.00 77.06 560 ASN A C 1
ATOM 4688 O O . ASN A 1 560 ? 3.033 -3.251 -30.498 1.00 77.06 560 ASN A O 1
ATOM 4692 N N . SER A 1 561 ? 4.484 -4.948 -30.480 1.00 78.25 561 SER A N 1
ATOM 4693 C CA . SER A 1 561 ? 4.909 -4.712 -29.096 1.00 78.25 561 SER A CA 1
ATOM 4694 C C . SER A 1 561 ? 5.893 -3.552 -28.942 1.00 78.25 561 SER A C 1
ATOM 4696 O O . SER A 1 561 ? 6.273 -3.214 -27.825 1.00 78.25 561 SER A O 1
ATOM 4698 N N . ASN A 1 562 ? 6.322 -2.923 -30.039 1.00 74.88 562 ASN A N 1
ATOM 4699 C CA . ASN A 1 562 ? 7.271 -1.818 -30.007 1.00 74.88 562 ASN A CA 1
ATOM 4700 C C . ASN A 1 562 ? 6.629 -0.554 -29.411 1.00 74.88 562 ASN A C 1
ATOM 4702 O O . ASN A 1 562 ? 5.887 0.162 -30.086 1.00 74.88 562 ASN A O 1
ATOM 4706 N N . SER A 1 563 ? 6.927 -0.287 -28.139 1.00 78.69 563 SER A N 1
ATOM 4707 C CA . SER A 1 563 ? 6.546 0.949 -27.466 1.00 78.69 563 SER A CA 1
ATOM 4708 C C . SER A 1 563 ? 7.773 1.835 -27.293 1.00 78.69 563 SER A C 1
ATOM 4710 O O . SER A 1 563 ? 8.764 1.436 -26.680 1.00 78.69 563 SER A O 1
ATOM 4712 N N . GLN A 1 564 ? 7.687 3.069 -27.793 1.00 85.31 564 GLN A N 1
ATOM 4713 C CA . GLN A 1 564 ? 8.693 4.100 -27.516 1.00 85.31 564 GLN A CA 1
ATOM 4714 C C . GLN A 1 564 ? 8.547 4.696 -26.110 1.00 85.31 564 GLN A C 1
ATOM 4716 O O . GLN A 1 564 ? 9.426 5.432 -25.660 1.00 85.31 564 GLN A O 1
ATOM 4721 N N . MET A 1 565 ? 7.453 4.392 -25.402 1.00 84.56 565 MET A N 1
ATOM 4722 C CA . MET A 1 565 ? 7.297 4.829 -24.022 1.00 84.56 565 MET A CA 1
ATOM 4723 C C . MET A 1 565 ? 8.313 4.113 -23.138 1.00 84.56 565 MET A C 1
ATOM 4725 O O . MET A 1 565 ? 8.466 2.891 -23.191 1.00 84.56 565 MET A O 1
ATOM 4729 N N . LYS A 1 566 ? 9.005 4.899 -22.313 1.00 88.19 566 LYS A N 1
ATOM 4730 C CA . LYS A 1 566 ? 9.963 4.379 -21.346 1.00 88.19 566 LYS A CA 1
ATOM 4731 C C . LYS A 1 566 ? 9.275 4.153 -20.005 1.00 88.19 566 LYS A C 1
ATOM 4733 O O . LYS A 1 566 ? 8.560 5.025 -19.515 1.00 88.19 566 LYS A O 1
ATOM 4738 N N . TYR A 1 567 ? 9.532 3.007 -19.392 1.00 90.06 567 TYR A N 1
ATOM 4739 C CA . TYR A 1 567 ? 9.047 2.654 -18.060 1.00 90.06 567 TYR A CA 1
ATOM 4740 C C . TYR A 1 567 ? 10.210 2.162 -17.195 1.00 90.06 567 TYR A C 1
ATOM 4742 O O . TYR A 1 567 ? 11.295 1.884 -17.702 1.00 90.06 567 TYR A O 1
ATOM 4750 N N . ILE A 1 568 ? 9.966 2.051 -15.893 1.00 92.12 568 ILE A N 1
ATOM 4751 C CA . ILE A 1 568 ? 10.854 1.379 -14.939 1.00 92.12 568 ILE A CA 1
ATOM 4752 C C . ILE A 1 568 ? 10.317 -0.029 -14.652 1.00 92.12 568 ILE A C 1
ATOM 4754 O O . ILE A 1 568 ? 9.102 -0.237 -14.683 1.00 92.12 568 ILE A O 1
ATOM 4758 N N . ASP A 1 569 ? 11.195 -0.977 -14.327 1.00 90.75 569 ASP A N 1
ATOM 4759 C CA . ASP A 1 569 ? 10.810 -2.336 -13.908 1.00 90.75 569 ASP A CA 1
ATOM 4760 C C . ASP A 1 569 ? 10.262 -2.372 -12.471 1.00 90.75 569 ASP A C 1
ATOM 4762 O O . ASP A 1 569 ? 9.547 -3.294 -12.090 1.00 90.75 569 ASP A O 1
ATOM 4766 N N . ASN A 1 570 ? 10.546 -1.329 -11.683 1.00 89.06 570 ASN A N 1
ATOM 4767 C CA . ASN A 1 570 ? 10.181 -1.211 -10.269 1.00 89.06 570 ASN A CA 1
ATOM 4768 C C . ASN A 1 570 ? 10.797 -2.299 -9.368 1.00 89.06 570 ASN A C 1
ATOM 4770 O O . ASN A 1 570 ? 10.180 -2.759 -8.407 1.00 89.06 570 ASN A O 1
ATOM 4774 N N . THR A 1 571 ? 12.045 -2.649 -9.665 1.00 93.25 571 THR A N 1
ATOM 4775 C CA . THR A 1 571 ? 12.918 -3.503 -8.850 1.00 93.25 571 THR A CA 1
ATOM 4776 C C . THR A 1 571 ? 14.251 -2.801 -8.617 1.00 93.25 571 THR A C 1
ATOM 4778 O O . THR A 1 571 ? 14.521 -1.757 -9.227 1.00 93.25 571 THR A O 1
ATOM 4781 N N . PHE A 1 572 ? 15.102 -3.345 -7.750 1.00 93.88 572 PHE A N 1
ATOM 4782 C CA . PHE A 1 572 ? 16.470 -2.846 -7.605 1.00 93.88 572 PHE A CA 1
ATOM 4783 C C . PHE A 1 572 ? 17.321 -3.168 -8.848 1.00 93.88 572 PHE A C 1
ATOM 4785 O O . PHE A 1 572 ? 17.857 -2.270 -9.505 1.00 93.88 572 PHE A O 1
ATOM 4792 N N . LEU A 1 573 ? 17.393 -4.444 -9.229 1.00 96.62 573 LEU A N 1
ATOM 4793 C CA . LEU A 1 573 ? 18.056 -4.922 -10.443 1.00 96.62 573 LEU A CA 1
ATOM 4794 C C . LEU A 1 573 ? 17.071 -5.717 -11.305 1.00 96.62 573 LEU A C 1
ATOM 4796 O O . LEU A 1 573 ? 16.133 -6.350 -10.818 1.00 96.62 573 LEU A O 1
ATOM 4800 N N . THR A 1 574 ? 17.299 -5.694 -12.609 1.00 98.06 574 THR A N 1
ATOM 4801 C CA . THR A 1 574 ? 16.648 -6.583 -13.570 1.00 98.06 574 THR A CA 1
ATOM 4802 C C . THR A 1 574 ? 17.736 -7.309 -14.336 1.00 98.06 574 THR A C 1
ATOM 4804 O O . THR A 1 574 ? 18.686 -6.689 -14.824 1.00 98.06 574 THR A O 1
ATOM 4807 N N . ALA A 1 575 ? 17.612 -8.629 -14.421 1.00 98.50 575 ALA A N 1
ATOM 4808 C CA . ALA A 1 575 ? 18.498 -9.459 -15.214 1.00 98.50 575 ALA A CA 1
ATOM 4809 C C . ALA A 1 575 ? 17.690 -10.165 -16.303 1.00 98.50 575 ALA A C 1
ATOM 4811 O O . ALA A 1 575 ? 16.663 -10.774 -16.026 1.00 98.50 575 ALA A O 1
ATOM 4812 N N . THR A 1 576 ? 18.132 -10.059 -17.550 1.00 98.38 576 THR A N 1
ATOM 4813 C CA . THR A 1 576 ? 17.425 -10.580 -18.720 1.00 98.38 576 THR A CA 1
ATOM 4814 C C . THR A 1 576 ? 18.361 -11.451 -19.540 1.00 98.38 576 THR A C 1
ATOM 4816 O O . THR A 1 576 ? 19.469 -11.028 -19.861 1.00 98.38 576 THR A O 1
ATOM 4819 N N . VAL A 1 577 ? 17.916 -12.649 -19.910 1.00 98.62 577 VAL A N 1
ATOM 4820 C CA . VAL A 1 577 ? 18.618 -13.527 -20.849 1.00 98.62 577 VAL A CA 1
ATOM 4821 C C . VAL A 1 577 ? 17.826 -13.601 -22.145 1.00 98.62 577 VAL A C 1
ATOM 4823 O O . VAL A 1 577 ? 16.658 -13.987 -22.138 1.00 98.62 577 VAL A O 1
ATOM 4826 N N . GLN A 1 578 ? 18.452 -13.241 -23.262 1.00 98.50 578 GLN A N 1
ATOM 4827 C CA . GLN A 1 578 ? 17.836 -13.361 -24.584 1.00 98.50 578 GLN A CA 1
ATOM 4828 C C . GLN A 1 578 ? 17.803 -14.835 -25.007 1.00 98.50 578 GLN A C 1
ATOM 4830 O O . GLN A 1 578 ? 18.844 -15.493 -25.041 1.00 98.50 578 GLN A O 1
ATOM 4835 N N . LEU A 1 579 ? 16.622 -15.367 -25.330 1.00 98.62 579 LEU A N 1
ATOM 4836 C CA . LEU A 1 579 ? 16.451 -16.803 -25.576 1.00 98.62 579 LEU A CA 1
ATOM 4837 C C . LEU A 1 579 ? 16.499 -17.189 -27.061 1.00 98.62 579 LEU A C 1
ATOM 4839 O O . LEU A 1 579 ? 16.890 -18.308 -27.379 1.00 98.62 579 LEU A O 1
ATOM 4843 N N . ASN A 1 580 ? 16.149 -16.304 -27.988 1.00 98.31 580 ASN A N 1
ATOM 4844 C CA . ASN A 1 580 ? 16.204 -16.603 -29.425 1.00 98.31 580 ASN A CA 1
ATOM 4845 C C . ASN A 1 580 ? 17.127 -15.653 -30.196 1.00 98.31 580 ASN A C 1
ATOM 4847 O O . ASN A 1 580 ? 17.552 -14.628 -29.650 1.00 98.31 580 ASN A O 1
ATOM 4851 N N . ASP A 1 581 ? 17.490 -16.026 -31.424 1.00 98.12 581 ASP A N 1
ATOM 4852 C CA . ASP A 1 581 ? 18.464 -15.284 -32.222 1.00 98.12 581 ASP A CA 1
ATOM 4853 C C . ASP A 1 581 ? 17.868 -13.955 -32.700 1.00 98.12 581 ASP A C 1
ATOM 4855 O O . ASP A 1 581 ? 16.674 -13.832 -32.964 1.00 98.12 581 ASP A O 1
ATOM 4859 N N . THR A 1 582 ? 18.715 -12.939 -32.838 1.00 96.75 582 THR A N 1
ATOM 4860 C CA . THR A 1 582 ? 18.337 -11.653 -33.438 1.00 96.75 582 THR A CA 1
ATOM 4861 C C . THR A 1 582 ? 17.878 -11.770 -34.893 1.00 96.75 582 THR A C 1
ATOM 4863 O O . THR A 1 582 ? 17.251 -10.849 -35.396 1.00 96.75 582 THR A O 1
ATOM 4866 N N . ALA A 1 583 ? 18.173 -12.875 -35.581 1.00 97.31 583 ALA A N 1
ATOM 4867 C CA . ALA A 1 583 ? 17.647 -13.182 -36.907 1.00 97.31 583 ALA A CA 1
ATOM 4868 C C . ALA A 1 583 ? 16.151 -13.551 -36.897 1.00 97.31 583 ALA A C 1
ATOM 4870 O O . ALA A 1 583 ? 15.503 -13.460 -37.939 1.00 97.31 583 ALA A O 1
ATOM 4871 N N . ASP A 1 584 ? 15.594 -13.931 -35.743 1.00 96.88 584 ASP A N 1
ATOM 4872 C CA . ASP A 1 584 ? 14.193 -14.353 -35.608 1.00 96.88 584 ASP A CA 1
ATOM 4873 C C . ASP A 1 584 ? 13.218 -13.172 -35.458 1.00 96.88 584 ASP A C 1
ATOM 4875 O O . ASP A 1 584 ? 11.998 -13.365 -35.418 1.00 96.88 584 ASP A O 1
ATOM 4879 N N . PHE A 1 585 ? 13.731 -11.944 -35.337 1.00 96.75 585 PHE A N 1
ATOM 4880 C CA . PHE A 1 585 ? 12.925 -10.739 -35.173 1.00 96.75 585 PHE A CA 1
ATOM 4881 C C . PHE A 1 585 ? 13.592 -9.489 -35.753 1.00 96.75 585 PHE A C 1
ATOM 4883 O O . PHE A 1 585 ? 14.796 -9.424 -35.968 1.00 96.75 585 PHE A O 1
ATOM 4890 N N . VAL A 1 586 ? 12.786 -8.455 -35.991 1.00 95.69 586 VAL A N 1
ATOM 4891 C CA . VAL A 1 586 ? 13.251 -7.135 -36.435 1.00 95.69 586 VAL A CA 1
ATOM 4892 C C . VAL A 1 586 ? 13.071 -6.130 -35.303 1.00 95.69 586 VAL A C 1
ATOM 4894 O O . VAL A 1 586 ? 11.982 -6.043 -34.730 1.00 95.69 586 VAL A O 1
ATOM 4897 N N . ASP A 1 587 ? 14.104 -5.315 -35.059 1.00 94.25 587 ASP A N 1
ATOM 4898 C CA . ASP A 1 587 ? 14.227 -4.367 -33.936 1.00 94.25 587 ASP A CA 1
ATOM 4899 C C . ASP A 1 587 ? 14.663 -5.065 -32.629 1.00 94.25 587 ASP A C 1
ATOM 4901 O O . ASP A 1 587 ? 15.593 -5.868 -32.652 1.00 94.25 587 ASP A O 1
ATOM 4905 N N . GLY A 1 588 ? 14.045 -4.762 -31.485 1.00 94.19 588 GLY A N 1
ATOM 4906 C CA . GLY A 1 588 ? 14.353 -5.392 -30.203 1.00 94.19 588 GLY A CA 1
ATOM 4907 C C . GLY A 1 588 ? 15.414 -4.676 -29.364 1.00 94.19 588 GLY A C 1
ATOM 4908 O O . GLY A 1 588 ? 15.831 -5.229 -28.339 1.00 94.19 588 GLY A O 1
ATOM 4909 N N . VAL A 1 589 ? 15.832 -3.470 -29.765 1.00 96.88 589 VAL A N 1
ATOM 4910 C CA . VAL A 1 589 ? 16.792 -2.638 -29.022 1.00 96.88 589 VAL A CA 1
ATOM 4911 C C . VAL A 1 589 ? 16.133 -2.054 -27.771 1.00 96.88 589 VAL A C 1
ATOM 4913 O O . VAL A 1 589 ? 15.062 -1.450 -27.832 1.00 96.88 589 VAL A O 1
ATOM 4916 N N . ILE A 1 590 ? 16.793 -2.200 -26.625 1.00 96.88 590 ILE A N 1
ATOM 4917 C CA . ILE A 1 590 ? 16.396 -1.557 -25.369 1.00 96.88 590 ILE A CA 1
ATOM 4918 C C . ILE A 1 590 ? 17.066 -0.186 -25.313 1.00 96.88 590 ILE A C 1
ATOM 4920 O O . ILE A 1 590 ? 18.293 -0.102 -25.356 1.00 96.88 590 ILE A O 1
ATOM 4924 N N . GLN A 1 591 ? 16.271 0.877 -25.211 1.00 96.19 591 GLN A N 1
ATOM 4925 C CA . GLN A 1 591 ? 16.767 2.252 -25.131 1.00 96.19 591 GLN A CA 1
ATOM 4926 C C . GLN A 1 591 ? 16.554 2.802 -23.728 1.00 96.19 591 GLN A C 1
ATOM 4928 O O . GLN A 1 591 ? 15.413 2.876 -23.265 1.00 96.19 591 GLN A O 1
ATOM 4933 N N . PHE A 1 592 ? 17.624 3.239 -23.077 1.00 94.00 592 PHE A N 1
ATOM 4934 C CA . PHE A 1 592 ? 17.588 3.843 -21.751 1.00 94.00 592 PHE A CA 1
ATOM 4935 C C . PHE A 1 592 ? 17.478 5.373 -21.822 1.00 94.00 592 PHE A C 1
ATOM 4937 O O . PHE A 1 592 ? 17.543 5.988 -22.890 1.00 94.00 592 PHE A O 1
ATOM 4944 N N . ASN A 1 593 ? 17.194 6.019 -20.694 1.00 88.69 593 ASN A N 1
ATOM 4945 C CA . ASN A 1 593 ? 17.126 7.479 -20.580 1.00 88.69 593 ASN A CA 1
ATOM 4946 C C . ASN A 1 593 ? 18.497 8.168 -20.546 1.00 88.69 593 ASN A C 1
ATOM 4948 O O . ASN A 1 593 ? 18.560 9.353 -20.839 1.00 88.69 593 ASN A O 1
ATOM 4952 N N . ASP A 1 594 ? 19.564 7.438 -20.244 1.00 84.44 594 ASP A N 1
ATOM 4953 C CA . ASP A 1 594 ? 20.961 7.882 -20.308 1.00 84.44 594 ASP A CA 1
ATOM 4954 C C . ASP A 1 594 ? 21.591 7.670 -21.698 1.00 84.44 594 ASP A C 1
ATOM 4956 O O . ASP A 1 594 ? 22.808 7.617 -21.826 1.00 84.44 594 ASP A O 1
ATOM 4960 N N . GLU A 1 595 ? 20.755 7.556 -22.736 1.00 82.69 595 GLU A N 1
ATOM 4961 C CA . GLU A 1 595 ? 21.135 7.365 -24.146 1.00 82.69 595 GLU A CA 1
ATOM 4962 C C . GLU A 1 595 ? 21.826 6.025 -24.471 1.00 82.69 595 GLU A C 1
ATOM 4964 O O . GLU A 1 595 ? 22.141 5.758 -25.636 1.00 82.69 595 GLU A O 1
ATOM 4969 N N . ASP A 1 596 ? 21.961 5.125 -23.492 1.00 89.56 596 ASP A N 1
ATOM 4970 C CA . ASP A 1 596 ? 22.415 3.757 -23.729 1.00 89.56 596 ASP A CA 1
ATOM 4971 C C . ASP A 1 596 ? 21.399 2.993 -24.594 1.00 89.56 596 ASP A C 1
ATOM 4973 O O . ASP A 1 596 ? 20.201 2.922 -24.297 1.00 89.56 596 ASP A O 1
ATOM 4977 N N . ASN A 1 597 ? 21.896 2.360 -25.656 1.00 95.38 597 ASN A N 1
ATOM 4978 C CA . ASN A 1 597 ? 21.127 1.469 -26.519 1.00 95.38 597 ASN A CA 1
ATOM 4979 C C . ASN A 1 597 ? 21.741 0.072 -26.467 1.00 95.38 597 ASN A C 1
ATOM 4981 O O . ASN A 1 597 ? 22.926 -0.100 -26.758 1.00 95.38 597 ASN A O 1
ATOM 4985 N N . VAL A 1 598 ? 20.940 -0.932 -26.114 1.00 96.75 598 VAL A N 1
ATOM 4986 C CA . VAL A 1 598 ? 21.421 -2.301 -25.906 1.00 96.75 598 VAL A CA 1
ATOM 4987 C C . VAL A 1 598 ? 20.641 -3.281 -26.772 1.00 96.75 598 VAL A C 1
ATOM 4989 O O . VAL A 1 598 ? 19.417 -3.374 -26.685 1.00 96.75 598 VAL A O 1
ATOM 4992 N N . LEU A 1 599 ? 21.372 -4.053 -27.574 1.00 97.19 599 LEU A N 1
ATOM 4993 C CA . LEU A 1 599 ? 20.872 -5.238 -28.264 1.00 97.19 599 LEU A CA 1
ATOM 4994 C C . LEU A 1 599 ? 21.529 -6.471 -27.640 1.00 97.19 599 LEU A C 1
ATOM 4996 O O . LEU A 1 599 ? 22.749 -6.615 -27.696 1.00 97.19 599 LEU A O 1
ATOM 5000 N N . ILE A 1 600 ? 20.719 -7.335 -27.033 1.00 97.75 600 ILE A N 1
ATOM 5001 C CA . ILE A 1 600 ? 21.169 -8.550 -26.344 1.00 97.75 600 ILE A CA 1
ATOM 5002 C C . ILE A 1 600 ? 21.165 -9.698 -27.356 1.00 97.75 600 ILE A C 1
ATOM 5004 O O . ILE A 1 600 ? 20.168 -9.881 -28.057 1.00 97.75 600 ILE A O 1
ATOM 5008 N N . LYS A 1 601 ? 22.249 -10.475 -27.449 1.00 98.31 601 LYS A N 1
ATOM 5009 C CA . LYS A 1 601 ? 22.303 -11.662 -28.322 1.00 98.31 601 LYS A CA 1
ATOM 5010 C C . LYS A 1 601 ? 21.846 -12.916 -27.587 1.00 98.31 601 LYS A C 1
ATOM 5012 O O . LYS A 1 601 ? 21.881 -12.973 -26.361 1.00 98.31 601 LYS A O 1
ATOM 5017 N N . GLN A 1 602 ? 21.459 -13.943 -28.342 1.00 98.50 602 GLN A N 1
ATOM 5018 C CA . GLN A 1 602 ? 21.014 -15.219 -27.782 1.00 98.50 602 GLN A CA 1
ATOM 5019 C C . GLN A 1 602 ? 22.017 -15.781 -26.758 1.00 98.50 602 GLN A C 1
ATOM 5021 O O . GLN A 1 602 ? 23.216 -15.886 -27.022 1.00 98.50 602 GLN A O 1
ATOM 5026 N N . GLY A 1 603 ? 21.511 -16.139 -25.578 1.00 98.44 603 GLY A N 1
ATOM 5027 C CA . GLY A 1 603 ? 22.285 -16.679 -24.461 1.00 98.44 603 GLY A CA 1
ATOM 5028 C C . GLY A 1 603 ? 23.091 -15.645 -23.670 1.00 98.44 603 GLY A C 1
ATOM 5029 O O . GLY A 1 603 ? 23.723 -16.016 -22.680 1.00 98.44 603 GLY A O 1
ATOM 5030 N N . GLU A 1 604 ? 23.097 -14.366 -24.059 1.00 98.62 604 GLU A N 1
ATOM 5031 C CA . GLU A 1 604 ? 23.725 -13.303 -23.270 1.00 98.62 604 GLU A CA 1
ATOM 5032 C C . GLU A 1 604 ? 22.838 -12.903 -22.085 1.00 98.62 604 GLU A C 1
ATOM 5034 O O . GLU A 1 604 ? 21.617 -12.800 -22.206 1.00 98.62 604 GLU A O 1
ATOM 5039 N N . LEU A 1 605 ? 23.476 -12.658 -20.940 1.00 98.56 605 LEU A N 1
ATOM 5040 C CA . LEU A 1 605 ? 22.849 -12.119 -19.739 1.00 98.56 605 LEU A CA 1
ATOM 5041 C C . LEU A 1 605 ? 23.081 -10.614 -19.682 1.00 98.56 605 LEU A C 1
ATOM 5043 O O . LEU A 1 605 ? 24.220 -10.154 -19.599 1.00 98.56 605 LEU A O 1
ATOM 5047 N N . PHE A 1 606 ? 21.999 -9.857 -19.644 1.00 98.31 606 PHE A N 1
ATOM 5048 C CA . PHE A 1 606 ? 22.010 -8.418 -19.476 1.00 98.31 606 PHE A CA 1
ATOM 5049 C C . PHE A 1 606 ? 21.480 -8.042 -18.094 1.00 98.31 606 PHE A C 1
ATOM 5051 O O . PHE A 1 606 ? 20.362 -8.404 -17.745 1.00 98.31 606 PHE A O 1
ATOM 5058 N N . ILE A 1 607 ? 22.275 -7.323 -17.305 1.00 98.12 607 ILE A N 1
ATOM 5059 C CA . ILE A 1 607 ? 21.915 -6.857 -15.964 1.00 98.12 607 ILE A CA 1
ATOM 5060 C C . ILE A 1 607 ? 21.900 -5.333 -15.980 1.00 98.12 607 ILE A C 1
ATOM 5062 O O . ILE A 1 607 ? 22.870 -4.695 -16.399 1.00 98.12 607 ILE A O 1
ATOM 5066 N N . HIS A 1 608 ? 20.820 -4.744 -15.489 1.00 96.75 608 HIS A N 1
ATOM 5067 C CA . HIS A 1 608 ? 20.706 -3.302 -15.330 1.00 96.75 608 HIS A CA 1
ATOM 5068 C C . HIS A 1 608 ? 19.919 -2.952 -14.069 1.00 96.75 608 HIS A C 1
ATOM 5070 O O . HIS A 1 608 ? 19.270 -3.795 -13.450 1.00 96.75 608 HIS A O 1
ATOM 5076 N N . ASN A 1 609 ? 19.970 -1.679 -13.688 1.00 94.88 609 ASN A N 1
ATOM 5077 C CA . ASN A 1 609 ? 19.161 -1.165 -12.594 1.00 94.88 609 ASN A CA 1
ATOM 5078 C C . ASN A 1 609 ? 17.680 -1.096 -12.998 1.00 94.88 609 ASN A C 1
ATOM 5080 O O . ASN A 1 609 ? 17.354 -0.529 -14.045 1.00 94.88 609 ASN A O 1
ATOM 5084 N N . GLY A 1 610 ? 16.792 -1.650 -12.170 1.00 94.31 610 GLY A N 1
ATOM 5085 C CA . GLY A 1 610 ? 15.347 -1.706 -12.427 1.00 94.31 610 GLY A CA 1
ATOM 5086 C C . GLY A 1 610 ? 14.623 -0.365 -12.249 1.00 94.31 610 GLY A C 1
ATOM 5087 O O . GLY A 1 610 ? 13.448 -0.244 -12.598 1.00 94.31 610 GLY A O 1
ATOM 5088 N N . LYS A 1 611 ? 15.312 0.664 -11.735 1.00 91.38 611 LYS A N 1
ATOM 5089 C CA . LYS A 1 611 ? 14.814 2.044 -11.608 1.00 91.38 611 LYS A CA 1
ATOM 5090 C C . LYS A 1 611 ? 15.212 2.941 -12.785 1.00 91.38 611 LYS A C 1
ATOM 5092 O O . LYS A 1 611 ? 14.823 4.106 -12.809 1.00 91.38 611 LYS A O 1
ATOM 5097 N N . LYS A 1 612 ? 15.965 2.436 -13.770 1.00 91.56 612 LYS A N 1
ATOM 5098 C CA . LYS A 1 612 ? 16.219 3.175 -15.016 1.00 91.56 612 LYS A CA 1
ATOM 5099 C C . LYS A 1 612 ? 15.001 3.136 -15.927 1.00 91.56 612 LYS A C 1
ATOM 5101 O O . LYS A 1 612 ? 14.414 2.079 -16.140 1.00 91.56 612 LYS A O 1
ATOM 5106 N N . PHE A 1 613 ? 14.674 4.279 -16.522 1.00 91.56 613 PHE A N 1
ATOM 5107 C CA . PHE A 1 613 ? 13.659 4.344 -17.565 1.00 91.56 613 PHE A CA 1
ATOM 5108 C C . PHE A 1 613 ? 14.197 3.717 -18.846 1.00 91.56 613 PHE A C 1
ATOM 5110 O O . PHE A 1 613 ? 15.220 4.159 -19.372 1.00 91.56 613 PHE A O 1
ATOM 5117 N N . ARG A 1 614 ? 13.479 2.731 -19.378 1.00 94.56 614 ARG A N 1
ATOM 5118 C CA . ARG A 1 614 ? 13.829 2.055 -20.627 1.00 94.56 614 ARG A CA 1
ATOM 5119 C C . ARG A 1 614 ? 12.612 1.736 -21.478 1.00 94.56 614 ARG A C 1
ATOM 5121 O O . ARG A 1 614 ? 11.507 1.605 -20.955 1.00 94.56 614 ARG A O 1
ATOM 5128 N N . THR A 1 615 ? 12.814 1.569 -22.779 1.00 95.38 615 THR A N 1
ATOM 5129 C CA . THR A 1 615 ? 11.809 0.939 -23.645 1.00 95.38 615 THR A CA 1
ATOM 5130 C C . THR A 1 615 ? 11.688 -0.553 -23.319 1.00 95.38 615 THR A C 1
ATOM 5132 O O . THR A 1 615 ? 12.573 -1.161 -22.703 1.00 95.38 615 THR A O 1
ATOM 5135 N N . ASN A 1 616 ? 10.591 -1.176 -23.745 1.00 92.50 616 ASN A N 1
ATOM 5136 C CA . ASN A 1 616 ? 10.404 -2.618 -23.574 1.00 92.50 616 ASN A CA 1
ATOM 5137 C C . ASN A 1 616 ? 11.313 -3.472 -24.475 1.00 92.50 616 ASN A C 1
ATOM 5139 O O . ASN A 1 616 ? 11.444 -4.672 -24.250 1.00 92.50 616 ASN A O 1
ATOM 5143 N N . GLY A 1 617 ? 11.959 -2.870 -25.480 1.00 93.38 617 GLY A N 1
ATOM 5144 C CA . GLY A 1 617 ? 12.705 -3.615 -26.491 1.00 93.38 617 GLY A CA 1
ATOM 5145 C C . GLY A 1 617 ? 11.801 -4.561 -27.283 1.00 93.38 617 GLY A C 1
ATOM 5146 O O . GLY A 1 617 ? 12.219 -5.684 -27.578 1.00 93.38 617 GLY A O 1
ATOM 5147 N N . GLY A 1 618 ? 10.565 -4.129 -27.557 1.00 93.00 618 GLY A N 1
ATOM 5148 C CA . GLY A 1 618 ? 9.611 -4.832 -28.406 1.00 93.00 618 GLY A CA 1
ATOM 5149 C C . GLY A 1 618 ? 10.086 -4.945 -29.855 1.00 93.00 618 GLY A C 1
ATOM 5150 O O . GLY A 1 618 ? 11.083 -4.344 -30.263 1.00 93.00 618 GLY A O 1
ATOM 5151 N N . VAL A 1 619 ? 9.361 -5.732 -30.644 1.00 95.62 619 VAL A N 1
ATOM 5152 C CA . VAL A 1 619 ? 9.754 -6.088 -32.015 1.00 95.62 619 VAL A CA 1
ATOM 5153 C C . VAL A 1 619 ? 8.744 -5.577 -33.037 1.00 95.62 619 VAL A C 1
ATOM 5155 O O . VAL A 1 619 ? 7.546 -5.457 -32.765 1.00 95.62 619 VAL A O 1
ATOM 5158 N N . LYS A 1 620 ? 9.232 -5.240 -34.234 1.00 94.25 620 LYS A N 1
ATOM 5159 C CA . LYS A 1 620 ? 8.383 -4.828 -35.366 1.00 94.25 620 LYS A CA 1
ATOM 5160 C C . LYS A 1 620 ? 7.890 -6.014 -36.183 1.00 94.25 620 LYS A C 1
ATOM 5162 O O . LYS A 1 620 ? 6.818 -5.937 -36.776 1.00 94.25 620 LYS A O 1
ATOM 5167 N N . ASP A 1 621 ? 8.675 -7.081 -36.224 1.00 95.50 621 ASP A N 1
ATOM 5168 C CA . ASP A 1 621 ? 8.353 -8.316 -36.927 1.00 95.50 621 ASP A CA 1
ATOM 5169 C C . ASP A 1 621 ? 9.046 -9.498 -36.246 1.00 95.50 621 ASP A C 1
ATOM 5171 O O . ASP A 1 621 ? 10.055 -9.304 -35.564 1.00 95.50 621 ASP A O 1
ATOM 5175 N N . GLY A 1 622 ? 8.502 -10.701 -36.424 1.00 96.12 622 GLY A N 1
ATOM 5176 C CA . GLY A 1 622 ? 8.975 -11.904 -35.740 1.00 96.12 622 GLY A CA 1
ATOM 5177 C C . GLY A 1 622 ? 8.527 -11.996 -34.280 1.00 96.12 622 GLY A C 1
ATOM 5178 O O . GLY A 1 622 ? 7.550 -11.362 -33.868 1.00 96.12 622 GLY A O 1
ATOM 5179 N N . VAL A 1 623 ? 9.223 -12.829 -33.506 1.00 97.19 623 VAL A N 1
ATOM 5180 C CA . VAL A 1 623 ? 8.931 -13.061 -32.084 1.00 97.19 623 VAL A CA 1
ATOM 5181 C C . VAL A 1 623 ? 10.230 -13.004 -31.298 1.00 97.19 623 VAL A C 1
ATOM 5183 O O . VAL A 1 623 ? 11.228 -13.580 -31.718 1.00 97.19 623 VAL A O 1
ATOM 5186 N N . LYS A 1 624 ? 10.226 -12.334 -30.147 1.00 97.81 624 LYS A N 1
ATOM 5187 C CA . LYS A 1 624 ? 11.376 -12.274 -29.235 1.00 97.81 624 LYS A CA 1
ATOM 5188 C C . LYS A 1 624 ? 11.014 -12.890 -27.891 1.00 97.81 624 LYS A C 1
ATOM 5190 O O . LYS A 1 624 ? 9.988 -12.543 -27.309 1.00 97.81 624 LYS A O 1
ATOM 5195 N N . TYR A 1 625 ? 11.887 -13.760 -27.396 1.00 98.44 625 TYR A N 1
ATOM 5196 C CA . TYR A 1 625 ? 11.757 -14.436 -26.110 1.00 98.44 625 TYR A CA 1
ATOM 5197 C C . TYR A 1 625 ? 12.882 -14.017 -25.175 1.00 98.44 625 TYR A C 1
ATOM 5199 O O . TYR A 1 625 ? 14.057 -14.034 -25.552 1.00 98.44 625 TYR A O 1
ATOM 5207 N N . VAL A 1 626 ? 12.530 -13.685 -23.937 1.00 98.38 626 VAL A N 1
ATOM 5208 C CA . VAL A 1 626 ? 13.507 -13.355 -22.898 1.00 98.38 626 VAL A CA 1
ATOM 5209 C C . VAL A 1 626 ? 13.143 -14.020 -21.575 1.00 98.38 626 VAL A C 1
ATOM 5211 O O . VAL A 1 626 ? 11.978 -14.032 -21.190 1.00 98.38 626 VAL A O 1
ATOM 5214 N N . LEU A 1 627 ? 14.137 -14.559 -20.871 1.00 98.56 627 LEU A N 1
ATOM 5215 C CA . LEU A 1 627 ? 14.008 -15.008 -19.483 1.00 98.56 627 LEU A CA 1
ATOM 5216 C C . LEU A 1 627 ? 14.386 -13.846 -18.563 1.00 98.56 627 LEU A C 1
ATOM 5218 O O . LEU A 1 627 ? 15.478 -13.295 -18.691 1.00 98.56 627 LEU A O 1
ATOM 5222 N N . VAL A 1 628 ? 13.495 -13.478 -17.651 1.00 98.44 628 VAL A N 1
ATOM 5223 C CA . VAL A 1 628 ? 13.603 -12.280 -16.815 1.00 98.44 628 VAL A CA 1
ATOM 5224 C C . VAL A 1 628 ? 13.687 -12.681 -15.350 1.00 98.44 628 VAL A C 1
ATOM 5226 O O . VAL A 1 628 ? 12.906 -13.505 -14.882 1.00 98.44 628 VAL A O 1
ATOM 5229 N N . PHE A 1 629 ? 14.615 -12.057 -14.632 1.00 98.50 629 PHE A N 1
ATOM 5230 C CA . PHE A 1 629 ? 14.754 -12.125 -13.185 1.00 98.50 629 PHE A CA 1
ATOM 5231 C C . PHE A 1 629 ? 14.588 -10.718 -12.617 1.00 98.50 629 PHE A C 1
ATOM 5233 O O . PHE A 1 629 ? 15.375 -9.811 -12.915 1.00 98.50 629 PHE A O 1
ATOM 5240 N N . LEU A 1 630 ? 13.569 -10.551 -11.785 1.00 97.75 630 LEU A N 1
ATOM 5241 C CA . LEU A 1 630 ? 13.302 -9.329 -11.040 1.00 97.75 630 LEU A CA 1
ATOM 5242 C C . LEU A 1 630 ? 13.938 -9.458 -9.658 1.00 97.75 630 LEU A C 1
ATOM 5244 O O . LEU A 1 630 ? 13.615 -10.382 -8.916 1.00 97.75 630 LEU A O 1
ATOM 5248 N N . LEU A 1 631 ? 14.879 -8.573 -9.335 1.00 97.12 631 LEU A N 1
ATOM 5249 C CA . LEU A 1 631 ? 15.759 -8.718 -8.177 1.00 97.12 631 LEU A CA 1
ATOM 5250 C C . LEU A 1 631 ? 15.655 -7.501 -7.263 1.00 97.12 631 LEU A C 1
ATOM 5252 O O . LEU A 1 631 ? 15.828 -6.366 -7.713 1.00 97.12 631 LEU A O 1
ATOM 5256 N N . ASP A 1 632 ? 15.467 -7.748 -5.974 1.00 93.69 632 ASP A N 1
ATOM 5257 C CA . ASP A 1 632 ? 15.452 -6.725 -4.936 1.00 93.69 632 ASP A CA 1
ATOM 5258 C C . ASP A 1 632 ? 16.551 -6.986 -3.910 1.00 93.69 632 ASP A C 1
ATOM 5260 O O . ASP A 1 632 ? 16.881 -8.126 -3.589 1.00 93.69 632 ASP A O 1
ATOM 5264 N N . ILE A 1 633 ? 17.124 -5.909 -3.382 1.00 88.62 633 ILE A N 1
ATOM 5265 C CA . ILE A 1 633 ? 18.045 -5.977 -2.250 1.00 88.62 633 ILE A CA 1
ATOM 5266 C C . ILE A 1 633 ? 17.246 -5.549 -1.021 1.00 88.62 633 ILE A C 1
ATOM 5268 O O . ILE A 1 633 ? 16.718 -4.437 -0.987 1.00 88.62 633 ILE A O 1
ATOM 5272 N N . LYS A 1 634 ? 17.111 -6.436 -0.032 1.00 75.69 634 LYS A N 1
ATOM 5273 C CA . LYS A 1 634 ? 16.520 -6.089 1.273 1.00 75.69 634 LYS A CA 1
ATOM 5274 C C . LYS A 1 634 ? 17.646 -5.734 2.254 1.00 75.69 634 LYS A C 1
ATOM 5276 O O . LYS A 1 634 ? 18.757 -6.241 2.112 1.00 75.69 634 LYS A O 1
ATOM 5281 N N . PHE A 1 635 ? 17.390 -4.850 3.210 1.00 65.88 635 PHE A N 1
ATOM 5282 C CA . PHE A 1 635 ? 18.363 -4.480 4.242 1.00 65.88 635 PHE A CA 1
ATOM 5283 C C . PHE A 1 635 ? 18.011 -5.039 5.607 1.00 65.88 635 PHE A C 1
ATOM 5285 O O . PHE A 1 635 ? 16.801 -5.203 5.857 1.00 65.88 635 PHE A O 1
#

Sequence (635 aa):
MTENREIVTVEEQKSIVEWTTQNYTKFNSKNDTYNINLLYLDKINDVFQNEAIYNTIQNIRNRIIEKENLHDNENIEPCKFLTDFLYVIEPGYRLHYHIDTHNHKTNVLKQTGVHIRFNVCIQAPDNGGRPIYAGKTLELRERNYVICRSGIDYHGSEWIFGNKSKIVLSFGFMVSNEVLPKYSNREPIIVNDYLIKSWEFKHCEFVVNDLKSLDIHKRYLLDISNSNSFNSLEKYIYNCFLFHSKNKNIDTGSCFIEFFLANKKDGLPIQYNDDTEEYPVFSILSFFNDPRSPLFFTSITNDEYKYKEYTDDNTFYIAIPKQYTHILYDSSKYNGWLDTNNTHDEPLFLNMNVWNVKPSTIDTYVYPPSDIDTSTSTDIIFYDSNNIISREIFDPTIFENILYNNHFNHLLELNSIISDSDKNANIIKVETHLNEHIDFSNVLQKYGDIATDLYPFYKEGYVNFMVTNRFTRNKCLQKFLSLDVCYWIINECEKTNKWINSPYKLYELYLNIENMPAILSFVLFISNHLITTILKQYNIQNNNIPINIRDIFVAKYSKNSNSQMKYIDNTFLTATVQLNDTADFVDGVIQFNDEDNVLIKQGELFIHNGKKFRTNGGVKDGVKYVLVFLLDIKF

Radius of gyration: 30.56 Å; Cα contacts (8 Å, |Δi|>4): 1173; chains: 1; bounding box: 69×71×81 Å

Organism: NCBI:txid1070528